Protein AF-K3WX92-F1 (afdb_monomer)

Nearest PDB structures (foldseek):
  5cgd-assembly1_A  TM=1.342E-01  e=6.936E+00  Homo sapiens
  6ffh-assembly1_A  TM=1.281E-01  e=7.650E+00  Homo sapiens

Organism: Globisporangium ultimum (strain ATCC 200006 / CBS 805.95 / DAOM BR144) (NCBI:txid431595)

Structure (mmCIF, N/CA/C/O backbone):
data_AF-K3WX92-F1
#
_entry.id   AF-K3WX92-F1
#
loop_
_atom_site.group_PDB
_atom_site.id
_atom_site.type_symbol
_atom_site.label_atom_id
_atom_site.label_alt_id
_atom_site.label_comp_id
_atom_site.label_asym_id
_atom_site.label_entity_id
_atom_site.label_seq_id
_atom_site.pdbx_PDB_ins_code
_atom_site.Cartn_x
_atom_site.Cartn_y
_atom_site.Cartn_z
_atom_site.occupancy
_atom_site.B_iso_or_equiv
_atom_site.auth_seq_id
_atom_site.auth_comp_id
_atom_site.auth_asym_id
_atom_site.auth_atom_id
_atom_site.pdbx_PDB_model_num
ATOM 1 N N . MET A 1 1 ? 6.485 1.763 -1.584 1.00 28.70 1 MET A N 1
ATOM 2 C CA . MET A 1 1 ? 7.648 2.475 -1.039 1.00 28.70 1 MET A CA 1
ATOM 3 C C . MET A 1 1 ? 8.957 1.811 -1.425 1.00 28.70 1 MET A C 1
ATOM 5 O O . MET A 1 1 ? 9.702 2.510 -2.066 1.00 28.70 1 MET A O 1
ATOM 9 N N . GLY A 1 2 ? 9.204 0.505 -1.250 1.00 28.53 2 GLY A N 1
ATOM 10 C CA . GLY A 1 2 ? 10.467 -0.158 -1.657 1.00 28.53 2 GLY A CA 1
ATOM 11 C C . GLY A 1 2 ? 11.063 0.299 -3.001 1.00 28.53 2 GLY A C 1
ATOM 12 O O . GLY A 1 2 ? 12.050 1.003 -2.992 1.00 28.53 2 GLY A O 1
ATOM 13 N N . VAL A 1 3 ? 10.440 0.016 -4.150 1.00 31.33 3 VAL A N 1
ATOM 14 C CA . VAL A 1 3 ? 10.992 0.385 -5.480 1.00 31.33 3 VAL A CA 1
ATOM 15 C C . VAL A 1 3 ? 10.982 1.898 -5.760 1.00 31.33 3 VAL A C 1
ATOM 17 O O . VAL A 1 3 ? 11.841 2.395 -6.474 1.00 31.33 3 VAL A O 1
ATOM 20 N N . PHE A 1 4 ? 10.026 2.649 -5.208 1.00 35.84 4 PHE A N 1
ATOM 21 C CA . PHE A 1 4 ? 9.878 4.087 -5.478 1.00 35.84 4 PHE A CA 1
ATOM 22 C C . PHE A 1 4 ? 10.800 4.938 -4.598 1.00 35.84 4 PHE A C 1
ATOM 24 O O . PHE A 1 4 ? 11.477 5.818 -5.108 1.00 35.84 4 PHE A O 1
ATOM 31 N N . THR A 1 5 ? 10.890 4.614 -3.306 1.00 39.69 5 THR A N 1
ATOM 32 C CA . THR A 1 5 ? 11.953 5.055 -2.400 1.00 39.69 5 THR A CA 1
ATOM 33 C C . THR A 1 5 ? 13.295 4.653 -2.986 1.00 39.69 5 THR A C 1
ATOM 35 O O . THR A 1 5 ? 14.133 5.511 -3.140 1.00 39.69 5 THR A O 1
ATOM 38 N N . LEU A 1 6 ? 13.480 3.424 -3.466 1.00 38.88 6 LEU A N 1
ATOM 39 C CA . LEU A 1 6 ? 14.731 2.983 -4.091 1.00 38.88 6 LEU A CA 1
ATOM 40 C C . LEU A 1 6 ? 15.067 3.747 -5.386 1.00 38.88 6 LEU A C 1
ATOM 42 O O . LEU A 1 6 ? 16.223 4.092 -5.583 1.00 38.88 6 LEU A O 1
ATOM 46 N N . LEU A 1 7 ? 14.085 4.102 -6.226 1.00 36.69 7 LEU A N 1
ATOM 47 C CA . LEU A 1 7 ? 14.265 5.006 -7.376 1.00 36.69 7 LEU A CA 1
ATOM 48 C C . LEU A 1 7 ? 14.611 6.442 -6.942 1.00 36.69 7 LEU A C 1
ATOM 50 O O . LEU A 1 7 ? 15.428 7.098 -7.582 1.00 36.69 7 LEU A O 1
ATOM 54 N N . VAL A 1 8 ? 14.014 6.920 -5.849 1.00 37.53 8 VAL A N 1
ATOM 55 C CA . VAL A 1 8 ? 14.250 8.243 -5.253 1.00 37.53 8 VAL A CA 1
ATOM 56 C C . VAL A 1 8 ? 15.625 8.315 -4.576 1.00 37.53 8 VAL A C 1
ATOM 58 O O . VAL A 1 8 ? 16.389 9.230 -4.856 1.00 37.53 8 VAL A O 1
ATOM 61 N N . THR A 1 9 ? 16.004 7.326 -3.771 1.00 37.28 9 THR A N 1
ATOM 62 C CA . THR A 1 9 ? 17.317 7.169 -3.135 1.00 37.28 9 THR A CA 1
ATOM 63 C C . THR A 1 9 ? 18.408 6.964 -4.189 1.00 37.28 9 THR A C 1
ATOM 65 O O . THR A 1 9 ? 19.467 7.587 -4.098 1.00 37.28 9 THR A O 1
ATOM 68 N N . ALA A 1 10 ? 18.129 6.183 -5.242 1.00 34.22 10 ALA A N 1
ATOM 69 C CA . ALA A 1 10 ? 19.001 6.048 -6.408 1.00 34.22 10 ALA A CA 1
ATOM 70 C C . ALA A 1 10 ? 19.128 7.337 -7.218 1.00 34.22 10 ALA A C 1
ATOM 72 O O . ALA A 1 10 ? 20.160 7.547 -7.832 1.00 34.22 10 ALA A O 1
ATOM 73 N N . ALA A 1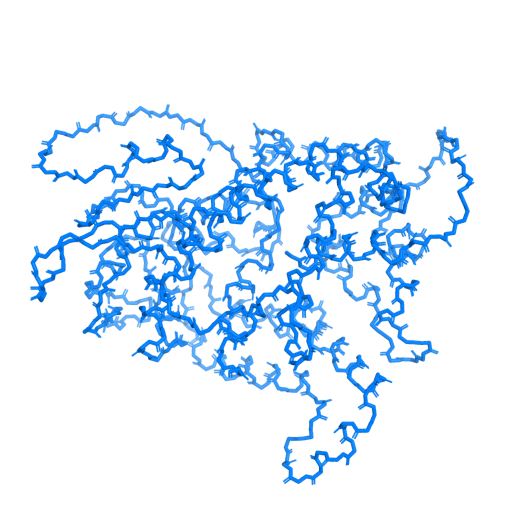 11 ? 18.131 8.219 -7.232 1.00 32.66 11 ALA A N 1
ATOM 74 C CA . ALA A 1 11 ? 18.288 9.543 -7.825 1.00 32.66 11 ALA A CA 1
ATOM 75 C C . ALA A 1 11 ? 19.118 10.464 -6.912 1.00 32.66 11 ALA A C 1
ATOM 77 O O . ALA A 1 11 ? 20.012 11.153 -7.394 1.00 32.66 11 ALA A O 1
ATOM 78 N N . CYS A 1 12 ? 18.873 10.440 -5.597 1.00 32.84 12 CYS A N 1
ATOM 79 C CA . CYS A 1 12 ? 19.492 11.333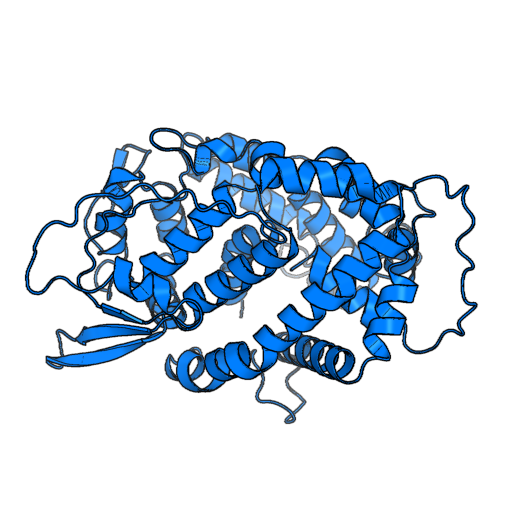 -4.612 1.00 32.84 12 CYS A CA 1
ATOM 80 C C . CYS A 1 12 ? 20.993 11.095 -4.377 1.00 32.84 12 CYS A C 1
ATOM 82 O O . CYS A 1 12 ? 21.717 12.054 -4.117 1.00 32.84 12 CYS A O 1
ATOM 84 N N . ALA A 1 13 ? 21.495 9.860 -4.478 1.00 32.25 13 ALA A N 1
ATOM 85 C CA . ALA A 1 13 ? 22.914 9.582 -4.222 1.00 32.25 13 ALA A CA 1
ATOM 86 C C . ALA A 1 13 ? 23.861 10.001 -5.363 1.00 32.25 13 ALA A C 1
ATOM 88 O O . ALA A 1 13 ? 25.072 10.073 -5.162 1.00 32.25 13 ALA A O 1
ATOM 89 N N . PHE A 1 14 ? 23.340 10.305 -6.556 1.00 36.50 14 PHE A N 1
ATOM 90 C CA . PHE A 1 14 ? 24.143 10.663 -7.734 1.00 36.50 14 PHE A CA 1
ATOM 91 C C . PHE A 1 14 ? 24.320 12.179 -7.879 1.00 36.50 14 PHE A C 1
ATOM 93 O O . PHE A 1 14 ? 24.328 12.739 -8.978 1.00 36.50 14 PHE A O 1
ATOM 100 N N . GLY A 1 15 ? 24.516 12.856 -6.747 1.00 30.61 15 GLY A N 1
ATOM 101 C CA . GLY A 1 15 ? 25.070 14.200 -6.721 1.00 30.61 15 GLY A CA 1
ATOM 102 C C . GLY A 1 15 ? 26.527 14.174 -7.188 1.00 30.61 15 GLY A C 1
ATOM 103 O O . GLY A 1 15 ? 27.413 13.804 -6.427 1.00 30.61 15 GLY A O 1
ATOM 104 N N . ALA A 1 16 ? 26.752 14.621 -8.427 1.00 31.33 16 ALA A N 1
ATOM 105 C CA . ALA A 1 16 ? 28.047 14.881 -9.068 1.00 31.33 16 ALA A CA 1
ATOM 106 C C . ALA A 1 16 ? 28.788 13.681 -9.694 1.00 31.33 16 ALA A C 1
ATOM 108 O O . ALA A 1 16 ? 29.888 13.321 -9.285 1.00 31.33 16 ALA A O 1
ATOM 109 N N . THR A 1 17 ? 28.280 13.176 -10.823 1.00 30.88 17 THR A N 1
ATOM 110 C CA . THR A 1 17 ? 29.167 12.720 -11.911 1.00 30.88 17 THR A CA 1
ATOM 111 C C . THR A 1 17 ? 28.727 13.342 -13.238 1.00 30.88 17 THR A C 1
ATOM 113 O O . THR A 1 17 ? 27.547 13.568 -13.486 1.00 30.88 17 THR A O 1
ATOM 116 N N . THR A 1 18 ? 29.703 13.757 -14.044 1.00 31.72 18 THR A N 1
ATOM 117 C CA . THR A 1 18 ? 29.531 14.598 -15.237 1.00 31.72 18 THR A CA 1
ATOM 118 C C . THR A 1 18 ? 28.737 13.903 -16.343 1.00 31.72 18 THR A C 1
ATOM 120 O O . THR A 1 18 ? 29.052 12.779 -16.726 1.00 31.72 18 THR A O 1
ATOM 123 N N . SER A 1 19 ? 27.757 14.615 -16.896 1.00 33.91 19 SER A N 1
ATOM 124 C CA . SER A 1 19 ? 26.844 14.169 -17.945 1.00 33.91 19 SER A CA 1
ATOM 125 C C . SER A 1 19 ? 27.483 14.153 -19.340 1.00 33.91 19 SER A C 1
ATOM 127 O O . SER A 1 19 ? 28.082 15.129 -19.790 1.00 33.91 19 SER A O 1
ATOM 129 N N . ALA A 1 20 ? 27.268 13.058 -20.070 1.00 33.31 20 ALA A N 1
ATOM 130 C CA . ALA A 1 20 ? 27.262 13.052 -21.528 1.00 33.31 20 ALA A CA 1
ATOM 131 C C . ALA A 1 20 ? 25.812 12.833 -21.976 1.00 33.31 20 ALA A C 1
ATOM 133 O O . ALA A 1 20 ? 25.192 11.836 -21.616 1.00 33.31 20 ALA A O 1
ATOM 134 N N . ALA A 1 21 ? 25.254 13.788 -22.721 1.00 34.16 21 ALA A N 1
ATOM 135 C CA . ALA A 1 21 ? 23.903 13.694 -23.260 1.00 34.16 21 ALA A CA 1
ATOM 136 C C . ALA A 1 21 ? 23.817 12.527 -24.259 1.00 34.16 21 ALA A C 1
ATOM 138 O O . ALA A 1 21 ? 24.434 12.568 -25.326 1.00 34.16 21 ALA A O 1
ATOM 139 N N . ALA A 1 22 ? 23.064 11.482 -23.913 1.00 39.75 22 ALA A N 1
ATOM 140 C CA . ALA A 1 22 ? 22.845 10.342 -24.790 1.00 39.75 22 ALA A CA 1
ATOM 141 C C . ALA A 1 22 ? 21.908 10.737 -25.941 1.00 39.75 22 ALA A C 1
ATOM 143 O O . ALA A 1 22 ? 20.743 11.079 -25.749 1.00 39.75 22 ALA A O 1
ATOM 144 N N . THR A 1 23 ? 22.434 10.700 -27.162 1.00 37.84 23 THR A N 1
ATOM 145 C CA . THR A 1 23 ? 21.652 10.825 -28.394 1.00 37.84 23 THR A CA 1
ATOM 146 C C . THR A 1 23 ? 20.852 9.533 -28.581 1.00 37.84 23 THR A C 1
ATOM 148 O O . THR A 1 23 ? 21.432 8.447 -28.582 1.00 37.84 23 THR A O 1
ATOM 151 N N . VAL A 1 24 ? 19.526 9.633 -28.709 1.00 42.28 24 VAL A N 1
ATOM 152 C CA . VAL A 1 24 ? 18.622 8.481 -28.870 1.00 42.28 24 VAL A CA 1
ATOM 153 C C . VAL A 1 24 ? 18.921 7.792 -30.204 1.00 42.28 24 VAL A C 1
ATOM 155 O O . VAL A 1 24 ? 18.532 8.273 -31.265 1.00 42.28 24 VAL A O 1
ATOM 158 N N . ASN A 1 25 ? 19.659 6.683 -30.155 1.00 42.22 25 ASN A N 1
ATOM 159 C CA . ASN A 1 25 ? 19.985 5.874 -31.324 1.00 42.22 25 ASN A CA 1
ATOM 160 C C . ASN A 1 25 ? 18.904 4.790 -31.494 1.00 42.22 25 ASN A C 1
ATOM 162 O O . ASN A 1 25 ? 18.634 4.029 -30.566 1.00 42.22 25 ASN A O 1
ATOM 166 N N . SER A 1 26 ? 18.277 4.716 -32.668 1.00 45.19 26 SER A N 1
ATOM 167 C CA . SER A 1 26 ? 17.069 3.927 -32.981 1.00 45.19 26 SER A CA 1
ATOM 168 C C . SER A 1 26 ? 17.281 2.404 -33.111 1.00 45.19 26 SER A C 1
ATOM 170 O O . SER A 1 26 ? 16.540 1.722 -33.812 1.00 45.19 26 SER A O 1
ATOM 172 N N . THR A 1 27 ? 18.285 1.859 -32.425 1.00 53.19 27 THR A N 1
ATOM 173 C CA . THR A 1 27 ? 18.562 0.415 -32.287 1.00 53.19 27 THR A CA 1
ATOM 174 C C . THR A 1 27 ? 18.949 0.111 -30.839 1.00 53.19 27 THR A C 1
ATOM 176 O O . THR A 1 27 ? 19.962 -0.526 -30.561 1.00 53.19 27 THR A O 1
ATOM 179 N N . LYS A 1 28 ? 18.177 0.641 -29.885 1.00 67.44 28 LYS A N 1
ATOM 180 C CA . LYS A 1 28 ? 18.333 0.300 -28.470 1.00 67.44 28 LYS A CA 1
ATOM 181 C C . LYS A 1 28 ? 17.734 -1.093 -28.271 1.00 67.44 28 LYS A C 1
ATOM 183 O O . LYS A 1 28 ? 16.526 -1.271 -28.393 1.00 67.44 28 LYS A O 1
ATOM 188 N N . THR A 1 29 ? 18.578 -2.093 -28.037 1.00 87.06 29 THR A N 1
ATOM 189 C CA . THR A 1 29 ? 18.112 -3.405 -27.576 1.00 87.06 29 THR A CA 1
ATOM 190 C C . THR A 1 29 ? 17.450 -3.205 -26.219 1.00 87.06 29 THR A C 1
ATOM 192 O O . THR A 1 29 ? 18.073 -2.629 -25.328 1.00 87.06 29 THR A O 1
ATOM 195 N N . CYS A 1 30 ? 16.196 -3.632 -26.073 1.00 93.31 30 CYS A N 1
ATOM 196 C CA . CYS A 1 30 ? 15.499 -3.520 -24.799 1.00 93.31 30 CYS A CA 1
ATOM 197 C C . CYS A 1 30 ? 16.173 -4.404 -23.753 1.00 93.31 30 CYS A C 1
ATOM 199 O O . CYS A 1 30 ? 16.384 -5.591 -23.999 1.00 93.31 30 CYS A O 1
ATOM 201 N N . THR A 1 31 ? 16.474 -3.815 -22.605 1.00 94.75 31 THR A N 1
ATOM 202 C CA . THR A 1 31 ? 16.951 -4.495 -21.405 1.00 94.75 31 THR A CA 1
ATOM 203 C C . THR A 1 31 ? 15.814 -4.621 -20.402 1.00 94.75 31 THR A C 1
ATOM 205 O O . THR A 1 31 ? 14.897 -3.802 -20.350 1.00 94.75 31 THR A O 1
ATOM 208 N N . THR A 1 32 ? 15.876 -5.669 -19.605 1.00 94.00 32 THR A N 1
ATOM 209 C CA . THR A 1 32 ? 14.988 -5.978 -18.490 1.00 94.00 32 THR A CA 1
ATOM 210 C C . THR A 1 32 ? 15.665 -5.620 -17.171 1.00 94.00 32 THR A C 1
ATOM 212 O O . THR A 1 32 ? 16.851 -5.302 -17.132 1.00 94.00 32 THR A O 1
ATOM 215 N N . LEU A 1 33 ? 14.927 -5.657 -16.067 1.00 86.44 33 LEU A N 1
ATOM 216 C CA . LEU A 1 33 ? 15.486 -5.464 -14.730 1.00 86.44 33 LEU A CA 1
ATOM 217 C C . LEU A 1 33 ? 16.475 -6.568 -14.328 1.00 86.44 33 LEU A C 1
ATOM 219 O O . LEU A 1 33 ? 17.346 -6.316 -13.501 1.00 86.44 33 LEU A O 1
ATOM 223 N N . ALA A 1 34 ? 16.361 -7.760 -14.917 1.00 87.38 34 ALA A N 1
ATOM 224 C CA . ALA A 1 34 ? 17.295 -8.862 -14.699 1.00 87.38 34 ALA A CA 1
ATOM 225 C C . ALA A 1 34 ? 18.634 -8.674 -15.441 1.00 87.38 34 ALA A C 1
ATOM 227 O O . ALA A 1 34 ? 19.617 -9.356 -15.143 1.00 87.38 34 ALA A O 1
ATOM 228 N N . ASP A 1 35 ? 18.702 -7.754 -16.408 1.00 91.69 35 ASP A N 1
ATOM 229 C CA . ASP A 1 35 ? 19.923 -7.506 -17.163 1.00 91.69 35 ASP A CA 1
ATOM 230 C C . ASP A 1 35 ? 20.907 -6.648 -16.354 1.00 91.69 35 ASP A C 1
ATOM 232 O O . ASP A 1 35 ? 20.638 -5.497 -16.011 1.00 91.69 35 ASP A O 1
ATOM 236 N N . LYS A 1 36 ? 22.113 -7.171 -16.102 1.00 89.31 36 LYS A N 1
ATOM 237 C CA . LYS A 1 36 ? 23.148 -6.489 -15.293 1.00 89.31 36 LYS A CA 1
ATOM 238 C C . LYS A 1 36 ? 23.637 -5.165 -15.879 1.00 89.31 36 LYS A C 1
ATOM 240 O O . LYS A 1 36 ? 24.213 -4.344 -15.172 1.00 89.31 36 LYS A O 1
ATOM 245 N N . ASN A 1 37 ? 23.450 -4.971 -17.181 1.00 88.44 37 ASN A N 1
ATOM 246 C CA . ASN A 1 37 ? 23.764 -3.731 -17.884 1.00 88.44 37 ASN A CA 1
ATOM 247 C C . ASN A 1 37 ? 22.570 -2.763 -17.960 1.00 88.44 37 ASN A C 1
ATOM 249 O O . ASN A 1 37 ? 22.708 -1.700 -18.566 1.00 88.44 37 ASN A O 1
ATOM 253 N N . ALA A 1 38 ? 21.418 -3.093 -17.365 1.00 88.75 38 ALA A N 1
ATOM 254 C CA . ALA A 1 38 ? 20.311 -2.156 -17.242 1.00 88.75 38 ALA A CA 1
ATOM 255 C C . ALA A 1 38 ? 20.748 -0.929 -16.413 1.00 88.75 38 ALA A C 1
ATOM 257 O O . ALA A 1 38 ? 21.441 -1.085 -15.396 1.00 88.75 38 ALA A O 1
ATOM 258 N N . PRO A 1 39 ? 20.340 0.300 -16.785 1.00 86.00 39 PRO A N 1
ATOM 259 C CA . PRO A 1 39 ? 20.715 1.501 -16.042 1.00 86.00 39 PRO A CA 1
ATOM 260 C C . PRO A 1 39 ? 20.269 1.464 -14.579 1.00 86.00 39 PRO A C 1
ATOM 262 O O . PRO A 1 39 ? 21.032 1.876 -13.709 1.00 86.00 39 PRO A O 1
ATOM 265 N N . LEU A 1 40 ? 19.079 0.917 -14.286 1.00 82.19 40 LEU A N 1
ATOM 266 C CA . LEU A 1 40 ? 18.624 0.756 -12.902 1.00 82.19 40 LEU A CA 1
ATOM 267 C C . LEU A 1 40 ? 19.499 -0.239 -12.135 1.00 82.19 40 LEU A C 1
ATOM 269 O O . LEU A 1 40 ? 19.928 0.073 -11.030 1.00 82.19 40 LEU A O 1
ATOM 273 N N . TYR A 1 41 ? 19.815 -1.396 -12.725 1.00 84.25 41 TYR A N 1
ATOM 274 C CA . TYR A 1 41 ? 20.708 -2.372 -12.098 1.00 84.25 41 TYR A CA 1
ATOM 275 C C . TYR A 1 41 ? 22.054 -1.727 -11.743 1.00 84.25 41 TYR A C 1
ATOM 277 O O . TYR A 1 41 ? 22.538 -1.851 -10.617 1.00 84.25 41 TYR A O 1
ATOM 285 N N . THR A 1 42 ? 22.624 -0.974 -12.689 1.00 81.88 42 THR A N 1
ATOM 286 C CA . THR A 1 42 ? 23.890 -0.246 -12.517 1.00 81.88 42 THR A CA 1
ATOM 287 C C . THR A 1 42 ? 23.786 0.802 -11.409 1.00 81.88 42 THR A C 1
ATOM 289 O O . THR A 1 42 ? 24.665 0.886 -10.556 1.00 81.88 42 THR A O 1
ATOM 292 N N . ALA A 1 43 ? 22.698 1.577 -11.375 1.00 76.94 43 ALA A N 1
ATOM 293 C CA . ALA A 1 43 ? 22.476 2.572 -10.333 1.00 76.94 43 ALA A CA 1
ATOM 294 C C . ALA A 1 43 ? 22.416 1.919 -8.943 1.00 76.94 43 ALA A C 1
ATOM 296 O O . ALA A 1 43 ? 23.110 2.354 -8.031 1.00 76.94 43 ALA A O 1
ATOM 297 N N . LEU A 1 44 ? 21.657 0.831 -8.796 1.00 73.75 44 LEU A N 1
ATOM 298 C CA . LEU A 1 44 ? 21.503 0.117 -7.525 1.00 73.75 44 LEU A CA 1
ATOM 299 C C . LEU A 1 44 ? 22.790 -0.551 -7.049 1.00 73.75 44 LEU A C 1
ATOM 301 O O . LEU A 1 44 ? 23.096 -0.530 -5.859 1.00 73.75 44 LEU A O 1
ATOM 305 N N . SER A 1 45 ? 23.568 -1.109 -7.973 1.00 75.00 45 SER A N 1
ATOM 306 C CA . SER A 1 45 ? 24.865 -1.696 -7.636 1.00 75.00 45 SER A CA 1
ATOM 307 C C . SER A 1 45 ? 25.898 -0.629 -7.248 1.00 75.00 45 SER A C 1
ATOM 309 O O . SER A 1 45 ? 26.695 -0.860 -6.341 1.00 75.00 45 SER A O 1
ATOM 311 N N . LEU A 1 46 ? 25.844 0.571 -7.841 1.00 70.25 46 LEU A N 1
ATOM 312 C CA . LEU A 1 46 ? 26.692 1.713 -7.467 1.00 70.25 46 LEU A CA 1
ATOM 313 C C . LEU A 1 46 ? 26.335 2.342 -6.115 1.00 70.25 46 LEU A C 1
ATOM 315 O O . LEU A 1 46 ? 27.227 2.849 -5.438 1.00 70.25 46 LEU A O 1
ATOM 319 N N . LEU A 1 47 ? 25.070 2.274 -5.687 1.00 65.69 47 LEU A N 1
ATOM 320 C CA . LEU A 1 47 ? 24.652 2.702 -4.342 1.00 65.69 47 LEU A CA 1
ATOM 321 C C . LEU A 1 47 ? 25.275 1.864 -3.220 1.00 65.69 47 LEU A C 1
ATOM 323 O O . LEU A 1 47 ? 25.033 2.147 -2.050 1.00 65.69 47 LEU A O 1
ATOM 327 N N . ASN A 1 48 ? 26.066 0.838 -3.559 1.00 56.62 48 ASN A N 1
ATOM 328 C CA . ASN A 1 48 ? 26.743 -0.036 -2.610 1.00 56.62 48 ASN A CA 1
ATOM 329 C C . ASN A 1 48 ? 25.765 -0.638 -1.585 1.00 56.62 48 ASN A C 1
ATOM 331 O O . ASN A 1 48 ? 26.143 -0.945 -0.456 1.00 56.62 48 ASN A O 1
ATOM 335 N N . MET A 1 49 ? 24.503 -0.845 -1.993 1.00 50.28 49 MET A N 1
ATOM 336 C CA . MET A 1 49 ? 23.564 -1.697 -1.256 1.00 50.28 49 MET A CA 1
ATOM 337 C C . MET A 1 49 ? 24.077 -3.143 -1.202 1.00 50.28 49 MET A C 1
ATOM 339 O O . MET A 1 49 ? 23.718 -3.907 -0.310 1.00 50.28 49 MET A O 1
ATOM 343 N N . GLY A 1 50 ? 24.973 -3.505 -2.122 1.00 45.34 50 GLY A N 1
ATOM 344 C CA . GLY A 1 50 ? 25.869 -4.631 -1.966 1.00 45.34 50 GLY A CA 1
ATOM 345 C C . GLY A 1 50 ? 27.291 -4.149 -1.732 1.00 45.34 50 GLY A C 1
ATOM 346 O O . GLY A 1 50 ? 27.947 -3.733 -2.679 1.00 45.34 50 GLY A O 1
ATOM 347 N N . GLY A 1 51 ? 27.769 -4.215 -0.486 1.00 46.88 51 GLY A N 1
ATOM 348 C CA . GLY A 1 51 ? 29.193 -4.064 -0.195 1.00 46.88 51 GLY A CA 1
ATOM 349 C C . GLY A 1 51 ? 30.030 -4.945 -1.126 1.00 46.88 51 GLY A C 1
ATOM 350 O O . GLY A 1 51 ? 29.586 -6.013 -1.537 1.00 46.88 51 GLY A O 1
ATOM 351 N N . SER A 1 52 ? 31.242 -4.508 -1.457 1.00 46.34 52 SER A N 1
ATOM 352 C CA . SER A 1 52 ? 32.169 -5.130 -2.415 1.00 46.34 52 SER A CA 1
ATOM 353 C C . SER A 1 52 ? 32.729 -6.519 -2.016 1.00 46.34 52 SER A C 1
ATOM 355 O O . SER A 1 52 ? 33.870 -6.837 -2.343 1.00 46.34 52 SER A O 1
ATOM 357 N N . GLY A 1 53 ? 31.956 -7.345 -1.306 1.00 52.00 53 GLY A N 1
ATOM 358 C CA . GLY A 1 53 ? 32.230 -8.754 -1.008 1.00 52.00 53 GLY A CA 1
ATOM 359 C C . GLY A 1 53 ? 31.039 -9.655 -1.366 1.00 52.00 53 GLY A C 1
ATOM 360 O O . GLY A 1 53 ? 29.958 -9.155 -1.670 1.00 52.00 53 GLY A O 1
ATOM 361 N N . ASP A 1 54 ? 31.221 -10.978 -1.279 1.00 50.91 54 ASP A N 1
ATOM 362 C CA . ASP A 1 54 ? 30.231 -12.034 -1.606 1.00 50.91 54 ASP A CA 1
ATOM 363 C C . ASP A 1 54 ? 28.890 -11.958 -0.831 1.00 50.91 54 ASP A C 1
ATOM 365 O O . ASP A 1 54 ? 28.010 -12.791 -1.021 1.00 50.91 54 ASP A O 1
ATOM 369 N N . ASN A 1 55 ? 28.713 -10.951 0.027 1.00 47.28 55 ASN A N 1
ATOM 370 C CA . ASN A 1 55 ? 27.563 -10.754 0.907 1.00 47.28 55 ASN A CA 1
ATOM 371 C C . ASN A 1 55 ? 26.747 -9.491 0.566 1.00 47.28 55 ASN A C 1
ATOM 373 O O . ASN A 1 55 ? 25.912 -9.068 1.368 1.00 47.28 55 ASN A O 1
ATOM 377 N N . GLY A 1 56 ? 27.035 -8.812 -0.547 1.00 50.00 56 GLY A N 1
ATOM 378 C CA . GLY A 1 56 ? 26.231 -7.677 -0.988 1.00 50.00 56 GLY A CA 1
ATOM 379 C C . GLY A 1 56 ? 24.821 -8.105 -1.413 1.00 50.00 56 GLY A C 1
ATOM 380 O O . GLY A 1 56 ? 24.662 -9.193 -1.962 1.00 50.00 56 GLY A O 1
ATOM 381 N N . MET A 1 57 ? 23.801 -7.264 -1.187 1.00 54.25 57 MET A N 1
ATOM 382 C CA . MET A 1 57 ? 22.447 -7.497 -1.704 1.00 54.25 57 MET A CA 1
ATOM 383 C C . MET A 1 57 ? 22.532 -7.796 -3.204 1.00 54.25 57 MET A C 1
ATOM 385 O O . MET A 1 57 ? 22.918 -6.929 -3.995 1.00 54.25 57 MET A O 1
ATOM 389 N N . ALA A 1 58 ? 22.210 -9.028 -3.602 1.00 66.56 58 ALA A N 1
ATOM 390 C CA . ALA A 1 58 ? 22.188 -9.390 -5.006 1.00 66.56 58 ALA A CA 1
ATOM 391 C C . ALA A 1 58 ? 21.024 -8.628 -5.643 1.00 66.56 58 ALA A C 1
ATOM 393 O O . ALA A 1 58 ? 19.867 -9.008 -5.488 1.00 66.56 58 ALA A O 1
ATOM 394 N N . VAL A 1 59 ? 21.327 -7.531 -6.340 1.00 72.19 59 VAL A N 1
ATOM 395 C CA . VAL A 1 59 ? 20.344 -6.748 -7.110 1.00 72.19 59 VAL A CA 1
ATOM 396 C C . VAL A 1 59 ? 19.528 -7.676 -8.024 1.00 72.19 59 VAL A C 1
ATOM 398 O O . VAL A 1 59 ? 18.322 -7.490 -8.164 1.00 72.19 59 VAL A O 1
ATOM 401 N N . ASP A 1 60 ? 20.171 -8.735 -8.535 1.00 75.38 60 ASP A N 1
ATOM 402 C CA . ASP A 1 60 ? 19.553 -9.863 -9.244 1.00 75.38 60 ASP A CA 1
ATOM 403 C C . ASP A 1 60 ? 18.350 -10.452 -8.476 1.00 75.38 60 ASP A C 1
ATOM 405 O O . ASP A 1 60 ? 17.265 -10.603 -9.030 1.00 75.38 60 ASP A O 1
ATOM 409 N N . SER A 1 61 ? 18.526 -10.739 -7.184 1.00 67.88 61 SER A N 1
ATOM 410 C CA . SER A 1 61 ? 17.499 -11.297 -6.303 1.00 67.88 61 SER A CA 1
ATOM 411 C C . SER A 1 61 ? 16.326 -10.328 -6.156 1.00 67.88 61 SER A C 1
ATOM 413 O O . SER A 1 61 ? 15.192 -10.679 -6.444 1.00 67.88 61 SER A O 1
ATOM 415 N N . MET A 1 62 ? 16.589 -9.066 -5.812 1.00 68.00 62 MET A N 1
ATOM 416 C CA . MET A 1 62 ? 15.525 -8.082 -5.578 1.00 68.00 62 MET A CA 1
ATOM 417 C C . MET A 1 62 ? 14.658 -7.821 -6.822 1.00 68.00 62 MET A C 1
ATOM 419 O O . MET A 1 62 ? 13.461 -7.551 -6.707 1.00 68.00 62 MET A O 1
ATOM 423 N N . LEU A 1 63 ? 15.259 -7.873 -8.012 1.00 79.56 63 LEU A N 1
ATOM 424 C CA . LEU A 1 63 ? 14.583 -7.548 -9.265 1.00 79.56 63 LEU A CA 1
ATOM 425 C C . LEU A 1 63 ? 13.929 -8.761 -9.941 1.00 79.56 63 LEU A C 1
ATOM 427 O O . LEU A 1 63 ? 12.944 -8.578 -10.659 1.00 79.56 63 LEU A O 1
ATOM 431 N N . ALA A 1 64 ? 14.409 -9.983 -9.690 1.00 77.81 64 ALA A N 1
ATOM 432 C CA . ALA A 1 64 ? 13.902 -11.196 -10.335 1.00 77.81 64 ALA A CA 1
ATOM 433 C C . ALA A 1 64 ? 12.390 -11.441 -10.135 1.00 77.81 64 ALA A C 1
ATOM 435 O O . ALA A 1 64 ? 11.717 -11.741 -11.123 1.00 77.81 64 ALA A O 1
ATOM 436 N N . PRO A 1 65 ? 11.793 -11.259 -8.937 1.00 68.25 65 PRO A N 1
ATOM 437 C CA . PRO A 1 65 ? 10.349 -11.420 -8.766 1.00 68.25 65 PRO A CA 1
ATOM 438 C C . PRO A 1 65 ? 9.535 -10.422 -9.597 1.00 68.25 65 PRO A C 1
ATOM 440 O O . PRO A 1 65 ? 8.485 -10.770 -10.136 1.00 68.25 65 PRO A O 1
ATOM 443 N N . VAL A 1 66 ? 10.020 -9.183 -9.729 1.00 72.75 66 VAL A N 1
ATOM 444 C CA . VAL A 1 66 ? 9.357 -8.144 -10.532 1.00 72.75 66 VAL A CA 1
ATOM 445 C C . VAL A 1 66 ? 9.482 -8.459 -12.019 1.00 72.75 66 VAL A C 1
ATOM 447 O O . VAL A 1 66 ? 8.506 -8.315 -12.753 1.00 72.75 66 VAL A O 1
ATOM 450 N N . ASP A 1 67 ? 10.655 -8.924 -12.449 1.00 83.69 67 ASP A N 1
ATOM 451 C CA . ASP A 1 67 ? 10.903 -9.366 -13.819 1.00 83.69 67 ASP A CA 1
ATOM 452 C C . ASP A 1 67 ? 9.981 -10.517 -14.231 1.00 83.69 67 ASP A C 1
ATOM 454 O O . ASP A 1 67 ? 9.309 -10.439 -15.260 1.00 83.69 67 ASP A O 1
ATOM 458 N N . ALA A 1 68 ? 9.863 -11.531 -13.374 1.00 81.50 68 ALA A N 1
ATOM 459 C CA . ALA A 1 68 ? 9.013 -12.687 -13.619 1.00 81.50 68 ALA A CA 1
ATOM 460 C C . ALA A 1 68 ? 7.515 -12.338 -13.594 1.00 81.50 68 ALA A C 1
ATOM 462 O O . ALA A 1 68 ? 6.763 -12.775 -14.466 1.00 81.50 68 ALA A O 1
ATOM 463 N N . ALA A 1 69 ? 7.066 -11.554 -12.608 1.00 71.94 69 ALA A N 1
ATOM 464 C CA . ALA A 1 69 ? 5.648 -11.237 -12.443 1.00 71.94 69 ALA A CA 1
ATOM 465 C C . ALA A 1 69 ? 5.146 -10.207 -13.467 1.00 71.94 69 ALA A C 1
ATOM 467 O O . ALA A 1 69 ? 3.988 -10.257 -13.886 1.00 71.94 69 ALA A O 1
ATOM 468 N N . LEU A 1 70 ? 5.996 -9.253 -13.857 1.00 80.94 70 LEU A N 1
ATOM 469 C CA . LEU A 1 70 ? 5.637 -8.115 -14.704 1.00 80.94 70 LEU A CA 1
ATOM 470 C C . LEU A 1 70 ? 6.710 -7.889 -15.788 1.00 80.94 70 LEU A C 1
ATOM 472 O O . LEU A 1 70 ? 7.337 -6.826 -15.824 1.00 80.94 70 LEU A O 1
ATOM 476 N N . PRO A 1 71 ? 6.901 -8.838 -16.725 1.00 89.00 71 PRO A N 1
ATOM 477 C CA . PRO A 1 71 ? 7.974 -8.764 -17.723 1.00 89.00 71 PRO A CA 1
ATOM 478 C C . PRO A 1 71 ? 7.871 -7.520 -18.618 1.00 89.00 71 PRO A C 1
ATOM 480 O O . PRO A 1 71 ? 8.879 -6.946 -19.028 1.00 89.00 71 PRO A O 1
ATOM 483 N N . TRP A 1 72 ? 6.650 -7.043 -18.876 1.00 89.00 72 TRP A N 1
ATOM 484 C CA . TRP A 1 72 ? 6.393 -5.803 -19.614 1.00 89.00 72 TRP A CA 1
ATOM 485 C C . TRP A 1 72 ? 6.877 -4.552 -18.862 1.00 89.00 72 TRP A C 1
ATOM 487 O O . TRP A 1 72 ? 7.432 -3.641 -19.477 1.00 89.00 72 TRP A O 1
ATOM 497 N N . LEU A 1 73 ? 6.711 -4.510 -17.535 1.00 87.00 73 LEU A N 1
ATOM 498 C CA . LEU A 1 73 ? 7.184 -3.410 -16.691 1.00 87.00 73 LEU A CA 1
ATOM 499 C C . LEU A 1 73 ? 8.702 -3.462 -16.595 1.00 87.00 73 LEU A C 1
ATOM 501 O O . LEU A 1 73 ? 9.376 -2.450 -16.776 1.00 87.00 73 LEU A O 1
ATOM 505 N N . SER A 1 74 ? 9.226 -4.660 -16.349 1.00 89.44 74 SER A N 1
ATOM 506 C CA . SER A 1 74 ? 10.653 -4.905 -16.229 1.00 89.44 74 SER A CA 1
ATOM 507 C C . SER A 1 74 ? 11.419 -4.462 -17.472 1.00 89.44 74 SER A C 1
ATOM 509 O O . SER A 1 74 ? 12.406 -3.738 -17.367 1.00 89.44 74 SER A O 1
ATOM 511 N N . LYS A 1 75 ? 10.916 -4.800 -18.662 1.00 93.88 75 LYS A N 1
ATOM 512 C CA . LYS A 1 75 ? 11.477 -4.353 -19.941 1.00 93.88 75 LYS A CA 1
ATOM 513 C C . LYS A 1 75 ? 11.476 -2.829 -20.092 1.00 93.88 75 LYS A C 1
ATOM 515 O O . LYS A 1 75 ? 12.457 -2.260 -20.564 1.00 93.88 75 LYS A O 1
ATOM 520 N N . CYS A 1 76 ? 10.407 -2.145 -19.684 1.00 91.25 76 CYS A N 1
ATOM 521 C CA . CYS A 1 76 ? 10.364 -0.686 -19.762 1.00 91.25 76 CYS A CA 1
ATOM 522 C C . CYS A 1 76 ? 11.355 -0.034 -18.789 1.00 91.25 76 CYS A C 1
ATOM 524 O O . CYS A 1 76 ? 12.198 0.763 -19.201 1.00 91.25 76 CYS A O 1
ATOM 526 N N . VAL A 1 77 ? 11.291 -0.401 -17.504 1.00 89.44 77 VAL A N 1
ATOM 527 C CA . VAL A 1 77 ? 12.139 0.185 -16.455 1.00 89.44 77 VAL A CA 1
ATOM 528 C C . VAL A 1 77 ? 13.609 -0.160 -16.690 1.00 89.44 77 VAL A C 1
ATOM 530 O O . VAL A 1 77 ? 14.466 0.715 -16.594 1.00 89.44 77 VAL A O 1
ATOM 533 N N . GLY A 1 78 ? 13.900 -1.408 -17.059 1.00 89.88 78 GLY A N 1
ATOM 534 C CA . GLY A 1 78 ? 15.243 -1.879 -17.383 1.00 89.88 78 GLY A CA 1
ATOM 535 C C . GLY A 1 78 ? 15.849 -1.183 -18.599 1.00 89.88 78 GLY A C 1
ATOM 536 O O . GLY A 1 78 ? 17.067 -1.044 -18.664 1.00 89.88 78 GLY A O 1
ATOM 537 N N . SER A 1 79 ? 15.028 -0.699 -19.536 1.00 93.44 79 SER A N 1
ATOM 538 C CA . SER A 1 79 ? 15.472 0.063 -20.715 1.00 93.44 79 SER A CA 1
ATOM 539 C C . SER A 1 79 ? 15.517 1.578 -20.488 1.00 93.44 79 SER A C 1
ATOM 541 O O . SER A 1 79 ? 16.093 2.306 -21.306 1.00 93.44 79 SER A O 1
ATOM 543 N N . GLY A 1 80 ? 14.906 2.067 -19.410 1.00 89.19 80 GLY A N 1
ATOM 544 C CA . GLY A 1 80 ? 14.849 3.478 -19.054 1.00 89.19 80 GLY A CA 1
ATOM 545 C C . GLY A 1 80 ? 16.163 4.001 -18.476 1.00 89.19 80 GLY A C 1
ATOM 546 O O . GLY A 1 80 ? 16.820 3.342 -17.674 1.00 89.19 80 GLY A O 1
ATOM 547 N N . ASP A 1 81 ? 16.544 5.221 -18.852 1.00 87.31 81 ASP A N 1
ATOM 548 C CA . ASP A 1 81 ? 17.699 5.918 -18.273 1.00 87.31 81 ASP A CA 1
ATOM 549 C C . ASP A 1 81 ? 17.326 6.581 -16.937 1.00 87.31 81 ASP A C 1
ATOM 551 O O . ASP A 1 81 ? 17.110 7.792 -16.847 1.00 87.31 81 ASP A O 1
ATOM 555 N N . ILE A 1 82 ? 17.210 5.759 -15.891 1.00 80.31 82 ILE A N 1
ATOM 556 C CA . ILE A 1 82 ? 16.865 6.208 -14.533 1.00 80.31 82 ILE A CA 1
ATOM 557 C C . ILE A 1 82 ? 17.860 7.245 -14.003 1.00 80.31 82 ILE A C 1
ATOM 559 O O . ILE A 1 82 ? 17.456 8.164 -13.294 1.00 80.31 82 ILE A O 1
ATOM 563 N N . LEU A 1 83 ? 19.139 7.149 -14.376 1.00 77.88 83 LEU A N 1
ATOM 564 C CA . LEU A 1 83 ? 20.161 8.104 -13.952 1.00 77.88 83 LEU A CA 1
ATOM 565 C C . LEU A 1 83 ? 19.929 9.481 -14.576 1.00 77.88 83 LEU A C 1
ATOM 567 O O . LEU A 1 83 ? 19.937 10.482 -13.862 1.00 77.88 83 LEU A O 1
ATOM 571 N N . ALA A 1 84 ? 19.673 9.556 -15.885 1.00 79.81 84 ALA A N 1
ATOM 572 C CA . ALA A 1 84 ? 19.349 10.821 -16.544 1.00 79.81 84 ALA A CA 1
ATOM 573 C C . ALA A 1 84 ? 18.053 11.435 -16.003 1.00 79.81 84 ALA A C 1
ATOM 575 O O . ALA A 1 84 ? 17.975 12.651 -15.807 1.00 79.81 84 ALA A O 1
ATOM 576 N N . ILE A 1 85 ? 17.052 10.601 -15.718 1.00 80.94 85 ILE A N 1
ATOM 577 C CA . ILE A 1 85 ? 15.794 11.039 -15.111 1.00 80.94 85 ILE A CA 1
ATOM 578 C C . ILE A 1 85 ? 16.049 11.581 -13.702 1.00 80.94 85 ILE A C 1
ATOM 580 O O . ILE A 1 85 ? 15.601 12.682 -13.395 1.00 80.94 85 ILE A O 1
ATOM 584 N N . GLY A 1 86 ? 16.827 10.872 -12.881 1.00 71.88 86 GLY A N 1
ATOM 585 C CA . GLY A 1 86 ? 17.221 11.304 -11.541 1.00 71.88 86 GLY A CA 1
ATOM 586 C C . GLY A 1 86 ? 18.012 12.613 -11.548 1.00 71.88 86 GLY A C 1
ATOM 587 O O . GLY A 1 86 ? 17.708 13.524 -10.785 1.00 71.88 86 GLY A O 1
ATOM 588 N N . MET A 1 87 ? 18.964 12.774 -12.469 1.00 74.62 87 MET A N 1
ATOM 589 C CA . MET A 1 87 ? 19.716 14.025 -12.633 1.00 74.62 87 MET A CA 1
ATOM 590 C C . MET A 1 87 ? 18.826 15.188 -13.081 1.00 74.62 87 MET A C 1
ATOM 592 O O . MET A 1 87 ? 18.955 16.305 -12.574 1.00 74.62 87 MET A O 1
ATOM 596 N N . THR A 1 88 ? 17.902 14.934 -14.010 1.00 75.12 88 THR A N 1
ATOM 597 C CA . THR A 1 88 ? 16.912 15.931 -14.445 1.00 75.12 88 THR A CA 1
ATOM 598 C C . THR A 1 88 ? 16.003 16.312 -13.282 1.00 75.12 88 THR A C 1
ATOM 600 O O . THR A 1 88 ? 15.712 17.489 -13.082 1.00 75.12 88 THR A O 1
ATOM 603 N N . ALA A 1 89 ? 15.624 15.330 -12.465 1.00 72.69 89 ALA A N 1
ATOM 604 C CA . ALA A 1 89 ? 14.809 15.533 -11.287 1.00 72.69 89 ALA A CA 1
ATOM 605 C C . ALA A 1 89 ? 15.516 16.367 -10.214 1.00 72.69 89 ALA A C 1
ATOM 607 O O . ALA A 1 89 ? 14.943 17.321 -9.700 1.00 72.69 89 ALA A O 1
ATOM 608 N N . LEU A 1 90 ? 16.783 16.081 -9.924 1.00 73.38 90 LEU A N 1
ATOM 609 C CA . LEU A 1 90 ? 17.585 16.879 -8.996 1.00 73.38 90 LEU A CA 1
ATOM 610 C C . LEU A 1 90 ? 17.853 18.301 -9.503 1.00 73.38 90 LEU A C 1
ATOM 612 O O . LEU A 1 90 ? 18.036 19.215 -8.701 1.00 73.38 90 LEU A O 1
ATOM 616 N N . SER A 1 91 ? 17.875 18.493 -10.822 1.00 78.19 91 SER A N 1
ATOM 617 C CA . SER A 1 91 ? 18.065 19.808 -11.441 1.00 78.19 91 SER A CA 1
ATOM 618 C C . SER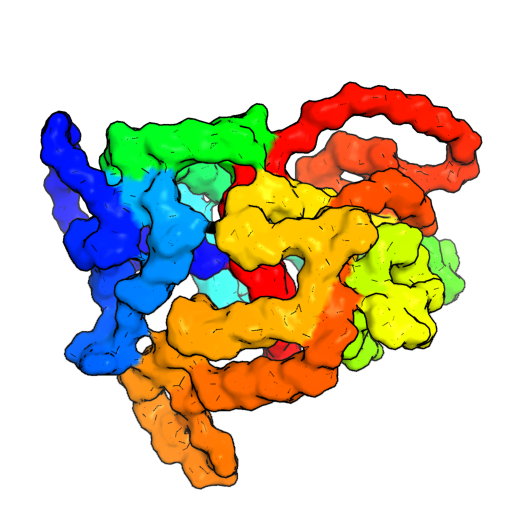 A 1 91 ? 16.785 20.650 -11.455 1.00 78.19 91 SER A C 1
ATOM 620 O O . SER A 1 91 ? 16.859 21.869 -11.610 1.00 78.19 91 SER A O 1
ATOM 622 N N . ASP A 1 92 ? 15.611 20.033 -11.289 1.00 79.94 92 ASP A N 1
ATOM 623 C CA . ASP A 1 92 ? 14.339 20.736 -11.156 1.00 79.94 92 ASP A CA 1
ATOM 624 C C . ASP A 1 92 ? 14.171 21.237 -9.708 1.00 79.94 92 ASP A C 1
ATOM 626 O O . ASP A 1 92 ? 14.104 20.425 -8.783 1.00 79.94 92 ASP A O 1
ATOM 630 N N . PRO A 1 93 ? 14.060 22.557 -9.463 1.00 81.00 93 PRO A N 1
ATOM 631 C CA . PRO A 1 93 ? 13.981 23.092 -8.102 1.00 81.00 93 PRO A CA 1
ATOM 632 C C . PRO A 1 93 ? 12.794 22.562 -7.287 1.00 81.00 93 PRO A C 1
ATOM 634 O O . PRO A 1 93 ? 12.890 22.440 -6.066 1.00 81.00 93 PRO A O 1
ATOM 637 N N . SER A 1 94 ? 11.674 22.247 -7.946 1.00 76.19 94 SER A N 1
ATOM 638 C CA . SER A 1 94 ? 10.473 21.732 -7.276 1.00 76.19 94 SER A CA 1
ATOM 639 C C . SER A 1 94 ? 10.683 20.285 -6.850 1.00 76.19 94 SER A C 1
ATOM 641 O O . SER A 1 94 ? 10.332 19.905 -5.733 1.00 76.19 94 SER A O 1
ATOM 643 N N . LEU A 1 95 ? 11.304 19.494 -7.724 1.00 73.38 95 LEU A N 1
ATOM 644 C CA . LEU A 1 95 ? 11.544 18.078 -7.494 1.00 73.38 95 LEU A CA 1
ATOM 645 C C . LEU A 1 95 ? 12.726 17.849 -6.542 1.00 73.38 95 LEU A C 1
ATOM 647 O O . LEU A 1 95 ? 12.612 17.052 -5.624 1.00 73.38 95 LEU A O 1
ATOM 651 N N . SER A 1 96 ? 13.792 18.644 -6.635 1.00 75.69 96 SER A N 1
ATOM 652 C CA . SER A 1 96 ? 14.872 18.692 -5.640 1.00 75.69 96 SER A CA 1
ATOM 653 C C . SER A 1 96 ? 14.351 19.014 -4.235 1.00 75.69 96 SER A C 1
ATOM 655 O O . SER A 1 96 ? 14.654 18.309 -3.273 1.00 75.69 96 SER A O 1
ATOM 657 N N . LYS A 1 97 ? 13.495 20.039 -4.099 1.00 76.38 97 LYS A N 1
ATOM 658 C CA . LYS A 1 97 ? 12.869 20.385 -2.812 1.00 76.38 97 LYS A CA 1
ATOM 659 C C . LYS A 1 97 ? 12.006 19.240 -2.270 1.00 76.38 97 LYS A C 1
ATOM 661 O O . LYS A 1 97 ? 12.032 18.965 -1.075 1.00 76.38 97 LYS A O 1
ATOM 666 N N . CYS A 1 98 ? 11.263 18.584 -3.154 1.00 73.19 98 CYS A N 1
ATOM 667 C CA . CYS A 1 98 ? 10.449 17.409 -2.860 1.00 73.19 98 CYS A CA 1
ATOM 668 C C . CYS A 1 98 ? 11.300 16.219 -2.373 1.00 73.19 98 CYS A C 1
ATOM 670 O O . CYS A 1 98 ? 11.026 15.666 -1.312 1.00 73.19 98 CYS A O 1
ATOM 672 N N . LEU A 1 99 ? 12.383 15.885 -3.074 1.00 70.00 99 LEU A N 1
ATOM 673 C CA . LEU A 1 99 ? 13.299 14.800 -2.708 1.00 70.00 99 LEU A CA 1
ATOM 674 C C . LEU A 1 99 ? 13.999 15.063 -1.365 1.00 70.00 99 LEU A C 1
ATOM 676 O O . LEU A 1 99 ? 14.061 14.177 -0.515 1.00 70.00 99 LEU A O 1
ATOM 680 N N . ASN A 1 100 ? 14.448 16.299 -1.128 1.00 70.56 100 ASN A N 1
ATOM 681 C CA . ASN A 1 100 ? 15.051 16.697 0.147 1.00 70.56 100 ASN A CA 1
ATOM 682 C C . ASN A 1 100 ? 14.066 16.585 1.318 1.00 70.56 100 ASN A C 1
ATOM 684 O O . ASN A 1 100 ? 14.463 16.210 2.421 1.00 70.56 100 ASN A O 1
ATOM 688 N N . LEU A 1 101 ? 12.782 16.881 1.093 1.00 68.44 101 LEU A N 1
ATOM 689 C CA . LEU A 1 101 ? 11.745 16.696 2.107 1.00 68.44 101 LEU A CA 1
ATOM 690 C C . LEU A 1 101 ? 11.566 15.218 2.460 1.00 68.44 101 LEU A C 1
ATOM 692 O O . LEU A 1 101 ? 11.537 14.883 3.640 1.00 68.44 101 LEU A O 1
ATOM 696 N N . VAL A 1 102 ? 11.450 14.348 1.452 1.00 66.44 102 VAL A N 1
ATOM 697 C CA . VAL A 1 102 ? 11.313 12.897 1.659 1.00 66.44 102 VAL A CA 1
ATOM 698 C C . VAL A 1 102 ? 12.515 12.360 2.435 1.00 66.44 102 VAL A C 1
ATOM 700 O O . VAL A 1 102 ? 12.336 11.692 3.447 1.00 66.44 102 VAL A O 1
ATOM 703 N N . SER A 1 103 ? 13.729 12.750 2.041 1.00 65.56 103 SER A N 1
ATOM 704 C CA . SER A 1 103 ? 14.954 12.371 2.753 1.00 65.56 103 SER A CA 1
ATOM 705 C C . SER A 1 103 ? 14.980 12.890 4.197 1.00 65.56 103 SER A C 1
ATOM 707 O O . SER A 1 103 ? 15.374 12.166 5.110 1.00 65.56 103 SER A O 1
ATOM 709 N N . SER A 1 104 ? 14.496 14.114 4.437 1.00 65.19 104 SER A N 1
ATOM 710 C CA . SER A 1 104 ? 14.401 14.674 5.792 1.00 65.19 104 SER A CA 1
ATOM 711 C C . SER A 1 104 ? 13.426 13.879 6.665 1.00 65.19 104 SER A C 1
ATOM 713 O O . SER A 1 104 ? 13.727 13.606 7.827 1.00 65.19 104 SER A O 1
ATOM 715 N N . LEU A 1 105 ? 12.289 13.454 6.104 1.00 62.41 105 LEU A N 1
ATOM 716 C CA . LEU A 1 105 ? 11.310 12.614 6.798 1.00 62.41 105 LEU A CA 1
ATOM 717 C C . LEU A 1 105 ? 11.878 11.239 7.160 1.00 62.41 105 LEU A C 1
ATOM 719 O O . LEU A 1 105 ? 11.674 10.785 8.282 1.00 62.41 105 LEU A O 1
ATOM 723 N N . GLU A 1 106 ? 12.627 10.613 6.252 1.00 60.22 106 GLU A N 1
ATOM 724 C CA . GLU A 1 106 ? 13.291 9.327 6.502 1.00 60.22 106 GLU A CA 1
ATOM 725 C C . GLU A 1 106 ? 14.359 9.444 7.596 1.00 60.22 106 GLU A C 1
ATOM 727 O O . GLU A 1 106 ? 14.344 8.677 8.557 1.00 60.22 106 GLU A O 1
ATOM 732 N N . SER A 1 107 ? 15.232 10.454 7.511 1.00 56.69 107 SER A N 1
ATOM 733 C CA . SER A 1 107 ? 16.289 10.683 8.511 1.00 56.69 107 SER A CA 1
ATOM 734 C C . SER A 1 107 ? 15.741 10.955 9.917 1.00 56.69 107 SER A C 1
ATOM 736 O O . SER A 1 107 ? 16.357 10.606 10.922 1.00 56.69 107 SER A O 1
ATOM 738 N N . SER A 1 108 ? 14.545 11.539 9.994 1.00 52.41 108 SER A N 1
ATOM 739 C CA . SER A 1 108 ? 13.865 11.825 11.255 1.00 52.41 108 SER A CA 1
ATOM 740 C C . SER A 1 108 ? 13.173 10.586 11.851 1.00 52.41 108 SER A C 1
ATOM 742 O O . SER A 1 108 ? 12.808 10.610 13.028 1.00 52.41 108 SER A O 1
ATOM 744 N N . ALA A 1 109 ? 12.972 9.522 11.064 1.00 48.16 109 ALA A N 1
ATOM 745 C CA . ALA A 1 109 ? 12.397 8.248 11.506 1.00 48.16 109 ALA A CA 1
ATOM 746 C C . ALA A 1 109 ? 13.462 7.283 12.047 1.00 48.16 109 ALA A C 1
ATOM 748 O O . ALA A 1 109 ? 13.157 6.452 12.894 1.00 48.16 109 ALA A O 1
ATOM 749 N N . SER A 1 110 ? 14.720 7.424 11.620 1.00 46.75 110 SER A N 1
ATOM 750 C CA . SER A 1 110 ? 15.824 6.538 12.017 1.00 46.75 110 SER A CA 1
ATOM 751 C C . SER A 1 110 ? 16.434 6.819 13.400 1.00 46.75 110 SER A C 1
ATOM 753 O O . SER A 1 110 ? 17.417 6.185 13.760 1.00 46.75 110 SER A O 1
ATOM 755 N N . GLY A 1 111 ? 15.870 7.732 14.200 1.00 46.03 111 GLY A N 1
ATOM 756 C CA . GLY A 1 111 ? 16.109 7.768 15.652 1.00 46.03 111 GLY A CA 1
ATOM 757 C C . GLY A 1 111 ? 17.530 8.097 16.138 1.00 46.03 111 GLY A C 1
ATOM 758 O O . GLY A 1 111 ? 17.792 7.950 17.332 1.00 46.03 111 GLY A O 1
ATOM 759 N N . ASP A 1 112 ? 18.438 8.589 15.291 1.00 46.38 112 ASP A N 1
ATOM 760 C CA . ASP A 1 112 ? 19.733 9.111 15.746 1.00 46.38 112 ASP A CA 1
ATOM 761 C C . ASP A 1 112 ? 19.502 10.456 16.459 1.00 46.38 112 ASP A C 1
ATOM 763 O O . ASP A 1 112 ? 19.518 11.531 15.863 1.00 46.38 112 ASP A O 1
ATOM 767 N N . GLY A 1 113 ? 19.184 10.384 17.755 1.00 48.22 113 GLY A N 1
ATOM 768 C CA . GLY A 1 113 ? 18.659 11.471 18.588 1.00 48.22 113 GLY A CA 1
ATOM 769 C C . GLY A 1 113 ? 19.612 12.636 18.870 1.00 48.22 113 GLY A C 1
ATOM 770 O O . GLY A 1 113 ? 19.861 12.945 20.036 1.00 48.22 113 GLY A O 1
ATOM 771 N N . LYS A 1 114 ? 20.163 13.289 17.840 1.00 47.88 114 LYS A N 1
ATOM 772 C CA . LYS A 1 114 ? 21.100 14.413 18.005 1.00 47.88 114 LYS A CA 1
ATOM 773 C C . LYS A 1 114 ? 20.839 15.666 17.170 1.00 47.88 114 LYS A C 1
ATOM 775 O O . LYS A 1 114 ? 21.518 16.651 17.441 1.00 47.88 114 LYS A O 1
ATOM 780 N N . ASP A 1 115 ? 19.861 15.695 16.265 1.00 44.75 115 ASP A N 1
ATOM 781 C CA . ASP A 1 115 ? 19.587 16.903 15.470 1.00 44.75 115 ASP A CA 1
ATOM 782 C C . ASP A 1 115 ? 18.236 17.563 15.799 1.00 44.75 115 ASP A C 1
ATOM 784 O O . ASP A 1 115 ? 17.167 16.975 15.662 1.00 44.75 115 ASP A O 1
ATOM 788 N N . GLU A 1 116 ? 18.293 18.838 16.204 1.00 45.62 116 GLU A N 1
ATOM 789 C CA . GLU A 1 116 ? 17.146 19.685 16.585 1.00 45.62 116 GLU A CA 1
ATOM 790 C C . GLU A 1 116 ? 16.466 20.395 15.386 1.00 45.62 116 GLU A C 1
ATOM 792 O O . GLU A 1 116 ? 15.761 21.390 15.553 1.00 45.62 116 GLU A O 1
ATOM 797 N N . GLY A 1 117 ? 16.689 19.930 14.151 1.00 40.16 117 GLY A N 1
ATOM 798 C CA . GLY A 1 117 ? 16.344 20.683 12.930 1.00 40.16 117 GLY A CA 1
ATOM 799 C C . GLY A 1 117 ? 14.912 20.525 12.400 1.00 40.16 117 GLY A C 1
ATOM 800 O O . GLY A 1 117 ? 14.379 21.434 11.768 1.00 40.16 117 GLY A O 1
ATOM 801 N N . LEU A 1 118 ? 14.259 19.402 12.669 1.00 39.44 118 LEU A N 1
ATOM 802 C CA . LEU A 1 118 ? 12.839 19.158 12.418 1.00 39.44 118 LEU A CA 1
ATOM 803 C C . LEU A 1 118 ? 12.428 18.130 13.464 1.00 39.44 118 LEU A C 1
ATOM 805 O O . LEU A 1 118 ? 13.059 17.082 13.544 1.00 39.44 118 LEU A O 1
ATOM 809 N N . GLY A 1 119 ? 11.443 18.457 14.307 1.00 42.06 119 GLY A N 1
ATOM 810 C CA . GLY A 1 119 ? 11.023 17.603 15.421 1.00 42.06 119 GLY A CA 1
ATOM 811 C C . GLY A 1 119 ? 10.919 16.142 14.987 1.00 42.06 119 GLY A C 1
ATOM 812 O O . GLY A 1 119 ? 10.125 15.818 14.107 1.00 42.06 119 GLY A O 1
ATOM 813 N N . SER A 1 120 ? 11.788 15.309 15.565 1.00 40.03 120 SER A N 1
ATOM 814 C CA . SER A 1 120 ? 12.001 13.910 15.202 1.00 40.03 120 SER A CA 1
ATOM 815 C C . SER A 1 120 ? 10.665 13.184 15.049 1.00 40.03 120 SER A C 1
ATOM 817 O O . SER A 1 120 ? 9.886 13.123 16.006 1.00 40.03 120 SER A O 1
ATOM 819 N N . VAL A 1 121 ? 10.396 12.639 13.852 1.00 41.09 121 VAL A N 1
ATOM 820 C CA . VAL A 1 121 ? 9.189 11.836 13.624 1.00 41.09 121 VAL A CA 1
ATOM 821 C C . VAL A 1 121 ? 9.208 10.550 14.472 1.00 41.09 121 VAL A C 1
ATOM 823 O O . VAL A 1 121 ? 8.154 10.048 14.846 1.00 41.09 121 VAL A O 1
ATOM 826 N N . ALA A 1 122 ? 10.399 10.084 14.870 1.00 38.09 122 ALA A N 1
ATOM 827 C CA . ALA A 1 122 ? 10.593 8.996 15.832 1.00 38.09 122 ALA A CA 1
ATOM 828 C C . ALA A 1 122 ? 10.274 9.394 17.291 1.00 38.09 122 ALA A C 1
ATOM 830 O O . ALA A 1 122 ? 9.997 8.538 18.122 1.00 38.09 122 ALA A O 1
ATOM 831 N N . SER A 1 123 ? 10.274 10.693 17.614 1.00 38.84 123 SER A N 1
ATOM 832 C CA . SER A 1 123 ? 9.858 11.236 18.920 1.00 38.84 123 SER A CA 1
ATOM 833 C C . SER A 1 123 ? 8.429 11.779 18.930 1.00 38.84 123 SER A C 1
ATOM 835 O O . SER A 1 123 ? 8.018 12.409 19.911 1.00 38.84 123 SER A O 1
ATOM 837 N N . LEU A 1 124 ? 7.659 11.554 17.856 1.00 45.50 124 LEU A N 1
ATOM 838 C CA . LEU A 1 124 ? 6.224 11.813 17.866 1.00 45.50 124 LEU A CA 1
ATOM 839 C C . LEU A 1 124 ? 5.625 10.817 18.847 1.00 45.50 124 LEU A C 1
ATOM 841 O O . LEU A 1 124 ? 5.195 9.729 18.484 1.00 45.50 124 LEU A O 1
ATOM 845 N N . SER A 1 125 ? 5.590 11.212 20.117 1.00 45.00 125 SER A N 1
ATOM 846 C CA . SER A 1 125 ? 4.613 10.696 21.053 1.00 45.00 125 SER A CA 1
ATOM 847 C C . SER A 1 125 ? 3.298 10.691 20.282 1.00 45.00 125 SER A C 1
ATOM 849 O O . SER A 1 125 ? 2.873 11.759 19.826 1.00 45.00 125 SER A O 1
ATOM 851 N N . LEU A 1 126 ? 2.751 9.493 20.043 1.00 54.44 126 LEU A N 1
ATOM 852 C CA . LEU A 1 126 ? 1.557 9.193 19.241 1.00 54.44 126 LEU A CA 1
ATOM 853 C C . LEU A 1 126 ? 0.289 9.782 19.893 1.00 54.44 126 LEU A C 1
ATOM 855 O O . LEU A 1 126 ? -0.744 9.140 20.034 1.00 54.44 126 LEU A O 1
ATOM 859 N N . ASN A 1 127 ? 0.376 11.024 20.353 1.00 54.38 127 ASN A N 1
ATOM 860 C CA . ASN A 1 127 ? -0.711 11.812 20.869 1.00 54.38 127 ASN A CA 1
ATOM 861 C C . ASN A 1 127 ? -1.484 12.329 19.657 1.00 54.38 127 ASN A C 1
ATOM 863 O O . ASN A 1 127 ? -0.952 13.096 18.851 1.00 54.38 127 ASN A O 1
ATOM 867 N N . GLY A 1 128 ? -2.751 11.926 19.557 1.00 56.44 128 GLY A N 1
ATOM 868 C CA . GLY A 1 128 ? -3.618 12.087 18.383 1.00 56.44 128 GLY A CA 1
ATOM 869 C C . GLY A 1 128 ? -3.722 13.475 17.744 1.00 56.44 128 GLY A C 1
ATOM 870 O O . GLY A 1 128 ? -4.105 13.598 16.583 1.00 56.44 128 GLY A O 1
ATOM 871 N N . ASN A 1 129 ? -3.299 14.537 18.435 1.00 66.44 129 ASN A N 1
ATOM 872 C CA . ASN A 1 129 ? -3.211 15.871 17.842 1.00 66.44 129 ASN A CA 1
ATOM 873 C C . ASN A 1 129 ? -2.131 15.995 16.762 1.00 66.44 129 ASN A C 1
ATOM 875 O O . ASN A 1 129 ? -2.243 16.879 15.914 1.00 66.44 129 ASN A O 1
ATOM 879 N N . ILE A 1 130 ? -1.091 15.158 16.759 1.00 73.44 130 ILE A N 1
ATOM 880 C CA . ILE A 1 130 ? 0.044 15.337 15.846 1.00 73.44 130 ILE A CA 1
ATOM 881 C C . ILE A 1 130 ? -0.299 14.990 14.398 1.00 73.44 130 ILE A C 1
ATOM 883 O O . ILE A 1 130 ? 0.150 15.661 13.466 1.00 73.44 130 ILE A O 1
ATOM 887 N N . PHE A 1 131 ? -1.166 13.995 14.213 1.00 75.88 131 PHE A N 1
ATOM 888 C CA . PHE A 1 131 ? -1.637 13.588 12.899 1.00 75.88 131 PHE A CA 1
ATOM 889 C C . PHE A 1 131 ? -2.447 14.707 12.248 1.00 75.88 131 PHE A C 1
ATOM 891 O O . PHE A 1 131 ? -2.114 15.155 11.153 1.00 75.88 131 PHE A O 1
ATOM 898 N N . GLY A 1 132 ? -3.438 15.240 12.965 1.00 77.62 132 GLY A N 1
ATOM 899 C CA . GLY A 1 132 ? -4.271 16.333 12.467 1.00 77.62 132 GLY A CA 1
ATOM 900 C C . GLY A 1 132 ? -3.535 17.666 12.309 1.00 77.62 132 GLY A C 1
ATOM 901 O O . GLY A 1 132 ? -3.778 18.374 11.336 1.00 77.62 132 GLY A O 1
ATOM 902 N N . SER A 1 133 ? -2.644 18.027 13.240 1.00 78.50 133 SER A N 1
ATOM 903 C CA . SER A 1 133 ? -2.020 19.363 13.263 1.00 78.50 133 SER A CA 1
ATOM 904 C C . SER A 1 133 ? -0.703 19.477 12.493 1.00 78.50 133 SER A C 1
ATOM 906 O O . SER A 1 133 ? -0.385 20.569 12.026 1.00 78.50 133 SER A O 1
ATOM 908 N N . SER A 1 134 ? 0.033 18.375 12.318 1.00 76.56 134 SER A N 1
ATOM 909 C CA . SER A 1 134 ? 1.358 18.387 11.686 1.00 76.56 134 SER A CA 1
ATOM 910 C C . SER A 1 134 ? 1.416 17.482 10.461 1.00 76.56 134 SER A C 1
ATOM 912 O O . SER A 1 134 ? 1.708 17.960 9.364 1.00 76.56 134 SER A O 1
ATOM 914 N N . LEU A 1 135 ? 1.102 16.188 10.615 1.00 78.62 135 LEU A N 1
ATOM 915 C CA . LEU A 1 135 ? 1.288 15.219 9.531 1.00 78.62 135 LEU A CA 1
ATOM 916 C C . LEU A 1 135 ? 0.348 15.486 8.355 1.00 78.62 135 LEU A C 1
ATOM 918 O O . LEU A 1 135 ? 0.792 15.523 7.215 1.00 78.62 135 LEU A O 1
ATOM 922 N N . CYS A 1 136 ? -0.940 15.693 8.609 1.00 84.81 136 CYS A N 1
ATOM 923 C CA . CYS A 1 136 ? -1.928 15.864 7.549 1.00 84.81 136 CYS A CA 1
ATOM 924 C C . CYS A 1 136 ? -1.780 17.174 6.767 1.00 84.81 136 CYS A C 1
ATOM 926 O O . CYS A 1 136 ? -1.860 17.144 5.532 1.00 84.81 136 CYS A O 1
ATOM 928 N N . PRO A 1 137 ? -1.475 18.315 7.409 1.00 86.19 137 PRO A N 1
ATOM 929 C CA . PRO A 1 137 ? -1.058 19.514 6.697 1.00 86.19 137 PRO A CA 1
ATOM 930 C C . PRO A 1 137 ? 0.213 19.292 5.879 1.00 86.19 137 PRO A C 1
ATOM 932 O O . PRO A 1 137 ? 0.255 19.702 4.723 1.00 86.19 137 PRO A O 1
ATOM 935 N N . LEU A 1 138 ? 1.226 18.606 6.415 1.00 78.75 138 LEU A N 1
ATOM 936 C CA . LEU A 1 138 ? 2.452 18.306 5.670 1.00 78.75 138 LEU A CA 1
ATOM 937 C C . LEU A 1 138 ? 2.176 17.419 4.448 1.00 78.75 138 LEU A C 1
ATOM 939 O O . LEU A 1 138 ? 2.631 17.718 3.341 1.00 78.75 138 LEU A O 1
ATOM 943 N N . LEU A 1 139 ? 1.390 16.358 4.643 1.00 78.94 139 LEU A N 1
ATOM 944 C CA . LEU A 1 139 ? 0.987 15.431 3.597 1.00 78.94 139 LEU A CA 1
ATOM 945 C C . LEU A 1 139 ? 0.256 16.180 2.485 1.00 78.94 139 LEU A C 1
ATOM 947 O O . LEU A 1 139 ? 0.622 16.065 1.321 1.00 78.94 139 LEU A O 1
ATOM 951 N N . SER A 1 140 ? -0.734 16.995 2.846 1.00 85.69 140 SER A N 1
ATOM 952 C CA . SER A 1 140 ? -1.576 17.689 1.874 1.00 85.69 140 SER A CA 1
ATOM 953 C C . SER A 1 140 ? -0.902 18.853 1.164 1.00 85.69 140 SER A C 1
ATOM 955 O O . SER A 1 140 ? -1.026 18.983 -0.050 1.00 85.69 140 SER A O 1
ATOM 957 N N . SER A 1 141 ? -0.180 19.691 1.901 1.00 83.00 141 SER A N 1
ATOM 958 C CA . SER A 1 141 ? 0.421 20.910 1.355 1.00 83.00 141 SER A CA 1
ATOM 959 C C . SER A 1 141 ? 1.763 20.674 0.680 1.00 83.00 141 SER A C 1
ATOM 961 O O . SER A 1 141 ? 2.165 21.471 -0.166 1.00 83.00 141 SER A O 1
ATOM 963 N N . THR A 1 142 ? 2.476 19.614 1.070 1.00 80.44 142 THR A N 1
ATOM 964 C CA . THR A 1 142 ? 3.873 19.439 0.676 1.00 80.44 142 THR A CA 1
ATOM 965 C C . THR A 1 142 ? 4.104 18.108 -0.023 1.00 80.44 142 THR A C 1
ATOM 967 O O . THR A 1 142 ? 4.548 18.110 -1.170 1.00 80.44 142 THR A O 1
ATOM 970 N N . LEU A 1 143 ? 3.775 16.980 0.613 1.00 77.69 143 LEU A N 1
ATOM 971 C CA . LEU A 1 143 ? 4.093 15.665 0.048 1.00 77.69 143 LEU A CA 1
ATOM 972 C C . LEU A 1 143 ? 3.218 15.317 -1.166 1.00 77.69 143 LEU A C 1
ATOM 974 O O . LEU A 1 143 ? 3.733 14.818 -2.158 1.00 77.69 143 LEU A O 1
ATOM 978 N N . MET A 1 144 ? 1.924 15.631 -1.144 1.00 81.75 144 MET A N 1
ATOM 979 C CA . MET A 1 144 ? 1.022 15.366 -2.271 1.00 81.75 144 MET A CA 1
ATOM 980 C C . MET A 1 144 ? 1.407 16.139 -3.542 1.00 81.75 144 MET A C 1
ATOM 982 O O . MET A 1 144 ? 1.557 15.496 -4.579 1.00 81.75 144 MET A O 1
ATOM 986 N N . PRO A 1 145 ? 1.648 17.468 -3.507 1.00 84.25 145 PRO A N 1
ATOM 987 C CA . PRO A 1 145 ? 2.166 18.191 -4.674 1.00 84.25 145 PRO A CA 1
ATOM 988 C C . PRO A 1 145 ? 3.541 17.695 -5.141 1.00 84.25 145 PRO A C 1
ATOM 990 O O . PRO A 1 145 ? 3.842 17.699 -6.335 1.00 84.25 145 PRO A O 1
ATOM 993 N N . CYS A 1 146 ? 4.382 17.263 -4.200 1.00 80.12 146 CYS A N 1
ATOM 994 C CA . CYS A 1 146 ? 5.675 16.643 -4.478 1.00 80.12 146 CYS A CA 1
ATOM 995 C C . CYS A 1 146 ? 5.504 15.336 -5.272 1.00 80.12 146 CYS A C 1
ATOM 997 O O . CYS A 1 146 ? 6.092 15.193 -6.342 1.00 80.12 146 CYS A O 1
ATOM 999 N N . LEU A 1 147 ? 4.626 14.436 -4.823 1.00 78.38 147 LEU A N 1
ATOM 1000 C CA . LEU A 1 147 ? 4.303 13.190 -5.523 1.00 78.38 147 LEU A CA 1
ATOM 1001 C C . LEU A 1 147 ? 3.650 13.448 -6.884 1.00 78.38 147 LEU A C 1
ATOM 1003 O O . LEU A 1 147 ? 4.038 12.822 -7.863 1.00 78.38 147 LEU A O 1
ATOM 1007 N N . ASP A 1 148 ? 2.743 14.420 -6.978 1.00 83.06 148 ASP A N 1
ATOM 1008 C CA . ASP A 1 148 ? 2.139 14.845 -8.246 1.00 83.06 148 ASP A CA 1
ATOM 1009 C C . ASP A 1 148 ? 3.200 15.320 -9.251 1.00 83.06 148 ASP A C 1
ATOM 1011 O O . ASP A 1 148 ? 3.200 14.916 -10.414 1.00 83.06 148 ASP A O 1
ATOM 1015 N N . THR A 1 149 ? 4.186 16.093 -8.784 1.00 81.50 149 THR A N 1
ATOM 1016 C CA . THR A 1 149 ? 5.339 16.510 -9.598 1.00 81.50 149 THR A CA 1
ATOM 1017 C C . THR A 1 149 ? 6.184 15.311 -10.029 1.00 81.50 149 THR A C 1
ATOM 1019 O O . THR A 1 149 ? 6.625 15.253 -11.178 1.00 81.50 149 THR A O 1
ATOM 1022 N N . ILE A 1 150 ? 6.411 14.339 -9.137 1.00 77.25 150 ILE A N 1
ATOM 1023 C CA . ILE A 1 150 ? 7.141 13.116 -9.488 1.00 77.25 150 ILE A CA 1
ATOM 1024 C C . ILE A 1 150 ? 6.380 12.355 -10.579 1.00 77.25 150 ILE A C 1
ATOM 1026 O O . ILE A 1 150 ? 6.987 12.008 -11.591 1.00 77.25 150 ILE A O 1
ATOM 1030 N N . TYR A 1 151 ? 5.075 12.131 -10.418 1.00 79.88 151 TYR A N 1
ATOM 1031 C CA . TYR A 1 151 ? 4.268 11.371 -11.374 1.00 79.88 151 TYR A CA 1
ATOM 1032 C C . TYR A 1 151 ? 4.168 12.066 -12.733 1.00 79.88 151 TYR A C 1
ATOM 1034 O O . TYR A 1 151 ? 4.419 11.434 -13.750 1.00 79.88 151 TYR A O 1
ATOM 1042 N N . THR A 1 152 ? 3.906 13.370 -12.759 1.00 83.25 152 THR A N 1
ATOM 1043 C CA . THR A 1 152 ? 3.742 14.143 -14.005 1.00 83.25 152 THR A CA 1
ATOM 1044 C C . THR A 1 152 ? 5.045 14.330 -14.789 1.00 83.25 152 THR A C 1
ATOM 1046 O O . THR A 1 152 ? 5.011 14.566 -15.995 1.00 83.25 152 THR A O 1
ATOM 1049 N N . LYS A 1 153 ? 6.217 14.251 -14.138 1.00 82.19 153 LYS A N 1
ATOM 1050 C CA . LYS A 1 153 ? 7.516 14.505 -14.795 1.00 82.19 153 LYS A CA 1
ATOM 1051 C C . LYS A 1 153 ? 8.368 13.258 -14.984 1.00 82.19 153 LYS A C 1
ATOM 1053 O O . LYS A 1 153 ? 8.919 13.041 -16.059 1.00 82.19 153 LYS A O 1
ATOM 1058 N N . THR A 1 154 ? 8.495 12.445 -13.943 1.00 80.94 154 THR A N 1
ATOM 1059 C CA . THR A 1 154 ? 9.460 11.333 -13.889 1.00 80.94 154 THR A CA 1
ATOM 1060 C C . THR A 1 154 ? 8.980 10.155 -14.717 1.00 80.94 154 THR A C 1
ATOM 1062 O O . THR A 1 154 ? 9.752 9.544 -15.450 1.00 80.94 154 THR A O 1
ATOM 1065 N N . LEU A 1 155 ? 7.689 9.847 -14.628 1.00 81.31 155 LEU A N 1
ATOM 1066 C CA . LEU A 1 155 ? 7.101 8.709 -15.314 1.00 81.31 155 LEU A CA 1
ATOM 1067 C C . LEU A 1 155 ? 7.026 8.924 -16.838 1.00 81.31 155 LEU A C 1
ATOM 1069 O O . LEU A 1 155 ? 7.480 8.037 -17.562 1.00 81.31 155 LEU A O 1
ATOM 1073 N N . PRO A 1 156 ? 6.563 10.075 -17.365 1.00 85.38 156 PRO A N 1
ATOM 1074 C CA . PRO A 1 156 ? 6.685 10.350 -18.794 1.00 85.38 156 PRO A CA 1
ATOM 1075 C C . PRO A 1 156 ? 8.139 10.346 -19.265 1.00 85.38 156 PRO A C 1
ATOM 1077 O O . PRO A 1 156 ? 8.433 9.782 -20.315 1.00 85.38 156 PRO A O 1
ATOM 1080 N N . ALA A 1 157 ? 9.072 10.898 -18.479 1.00 86.19 157 ALA A N 1
ATOM 1081 C CA . ALA A 1 157 ? 10.495 10.856 -18.816 1.00 86.19 157 ALA A CA 1
ATOM 1082 C C . ALA A 1 157 ? 11.037 9.417 -18.881 1.00 86.19 157 ALA A C 1
ATOM 1084 O O . ALA A 1 157 ? 11.831 9.107 -19.769 1.00 86.19 157 ALA A O 1
ATOM 1085 N N . LEU A 1 158 ? 10.569 8.527 -18.000 1.00 85.44 158 LEU A N 1
ATOM 1086 C CA . LEU A 1 158 ? 10.869 7.096 -18.044 1.00 85.44 158 LEU A CA 1
ATOM 1087 C C . LEU A 1 158 ? 10.367 6.450 -19.330 1.00 85.44 158 LEU A C 1
ATOM 1089 O O . LEU A 1 158 ? 11.145 5.806 -20.031 1.00 85.44 158 LEU A O 1
ATOM 1093 N N . ILE A 1 159 ? 9.096 6.670 -19.659 1.00 87.38 159 ILE A N 1
ATOM 1094 C CA . ILE A 1 159 ? 8.474 6.130 -20.869 1.00 87.38 159 ILE A CA 1
ATOM 1095 C C . ILE A 1 159 ? 9.217 6.621 -22.120 1.00 87.38 159 ILE A C 1
ATOM 1097 O O . ILE A 1 159 ? 9.598 5.821 -22.972 1.00 87.38 159 ILE A O 1
ATOM 1101 N N . ILE A 1 160 ? 9.498 7.924 -22.200 1.00 89.56 160 ILE A N 1
ATOM 1102 C CA . ILE A 1 160 ? 10.220 8.540 -23.321 1.00 89.56 160 ILE A CA 1
ATOM 1103 C C . ILE A 1 160 ? 11.644 7.979 -23.434 1.00 89.56 160 ILE A C 1
ATOM 1105 O O . ILE A 1 160 ? 12.109 7.687 -24.534 1.00 89.56 160 ILE A O 1
ATOM 1109 N N . SER A 1 161 ? 12.336 7.805 -22.307 1.00 89.31 161 SER A N 1
ATOM 1110 C CA . SER A 1 161 ? 13.713 7.298 -22.266 1.00 89.31 161 SER A CA 1
ATOM 1111 C C . SER A 1 161 ? 13.824 5.807 -22.616 1.00 89.31 161 SER A C 1
ATOM 1113 O O . SER A 1 161 ? 14.801 5.375 -23.245 1.00 89.31 161 SER A O 1
ATOM 1115 N N . GLY A 1 162 ? 12.816 5.017 -22.236 1.00 89.50 162 GLY A N 1
ATOM 1116 C CA . GLY A 1 162 ? 12.690 3.616 -22.631 1.00 89.50 162 GLY A CA 1
ATOM 1117 C C . GLY A 1 162 ? 12.258 3.438 -24.092 1.00 89.50 162 GLY A C 1
ATOM 1118 O O . GLY A 1 162 ? 12.582 2.420 -24.704 1.00 89.50 162 GLY A O 1
ATOM 1119 N N . GLY A 1 163 ? 11.589 4.434 -24.682 1.00 91.44 163 GLY A N 1
ATOM 1120 C CA . GLY A 1 163 ? 11.140 4.406 -26.074 1.00 91.44 163 GLY A CA 1
ATOM 1121 C C . GLY A 1 163 ? 10.197 3.231 -26.344 1.00 91.44 163 GLY A C 1
ATOM 1122 O O . GLY A 1 163 ? 9.358 2.896 -25.510 1.00 91.44 163 GLY A O 1
ATOM 1123 N N . SER A 1 164 ? 10.381 2.545 -27.477 1.00 92.88 164 SER A N 1
ATOM 1124 C CA . SER A 1 164 ? 9.541 1.399 -27.869 1.00 92.88 164 SER A CA 1
ATOM 1125 C C . SER A 1 164 ? 9.622 0.200 -26.913 1.00 92.88 164 SER A C 1
ATOM 1127 O O . SER A 1 164 ? 8.802 -0.712 -26.969 1.00 92.88 164 SER A O 1
ATOM 1129 N N . CYS A 1 165 ? 10.602 0.166 -26.003 1.00 94.31 165 CYS A N 1
ATOM 1130 C CA . CYS A 1 165 ? 10.671 -0.861 -24.961 1.00 94.31 165 CYS A CA 1
ATOM 1131 C C . CYS A 1 165 ? 9.554 -0.720 -23.915 1.00 94.31 165 CYS A C 1
ATOM 1133 O O . CYS A 1 165 ? 9.286 -1.673 -23.185 1.00 94.31 165 CYS A O 1
ATOM 1135 N N . CYS A 1 166 ? 8.894 0.440 -23.867 1.00 92.81 166 CYS A N 1
ATOM 1136 C CA . CYS A 1 166 ? 7.779 0.739 -22.976 1.00 92.81 166 CYS A CA 1
ATOM 1137 C C . CYS A 1 166 ? 6.401 0.604 -23.640 1.00 92.81 166 CYS A C 1
ATOM 1139 O O . CYS A 1 166 ? 5.399 0.874 -22.978 1.00 92.81 166 CYS A O 1
ATOM 1141 N N . ASP A 1 167 ? 6.322 0.187 -24.906 1.00 92.94 167 ASP A N 1
ATOM 1142 C CA . ASP A 1 167 ? 5.044 0.057 -25.623 1.00 92.94 167 ASP A CA 1
ATOM 1143 C C . ASP A 1 167 ? 4.169 -1.036 -24.994 1.00 92.94 167 ASP A C 1
ATOM 1145 O O . ASP A 1 167 ? 2.998 -0.801 -24.702 1.00 92.94 167 ASP A O 1
ATOM 1149 N N . ASP A 1 168 ? 4.759 -2.197 -24.683 1.00 90.12 168 ASP A N 1
ATOM 1150 C CA . ASP A 1 168 ? 4.061 -3.304 -24.010 1.00 90.12 168 ASP A CA 1
ATOM 1151 C C . ASP A 1 168 ? 3.544 -2.879 -22.627 1.00 90.12 168 ASP A C 1
ATOM 1153 O O . ASP A 1 168 ? 2.441 -3.253 -22.228 1.00 90.12 168 ASP A O 1
ATOM 1157 N N . MET A 1 169 ? 4.331 -2.073 -21.901 1.00 88.62 169 MET A N 1
ATOM 1158 C CA . MET A 1 169 ? 3.938 -1.52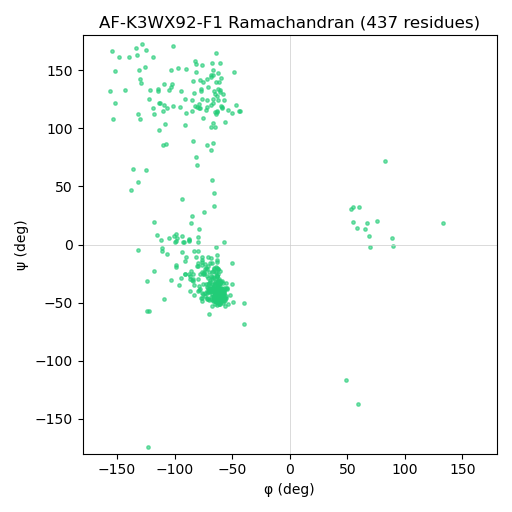4 -20.603 1.00 88.62 169 MET A CA 1
ATOM 1159 C C . MET A 1 169 ? 2.742 -0.588 -20.750 1.00 88.62 169 MET A C 1
ATOM 1161 O O . MET A 1 169 ? 1.762 -0.746 -20.031 1.00 88.62 169 MET A O 1
ATOM 1165 N N . GLN A 1 170 ? 2.800 0.361 -21.685 1.00 86.88 170 GLN A N 1
ATOM 1166 C CA . GLN A 1 170 ? 1.703 1.296 -21.938 1.00 86.88 170 GLN A CA 1
ATOM 1167 C C . GLN A 1 170 ? 0.426 0.565 -22.353 1.00 86.88 170 GLN A C 1
ATOM 1169 O O . GLN A 1 170 ? -0.619 0.810 -21.759 1.00 86.88 170 GLN A O 1
ATOM 1174 N N . ALA A 1 171 ? 0.521 -0.387 -23.287 1.00 87.25 171 ALA A N 1
ATOM 1175 C CA . ALA A 1 171 ? -0.622 -1.166 -23.752 1.00 87.25 171 ALA A CA 1
ATOM 1176 C C . ALA A 1 171 ? -1.244 -2.007 -22.628 1.00 87.25 171 ALA A C 1
ATOM 1178 O O . ALA A 1 171 ? -2.462 -2.013 -22.462 1.00 87.25 171 ALA A O 1
ATOM 1179 N N . LYS A 1 172 ? -0.419 -2.689 -21.818 1.00 83.75 172 LYS A N 1
ATOM 1180 C CA . LYS A 1 172 ? -0.916 -3.470 -20.676 1.00 83.75 172 LYS A CA 1
ATOM 1181 C C . LYS A 1 172 ? -1.530 -2.578 -19.609 1.00 83.75 172 LYS A C 1
ATOM 1183 O O . LYS A 1 172 ? -2.573 -2.927 -19.069 1.00 83.75 172 LYS A O 1
ATOM 1188 N N . MET A 1 173 ? -0.930 -1.428 -19.317 1.00 77.75 173 MET A N 1
ATOM 1189 C CA . MET A 1 173 ? -1.535 -0.463 -18.403 1.00 77.75 173 MET A CA 1
ATOM 1190 C C . MET A 1 173 ? -2.883 0.021 -18.950 1.00 77.75 173 MET A C 1
ATOM 1192 O O . MET A 1 173 ? -3.880 -0.085 -18.255 1.00 77.75 173 MET A O 1
ATOM 1196 N N . GLU A 1 174 ? -2.995 0.441 -20.203 1.00 82.19 174 GLU A N 1
ATOM 1197 C CA . GLU A 1 174 ? -4.297 0.849 -20.748 1.00 82.19 174 GLU A CA 1
ATOM 1198 C C . GLU A 1 174 ? -5.346 -0.281 -20.672 1.00 82.19 174 GLU A C 1
ATOM 1200 O O . GLU A 1 174 ? -6.469 -0.050 -20.220 1.00 82.19 174 GLU A O 1
ATOM 1205 N N . GLU A 1 175 ? -4.956 -1.519 -21.002 1.00 82.75 175 GLU A N 1
ATOM 1206 C CA . GLU A 1 175 ? -5.805 -2.718 -20.915 1.00 82.75 175 GLU A CA 1
ATOM 1207 C C . GLU A 1 175 ? -6.307 -2.993 -19.487 1.00 82.75 175 GLU A C 1
ATOM 1209 O O . GLU A 1 175 ? -7.493 -3.260 -19.290 1.00 82.75 175 GLU A O 1
ATOM 1214 N N . PHE A 1 176 ? -5.427 -2.931 -18.483 1.00 70.69 176 PHE A N 1
ATOM 1215 C CA . PHE A 1 176 ? -5.783 -3.243 -17.094 1.00 70.69 176 PHE A CA 1
ATOM 1216 C C . PHE A 1 176 ? -6.523 -2.104 -16.392 1.00 70.69 176 PHE A C 1
ATOM 1218 O O . PHE A 1 176 ? -7.376 -2.344 -15.538 1.00 70.69 176 PHE A O 1
ATOM 1225 N N . LEU A 1 177 ? -6.162 -0.863 -16.705 1.00 70.06 177 LEU A N 1
ATOM 1226 C CA . LEU A 1 177 ? -6.594 0.313 -15.956 1.00 70.06 177 LEU A CA 1
ATOM 1227 C C . LEU A 1 177 ? -7.832 0.965 -16.560 1.00 70.06 177 LEU A C 1
ATOM 1229 O O . LEU A 1 177 ? -8.577 1.635 -15.844 1.00 70.06 177 LEU A O 1
ATOM 1233 N N . GLY A 1 178 ? -8.014 0.844 -17.878 1.00 76.94 178 GLY A N 1
ATOM 1234 C CA . GLY A 1 178 ? -8.978 1.643 -18.634 1.00 76.94 178 GLY A CA 1
ATOM 1235 C C . GLY A 1 178 ? -8.748 3.158 -18.518 1.00 76.94 178 GLY A C 1
ATOM 1236 O O . GLY A 1 178 ? -9.653 3.931 -18.814 1.00 76.94 178 GLY A O 1
ATOM 1237 N N . THR A 1 179 ? -7.583 3.584 -18.021 1.00 78.62 179 THR A N 1
ATOM 1238 C CA . THR A 1 179 ? -7.189 4.981 -17.805 1.00 78.62 179 THR A CA 1
ATOM 1239 C C . THR A 1 179 ? -5.666 5.104 -17.842 1.00 78.62 179 THR A C 1
ATOM 1241 O O . THR A 1 179 ? -4.944 4.110 -17.743 1.00 78.62 179 THR A O 1
ATOM 1244 N N . GLU A 1 180 ? -5.170 6.334 -17.943 1.00 79.00 180 GLU A N 1
ATOM 1245 C CA . GLU A 1 180 ? -3.745 6.625 -17.855 1.00 79.00 180 GLU A CA 1
ATOM 1246 C C . GLU A 1 180 ? -3.185 6.286 -16.466 1.00 79.00 180 GLU A C 1
ATOM 1248 O O . GLU A 1 180 ? -3.801 6.540 -15.429 1.00 79.00 180 GLU A O 1
ATOM 1253 N N . TRP A 1 181 ? -1.978 5.725 -16.454 1.00 76.06 181 TRP A N 1
ATOM 1254 C CA . TRP A 1 181 ? -1.273 5.292 -15.248 1.00 76.06 181 TRP A CA 1
ATOM 1255 C C . TRP A 1 181 ? -1.069 6.404 -14.215 1.00 76.06 181 TRP A C 1
ATOM 1257 O O . TRP A 1 181 ? -1.227 6.187 -13.014 1.00 76.06 181 TRP A O 1
ATOM 1267 N N . GLU A 1 182 ? -0.748 7.606 -14.689 1.00 79.31 182 GLU A N 1
ATOM 1268 C CA . GLU A 1 182 ? -0.542 8.783 -13.851 1.00 79.31 182 GLU A CA 1
ATOM 1269 C C . GLU A 1 182 ? -1.776 9.093 -12.995 1.00 79.31 182 GLU A C 1
ATOM 1271 O O . GLU A 1 182 ? -1.661 9.291 -11.783 1.00 79.31 182 GLU A O 1
ATOM 1276 N N . GLU A 1 183 ? -2.961 9.073 -13.607 1.00 81.75 183 GLU A N 1
ATOM 1277 C CA . GLU A 1 183 ? -4.216 9.344 -12.906 1.00 81.75 183 GLU A CA 1
ATOM 1278 C C . GLU A 1 183 ? -4.484 8.326 -11.814 1.00 81.75 183 GLU A C 1
ATOM 1280 O O . GLU A 1 183 ? -5.022 8.654 -10.751 1.00 81.75 183 GLU A O 1
ATOM 1285 N N . VAL A 1 184 ? -4.023 7.098 -12.010 1.00 77.25 184 VAL A N 1
ATOM 1286 C CA . VAL A 1 184 ? -4.157 6.132 -10.948 1.00 77.25 184 VAL A CA 1
ATOM 1287 C C . VAL A 1 184 ? -3.145 6.345 -9.828 1.00 77.25 184 VAL A C 1
ATOM 1289 O O . VAL A 1 184 ? -3.540 6.327 -8.661 1.00 77.25 184 VAL A O 1
ATOM 1292 N N . LEU A 1 185 ? -1.866 6.572 -10.131 1.00 78.81 185 LEU A N 1
ATOM 1293 C CA . LEU A 1 185 ? -0.877 6.882 -9.091 1.00 78.81 185 LEU A CA 1
ATOM 1294 C C . LEU A 1 185 ? -1.360 8.039 -8.211 1.00 78.81 185 LEU A C 1
ATOM 1296 O O . LEU A 1 185 ? -1.316 7.949 -6.979 1.00 78.81 185 LEU A O 1
ATOM 1300 N N . LYS A 1 186 ? -1.922 9.080 -8.835 1.00 82.12 186 LYS A N 1
ATOM 1301 C CA . LYS A 1 186 ? -2.589 10.179 -8.133 1.00 82.12 186 LYS A CA 1
ATOM 1302 C C . LYS A 1 186 ? -3.765 9.687 -7.296 1.00 82.12 186 LYS A C 1
ATOM 1304 O O . LYS A 1 186 ? -3.829 10.034 -6.116 1.00 82.12 186 LYS A O 1
ATOM 1309 N N . SER A 1 187 ? -4.663 8.873 -7.861 1.00 82.94 187 SER A N 1
ATOM 1310 C CA . SER A 1 187 ? -5.814 8.319 -7.137 1.00 82.94 187 SER A CA 1
ATOM 1311 C C . SER A 1 187 ? -5.388 7.596 -5.861 1.00 82.94 187 SER A C 1
ATOM 1313 O O . SER A 1 187 ? -5.853 7.921 -4.774 1.00 82.94 187 SER A O 1
ATOM 1315 N N . LEU A 1 188 ? -4.434 6.676 -5.942 1.00 80.12 188 LEU A N 1
ATOM 1316 C CA . LEU A 1 188 ? -4.021 5.870 -4.788 1.00 80.12 188 LEU A CA 1
ATOM 1317 C C . LEU A 1 188 ? -3.270 6.657 -3.754 1.00 80.12 188 LEU A C 1
ATOM 1319 O O . LEU A 1 188 ? -3.432 6.407 -2.562 1.00 80.12 188 LEU A O 1
ATOM 1323 N N . THR A 1 189 ? -2.442 7.590 -4.213 1.00 81.25 189 THR A N 1
ATOM 1324 C CA . THR A 1 189 ? -1.726 8.470 -3.307 1.00 81.25 189 THR A CA 1
ATOM 1325 C C . THR A 1 189 ? -2.752 9.259 -2.512 1.00 81.25 189 THR A C 1
ATOM 1327 O O . THR A 1 189 ? -2.740 9.191 -1.288 1.00 81.25 189 THR A O 1
ATOM 1330 N N . ARG A 1 190 ? -3.720 9.890 -3.191 1.00 86.44 190 ARG A N 1
ATOM 1331 C CA . ARG A 1 190 ? -4.830 10.614 -2.559 1.00 86.44 190 ARG A CA 1
ATOM 1332 C C . ARG A 1 190 ? -5.653 9.726 -1.622 1.00 86.44 190 ARG A C 1
ATOM 1334 O O . ARG A 1 190 ? -5.900 10.140 -0.497 1.00 86.44 190 ARG A O 1
ATOM 1341 N N . ARG A 1 191 ? -5.997 8.493 -2.017 1.00 85.69 191 ARG A N 1
ATOM 1342 C CA . ARG A 1 191 ? -6.726 7.544 -1.154 1.00 85.69 191 ARG A CA 1
ATOM 1343 C C . ARG A 1 191 ? -5.928 7.124 0.070 1.00 85.69 191 ARG A C 1
ATOM 1345 O O . ARG A 1 191 ? -6.480 7.073 1.159 1.00 85.69 191 ARG A O 1
ATOM 1352 N N . THR A 1 192 ? -4.633 6.872 -0.085 1.00 84.31 192 THR A N 1
ATOM 1353 C CA . THR A 1 192 ? -3.724 6.624 1.044 1.00 84.31 192 THR A CA 1
ATOM 1354 C C . THR A 1 192 ? -3.715 7.827 1.977 1.00 84.31 192 THR A C 1
ATOM 1356 O O . THR A 1 192 ? -3.846 7.682 3.189 1.00 84.31 192 THR A O 1
ATOM 1359 N N . GLY A 1 193 ? -3.640 9.030 1.405 1.00 85.25 193 GLY A N 1
ATOM 1360 C CA . GLY A 1 193 ? -3.762 10.259 2.167 1.00 85.25 193 GLY A CA 1
ATOM 1361 C C . GLY A 1 193 ? -5.081 10.358 2.918 1.00 85.25 193 GLY A C 1
ATOM 1362 O O . GLY A 1 193 ? -5.075 10.779 4.066 1.00 85.25 193 GLY A O 1
ATOM 1363 N N . ASP A 1 194 ? -6.192 9.922 2.329 1.00 90.62 194 ASP A N 1
ATOM 1364 C CA . ASP A 1 194 ? -7.489 9.893 3.002 1.00 90.62 194 ASP A CA 1
ATOM 1365 C C . ASP A 1 194 ? -7.560 8.850 4.114 1.00 90.62 194 ASP A C 1
ATOM 1367 O O . ASP A 1 194 ? -8.121 9.132 5.165 1.00 90.62 194 ASP A O 1
ATOM 1371 N N . VAL A 1 195 ? -6.959 7.672 3.946 1.00 87.94 195 VAL A N 1
ATOM 1372 C CA . VAL A 1 195 ? -6.875 6.678 5.029 1.00 87.94 195 VAL A CA 1
ATOM 1373 C C . VAL A 1 195 ? -6.184 7.273 6.254 1.00 87.94 195 VAL A C 1
ATOM 1375 O O . VAL A 1 195 ? -6.629 7.062 7.382 1.00 87.94 195 VAL A O 1
ATOM 1378 N N . VAL A 1 196 ? -5.123 8.050 6.029 1.00 85.06 196 VAL A N 1
ATOM 1379 C CA . VAL A 1 196 ? -4.368 8.679 7.112 1.00 85.06 196 VAL A CA 1
ATOM 1380 C C . VAL A 1 196 ? -5.117 9.888 7.680 1.00 85.06 196 VAL A C 1
ATOM 1382 O O . VAL A 1 196 ? -5.280 10.017 8.894 1.00 85.06 196 VAL A O 1
ATOM 1385 N N . CYS A 1 197 ? -5.583 10.774 6.803 1.00 90.44 197 CYS A N 1
ATOM 1386 C CA . CYS A 1 197 ? -5.960 12.140 7.151 1.00 90.44 197 CYS A CA 1
ATOM 1387 C C . CYS A 1 197 ? -7.445 12.455 7.088 1.00 90.44 197 CYS A C 1
ATOM 1389 O O . CYS A 1 197 ? -7.820 13.575 7.442 1.00 90.44 197 CYS A O 1
ATOM 1391 N N . ALA A 1 198 ? -8.294 11.518 6.668 1.00 93.62 198 ALA A N 1
ATOM 1392 C CA . ALA A 1 198 ? -9.725 11.725 6.796 1.00 93.62 198 ALA A CA 1
ATOM 1393 C C . ALA A 1 198 ? -10.085 11.930 8.271 1.00 93.62 198 ALA A C 1
ATOM 1395 O O . ALA A 1 198 ? -9.493 11.329 9.169 1.00 93.62 198 ALA A O 1
ATOM 1396 N N . VAL A 1 199 ? -11.043 12.813 8.519 1.00 92.88 199 VAL A N 1
ATOM 1397 C CA . VAL A 1 199 ? -11.477 13.180 9.863 1.00 92.88 199 VAL A CA 1
ATOM 1398 C C . VAL A 1 199 ? -12.832 12.554 10.115 1.00 92.88 199 VAL A C 1
ATOM 1400 O O . VAL A 1 199 ? -13.817 12.865 9.445 1.00 92.88 199 VAL A O 1
ATOM 1403 N N . LYS A 1 200 ? -12.877 11.670 11.102 1.00 92.50 200 LYS A N 1
ATOM 1404 C CA . LYS A 1 200 ? -14.106 11.140 11.665 1.00 92.50 200 LYS A CA 1
ATOM 1405 C C . LYS A 1 200 ? -14.636 12.114 12.710 1.00 92.50 200 LYS A C 1
ATOM 1407 O O . LYS A 1 200 ? -13.916 12.508 13.627 1.00 92.50 200 LYS A O 1
ATOM 1412 N N . SER A 1 201 ? -15.916 12.445 12.603 1.00 92.31 201 SER A N 1
ATOM 1413 C CA . SER A 1 201 ? -16.642 13.231 13.598 1.00 92.31 201 SER A CA 1
ATOM 1414 C C . SER A 1 201 ? -17.709 12.363 14.251 1.00 92.31 201 SER A C 1
ATOM 1416 O O . SER A 1 201 ? -18.584 11.820 13.575 1.00 92.31 201 SER A O 1
ATOM 1418 N N . TYR A 1 202 ? -17.642 12.224 15.572 1.00 89.88 202 TYR A N 1
ATOM 1419 C CA . TYR A 1 202 ? -18.567 11.398 16.347 1.00 89.88 202 TYR A CA 1
ATOM 1420 C C . TYR A 1 202 ? -18.953 12.073 17.657 1.00 89.88 202 TYR A C 1
ATOM 1422 O O . TYR A 1 202 ? -18.272 12.975 18.144 1.00 89.88 202 TYR A O 1
ATOM 1430 N N . ARG A 1 203 ? -20.054 11.622 18.258 1.00 88.50 203 ARG A N 1
ATOM 1431 C CA . ARG A 1 203 ? -20.467 12.078 19.584 1.00 88.50 203 ARG A CA 1
ATOM 1432 C C . ARG A 1 203 ? -19.857 11.175 20.650 1.00 88.50 203 ARG A C 1
ATOM 1434 O O . ARG A 1 203 ? -20.203 10.001 20.737 1.00 88.50 203 ARG A O 1
ATOM 1441 N N . ASN A 1 204 ? -18.954 11.713 21.463 1.00 83.06 204 ASN A N 1
ATOM 1442 C CA . ASN A 1 204 ? -18.312 10.962 22.535 1.00 83.06 204 ASN A CA 1
ATOM 1443 C C . ASN A 1 204 ? -19.347 10.598 23.613 1.00 83.06 204 ASN A C 1
ATOM 1445 O O . ASN A 1 204 ? -20.027 11.476 24.145 1.00 83.06 204 ASN A O 1
ATOM 1449 N N . ALA A 1 205 ? -19.469 9.310 23.939 1.00 82.31 205 ALA A N 1
ATOM 1450 C CA . ALA A 1 205 ? -20.474 8.829 24.887 1.00 82.31 205 ALA A CA 1
ATOM 1451 C C . ALA A 1 205 ? -20.251 9.351 26.320 1.00 82.31 205 ALA A C 1
ATOM 1453 O O . ALA A 1 205 ? -21.217 9.599 27.038 1.00 82.31 205 ALA A O 1
ATOM 1454 N N . SER A 1 206 ? -18.993 9.558 26.719 1.00 82.44 206 SER A N 1
ATOM 1455 C CA . SER A 1 206 ? -18.617 9.983 28.071 1.00 82.44 206 SER A CA 1
ATOM 1456 C C . SER A 1 206 ? -18.793 11.485 28.289 1.00 82.44 206 SER A C 1
ATOM 1458 O O . SER A 1 206 ? -19.234 11.903 29.356 1.00 82.44 206 SER A O 1
ATOM 1460 N N . SER A 1 207 ? -18.447 12.313 27.297 1.00 86.88 207 SER A N 1
ATOM 1461 C CA . SER A 1 207 ? -18.540 13.779 27.408 1.00 86.88 207 SER A CA 1
ATOM 1462 C C . SER A 1 207 ? -19.799 14.370 26.768 1.00 86.88 207 SER A C 1
ATOM 1464 O O . SER A 1 207 ? -20.142 15.521 27.030 1.00 86.88 207 SER A O 1
ATOM 1466 N N . GLY A 1 208 ? -20.479 13.621 25.896 1.00 88.12 208 GLY A N 1
ATOM 1467 C CA . GLY A 1 208 ? -21.607 14.092 25.091 1.00 88.12 208 GLY A CA 1
ATOM 1468 C C . GLY A 1 208 ? -21.237 15.101 23.994 1.00 88.12 208 GLY A C 1
ATOM 1469 O O . GLY A 1 208 ? -22.129 15.519 23.246 1.00 88.12 208 GLY A O 1
ATOM 1470 N N . ALA A 1 209 ? -19.962 15.491 23.893 1.00 90.25 209 ALA A N 1
ATOM 1471 C CA . ALA A 1 209 ? -19.452 16.453 22.922 1.00 90.25 209 ALA A CA 1
ATOM 1472 C C . ALA A 1 209 ? -19.193 15.799 21.557 1.00 90.25 209 ALA A C 1
ATOM 1474 O O . ALA A 1 209 ? -18.962 14.594 21.462 1.00 90.25 209 ALA A O 1
ATOM 1475 N N . THR A 1 210 ? -19.216 16.609 20.496 1.00 91.50 210 THR A N 1
ATOM 1476 C CA . THR A 1 210 ? -18.712 16.175 19.186 1.00 91.50 210 THR A CA 1
ATOM 1477 C C . THR A 1 210 ? -17.190 16.201 19.219 1.00 91.50 210 THR A C 1
ATOM 1479 O O . THR A 1 210 ? -16.593 17.221 19.562 1.00 91.50 210 THR A O 1
ATOM 1482 N N . THR A 1 211 ? -16.574 15.077 18.887 1.00 91.00 211 THR A N 1
ATOM 1483 C CA . THR A 1 211 ? -15.128 14.895 18.822 1.00 91.00 211 THR A CA 1
ATOM 1484 C C . THR A 1 211 ? -14.738 14.629 17.378 1.00 91.00 211 THR A C 1
ATOM 1486 O O . THR A 1 211 ? -15.373 13.822 16.700 1.00 91.00 211 THR A O 1
ATOM 1489 N N . ASN A 1 212 ? -13.696 15.326 16.930 1.00 91.81 212 ASN A N 1
ATOM 1490 C CA . ASN A 1 212 ? -13.072 15.118 15.633 1.00 91.81 212 ASN A CA 1
ATOM 1491 C C . ASN A 1 212 ? -11.754 14.388 15.843 1.00 91.81 212 ASN A C 1
ATOM 1493 O O . ASN A 1 212 ? -10.957 14.779 16.695 1.00 91.81 212 ASN A O 1
ATOM 1497 N N . GLU A 1 213 ? -11.535 13.352 15.054 1.00 89.56 213 GLU A N 1
ATOM 1498 C CA . GLU A 1 213 ? -10.382 12.475 15.163 1.00 89.56 213 GLU A CA 1
ATOM 1499 C C . GLU A 1 213 ? -9.936 12.070 13.761 1.00 89.56 213 GLU A C 1
ATOM 1501 O O . GLU A 1 213 ? -10.763 11.715 12.921 1.00 89.56 213 GLU A O 1
ATOM 1506 N N . THR A 1 214 ? -8.637 12.156 13.476 1.00 90.25 214 THR A N 1
ATOM 1507 C CA . THR A 1 214 ? -8.097 11.649 12.207 1.00 90.25 214 THR A CA 1
ATOM 1508 C C . THR A 1 214 ? -8.177 10.133 12.175 1.00 90.25 214 THR A C 1
ATOM 1510 O O . THR A 1 214 ? -7.965 9.482 13.195 1.00 90.25 214 THR A O 1
ATOM 1513 N N . CYS A 1 215 ? -8.404 9.550 11.006 1.00 90.56 215 CYS A N 1
ATOM 1514 C CA . CYS A 1 215 ? -8.588 8.114 10.904 1.00 90.56 215 CYS A CA 1
ATOM 1515 C C . CYS A 1 215 ? -7.365 7.307 11.307 1.00 90.56 215 CYS A C 1
ATOM 1517 O O . CYS A 1 215 ? -7.534 6.297 11.979 1.00 90.56 215 CYS A O 1
ATOM 1519 N N . VAL A 1 216 ? -6.150 7.771 11.010 1.00 84.62 216 VAL A N 1
ATOM 1520 C CA . VAL A 1 216 ? -4.938 7.113 11.520 1.00 84.62 216 VAL A CA 1
ATOM 1521 C C . VAL A 1 216 ? -4.895 7.060 13.052 1.00 84.62 216 VAL A C 1
ATOM 1523 O O . VAL A 1 216 ? -4.522 6.037 13.609 1.00 84.62 216 VAL A O 1
ATOM 1526 N N . ASP A 1 217 ? -5.344 8.114 13.736 1.00 83.75 217 ASP A N 1
ATOM 1527 C CA . ASP A 1 217 ? -5.407 8.162 15.204 1.00 83.75 217 ASP A CA 1
ATOM 1528 C C . ASP A 1 217 ? -6.456 7.174 15.735 1.00 83.75 217 ASP A C 1
ATOM 1530 O O . ASP A 1 217 ? -6.172 6.402 16.651 1.00 83.75 217 ASP A O 1
ATOM 1534 N N . ALA A 1 218 ? -7.623 7.110 15.084 1.00 87.31 218 ALA A N 1
ATOM 1535 C CA . ALA A 1 218 ? -8.650 6.123 15.408 1.00 87.31 218 ALA A CA 1
ATOM 1536 C C . ALA A 1 218 ? -8.134 4.686 15.221 1.00 87.31 218 ALA A C 1
ATOM 1538 O O . ALA A 1 218 ? -8.325 3.857 16.104 1.00 87.31 218 ALA A O 1
ATOM 1539 N N . TRP A 1 219 ? -7.441 4.397 14.114 1.00 83.94 219 TRP A N 1
ATOM 1540 C CA . TRP A 1 219 ? -6.823 3.096 13.842 1.00 83.94 219 TRP A CA 1
ATOM 1541 C C . TRP A 1 219 ? -5.746 2.734 14.873 1.00 83.94 219 TRP A C 1
ATOM 1543 O O . TRP A 1 219 ? -5.747 1.619 15.387 1.00 83.94 219 TRP A O 1
ATOM 1553 N N . ILE A 1 220 ? -4.858 3.670 15.217 1.00 80.75 220 ILE A N 1
ATOM 1554 C CA . ILE A 1 220 ? -3.803 3.449 16.216 1.00 80.75 220 ILE A CA 1
ATOM 1555 C C . ILE A 1 220 ? -4.408 3.160 17.588 1.00 80.75 220 ILE A C 1
ATOM 1557 O O . ILE A 1 220 ? -3.982 2.217 18.246 1.00 80.75 220 ILE A O 1
ATOM 1561 N N . LYS A 1 221 ? -5.419 3.919 18.028 1.00 81.50 221 LYS A N 1
ATOM 1562 C CA . LYS A 1 221 ? -6.091 3.642 19.308 1.00 81.50 221 LYS A CA 1
ATOM 1563 C C . LYS A 1 221 ? -6.811 2.301 19.289 1.00 81.50 221 LYS A C 1
ATOM 1565 O O . LYS A 1 221 ? -6.713 1.557 20.264 1.00 81.50 221 LYS A O 1
ATOM 1570 N N . ALA A 1 222 ? -7.501 2.014 18.187 1.00 80.12 222 ALA A N 1
ATOM 1571 C CA . ALA A 1 222 ? -8.291 0.809 17.997 1.00 80.12 222 ALA A CA 1
ATOM 1572 C C . ALA A 1 222 ? -7.435 -0.470 18.005 1.00 80.12 222 ALA A C 1
ATOM 1574 O O . ALA A 1 222 ? -7.837 -1.497 18.539 1.00 80.12 222 ALA A O 1
ATOM 1575 N N . LEU A 1 223 ? -6.237 -0.413 17.423 1.00 73.88 223 LEU A N 1
ATOM 1576 C CA . LEU A 1 223 ? -5.362 -1.578 17.329 1.00 73.88 223 LEU A CA 1
ATOM 1577 C C . LEU A 1 223 ? -4.319 -1.626 18.460 1.00 73.88 223 LEU A C 1
ATOM 1579 O O . LEU A 1 223 ? -3.990 -2.696 18.961 1.00 73.88 223 LEU A O 1
ATOM 1583 N N . GLY A 1 224 ? -3.812 -0.476 18.906 1.00 69.25 224 GLY A N 1
ATOM 1584 C CA . GLY A 1 224 ? -2.749 -0.382 19.913 1.00 69.25 224 GLY A CA 1
ATOM 1585 C C . GLY A 1 224 ? -3.196 -0.645 21.354 1.00 69.25 224 GLY A C 1
ATOM 1586 O O . GLY A 1 224 ? -2.352 -0.769 22.237 1.00 69.25 224 GLY A O 1
ATOM 1587 N N . SER A 1 225 ? -4.504 -0.724 21.619 1.00 65.00 225 SER A N 1
ATOM 1588 C CA . SER A 1 225 ? -5.034 -1.026 22.958 1.00 65.00 225 SER A CA 1
ATOM 1589 C C . SER A 1 225 ? -5.583 -2.453 23.121 1.00 65.00 225 SER A C 1
ATOM 1591 O O . SER A 1 225 ? -6.110 -2.785 24.185 1.00 65.00 225 SER A O 1
ATOM 1593 N N . GLY A 1 226 ? -5.425 -3.307 22.101 1.00 62.53 226 GLY A N 1
ATOM 1594 C CA . GLY A 1 226 ? -5.777 -4.733 22.106 1.00 62.53 226 GLY A CA 1
ATOM 1595 C C . GLY A 1 226 ? -4.589 -5.651 21.764 1.00 62.53 226 GLY A C 1
ATOM 1596 O O . GLY A 1 226 ? -3.458 -5.173 21.640 1.00 62.53 226 GLY A O 1
ATOM 1597 N N . PRO A 1 227 ? -4.812 -6.974 21.622 1.00 68.56 227 PRO A N 1
ATOM 1598 C CA . PRO A 1 227 ? -3.849 -7.884 21.007 1.00 68.56 227 PRO A CA 1
ATOM 1599 C C . PRO A 1 227 ? -3.748 -7.555 19.511 1.00 68.56 227 PRO A C 1
ATOM 1601 O O . PRO A 1 227 ? -4.390 -8.176 18.672 1.00 68.56 227 PRO A O 1
ATOM 1604 N N . PHE A 1 228 ? -2.949 -6.532 19.208 1.00 69.56 228 PHE A N 1
ATOM 1605 C CA . PHE A 1 228 ? -2.806 -5.896 17.899 1.00 69.56 228 PHE A CA 1
ATOM 1606 C C . PHE A 1 228 ? -2.808 -6.881 16.715 1.00 69.56 228 PHE A C 1
ATOM 1608 O O . PHE A 1 228 ? -3.568 -6.716 15.760 1.00 69.56 228 PHE A O 1
ATOM 1615 N N . MET A 1 229 ? -1.976 -7.922 16.801 1.00 69.69 229 MET A N 1
ATOM 1616 C CA . MET A 1 229 ? -1.827 -8.919 15.739 1.00 69.69 229 MET A CA 1
ATOM 1617 C C . MET A 1 229 ? -3.068 -9.805 15.588 1.00 69.69 229 MET A C 1
ATOM 1619 O O . MET A 1 229 ? -3.501 -10.036 14.462 1.00 69.69 229 MET A O 1
ATOM 1623 N N . ASP A 1 230 ? -3.683 -10.236 16.694 1.00 80.81 230 ASP A N 1
ATOM 1624 C CA . ASP A 1 230 ? -4.906 -11.047 16.656 1.00 80.81 230 ASP A CA 1
ATOM 1625 C C . ASP A 1 230 ? -6.047 -10.255 16.005 1.00 80.81 230 ASP A C 1
ATOM 1627 O O . ASP A 1 230 ? -6.652 -10.725 15.046 1.00 80.81 230 ASP A O 1
ATOM 1631 N N . ASP A 1 231 ? -6.266 -8.997 16.406 1.00 82.50 231 ASP A N 1
ATOM 1632 C CA . ASP A 1 231 ? -7.294 -8.144 15.793 1.00 82.50 231 ASP A CA 1
ATOM 1633 C C . ASP A 1 231 ? -7.078 -7.961 14.280 1.00 82.50 231 ASP A C 1
ATOM 1635 O O . ASP A 1 231 ? -8.044 -8.000 13.515 1.00 82.50 231 ASP A O 1
ATOM 1639 N N . ILE A 1 232 ? -5.830 -7.827 13.817 1.00 81.00 232 ILE A N 1
ATOM 1640 C CA . ILE A 1 232 ? -5.517 -7.774 12.381 1.00 81.00 232 ILE A CA 1
ATOM 1641 C C . ILE A 1 232 ? -5.833 -9.094 11.684 1.00 81.00 232 ILE A C 1
ATOM 1643 O O . ILE A 1 232 ? -6.438 -9.082 10.608 1.00 81.00 232 ILE A O 1
ATOM 1647 N N . PHE A 1 233 ? -5.470 -10.234 12.271 1.00 83.50 233 PHE A N 1
ATOM 1648 C CA . PHE A 1 233 ? -5.782 -11.529 11.674 1.00 83.50 233 PHE A CA 1
ATOM 1649 C C . PHE A 1 233 ? -7.282 -11.794 11.639 1.00 83.50 233 PHE A C 1
ATOM 1651 O O . PHE A 1 233 ? -7.786 -12.306 10.640 1.00 83.50 233 PHE A O 1
ATOM 1658 N N . LYS A 1 234 ? -8.026 -11.413 12.680 1.00 89.12 234 LYS A N 1
ATOM 1659 C CA . LYS A 1 234 ? -9.492 -11.532 12.712 1.00 89.12 234 LYS A CA 1
ATOM 1660 C C . LYS A 1 234 ? -10.148 -10.569 11.728 1.00 89.12 234 LYS A C 1
ATOM 1662 O O . LYS A 1 234 ? -11.113 -10.935 11.057 1.00 89.12 234 LYS A O 1
ATOM 1667 N N . MET A 1 235 ? -9.584 -9.378 11.557 1.00 88.12 235 MET A N 1
ATOM 1668 C CA . MET A 1 235 ? -10.000 -8.428 10.530 1.00 88.12 235 MET A CA 1
ATOM 1669 C C . MET A 1 235 ? -9.796 -8.991 9.120 1.00 88.12 235 MET A C 1
ATOM 1671 O O . MET A 1 235 ? -10.715 -8.944 8.305 1.00 88.12 235 MET A O 1
ATOM 1675 N N . ALA A 1 236 ? -8.645 -9.610 8.851 1.00 88.31 236 ALA A N 1
ATOM 1676 C CA . ALA A 1 236 ? -8.390 -10.313 7.595 1.00 88.31 236 ALA A CA 1
ATOM 1677 C C . ALA A 1 236 ? -9.263 -11.571 7.430 1.00 88.31 236 ALA A C 1
ATOM 1679 O O . ALA A 1 236 ? -9.412 -12.088 6.333 1.00 88.31 236 ALA A O 1
ATOM 1680 N N . GLN A 1 237 ? -9.877 -12.075 8.497 1.00 89.94 237 GLN A N 1
ATOM 1681 C CA . GLN A 1 237 ? -10.856 -13.165 8.455 1.00 89.94 237 GLN A CA 1
ATOM 1682 C C . GLN A 1 237 ? -12.301 -12.677 8.372 1.00 89.94 237 GLN A C 1
ATOM 1684 O O . GLN A 1 237 ? -13.219 -13.484 8.514 1.00 89.94 237 GLN A O 1
ATOM 1689 N N . THR A 1 238 ? -12.529 -11.376 8.196 1.00 90.62 238 THR A N 1
ATOM 1690 C CA . THR A 1 238 ? -13.877 -10.815 8.154 1.00 90.62 238 THR A CA 1
ATOM 1691 C C . THR A 1 238 ? -14.477 -10.994 6.758 1.00 90.62 238 THR A C 1
ATOM 1693 O O . THR A 1 238 ? -13.942 -10.437 5.798 1.00 90.62 238 THR A O 1
ATOM 1696 N N . PRO A 1 239 ? -15.597 -11.724 6.606 1.00 88.19 239 PRO A N 1
ATOM 1697 C CA . PRO A 1 239 ? -16.285 -11.821 5.323 1.00 88.19 239 PRO A CA 1
ATOM 1698 C C . PRO A 1 239 ? -16.791 -10.453 4.838 1.00 88.19 239 PRO A C 1
ATOM 1700 O O . PRO A 1 239 ? -17.198 -9.611 5.643 1.00 88.19 239 PRO A O 1
ATOM 1703 N N . ASN A 1 240 ? -16.822 -10.234 3.519 1.00 85.88 240 ASN A N 1
ATOM 1704 C CA . ASN A 1 240 ? -17.214 -8.944 2.927 1.00 85.88 240 ASN A CA 1
ATOM 1705 C C . ASN A 1 240 ? -18.605 -8.463 3.380 1.00 85.88 240 ASN A C 1
ATOM 1707 O O . ASN A 1 240 ? -18.800 -7.274 3.619 1.00 85.88 240 ASN A O 1
ATOM 1711 N N . ASP A 1 241 ? -19.565 -9.374 3.550 1.00 87.62 241 ASP A N 1
ATOM 1712 C CA . ASP A 1 241 ? -20.934 -9.055 3.974 1.00 87.62 241 ASP A CA 1
ATOM 1713 C C . ASP A 1 241 ? -21.054 -8.673 5.461 1.00 87.62 241 ASP A C 1
ATOM 1715 O O . ASP A 1 241 ? -22.043 -8.058 5.859 1.00 87.62 241 ASP A O 1
ATOM 1719 N N . GLN A 1 242 ? -20.038 -8.982 6.270 1.00 91.12 242 GLN A N 1
ATOM 1720 C CA . GLN A 1 242 ? -19.968 -8.655 7.698 1.00 91.12 242 GLN A CA 1
ATOM 1721 C C . GLN A 1 242 ? -18.990 -7.516 8.007 1.00 91.12 242 GLN A C 1
ATOM 1723 O O . GLN A 1 242 ? -18.977 -7.008 9.128 1.00 91.12 242 GLN A O 1
ATOM 1728 N N . ALA A 1 243 ? -18.208 -7.065 7.023 1.00 90.12 243 ALA A N 1
ATOM 1729 C CA . ALA A 1 243 ? -17.158 -6.072 7.219 1.00 90.12 243 ALA A CA 1
ATOM 1730 C C . ALA A 1 243 ? -17.658 -4.756 7.820 1.00 90.12 243 ALA A C 1
ATOM 1732 O O . ALA A 1 243 ? -17.039 -4.238 8.740 1.00 90.12 243 ALA A O 1
ATOM 1733 N N . CYS A 1 244 ? -18.801 -4.232 7.368 1.00 90.12 244 CYS A N 1
ATOM 1734 C CA . CYS A 1 244 ? -19.348 -2.998 7.938 1.00 90.12 244 CYS A CA 1
ATOM 1735 C C . CYS A 1 244 ? -19.649 -3.154 9.437 1.00 90.12 244 CYS A C 1
ATOM 1737 O O . CYS A 1 244 ? -19.206 -2.341 10.243 1.00 90.12 244 CYS A O 1
ATOM 1739 N N . ALA A 1 245 ? -20.339 -4.236 9.807 1.00 90.50 245 ALA A N 1
ATOM 1740 C CA . ALA A 1 245 ? -20.700 -4.522 11.191 1.00 90.50 245 ALA A CA 1
ATOM 1741 C C . ALA A 1 245 ? -19.446 -4.724 12.061 1.00 90.50 245 ALA A C 1
ATOM 1743 O O . ALA A 1 245 ? -19.327 -4.126 13.129 1.00 90.50 245 ALA A O 1
ATOM 1744 N N . ALA A 1 246 ? -18.462 -5.481 11.566 1.00 92.31 246 ALA A N 1
ATOM 1745 C CA . ALA A 1 246 ? -17.196 -5.700 12.260 1.00 92.31 246 ALA A CA 1
ATOM 1746 C C . ALA A 1 246 ? -16.447 -4.380 12.529 1.00 92.31 246 ALA A C 1
ATOM 1748 O O . ALA A 1 246 ? -15.984 -4.143 13.645 1.00 92.31 246 ALA A O 1
ATOM 1749 N N . MET A 1 247 ? -16.379 -3.477 11.543 1.00 90.88 247 MET A N 1
ATOM 1750 C CA . MET A 1 247 ? -15.688 -2.184 11.684 1.00 90.88 247 MET A CA 1
ATOM 1751 C C . MET A 1 247 ? -16.432 -1.190 12.583 1.00 90.88 247 MET A C 1
ATOM 1753 O O . MET A 1 247 ? -15.825 -0.274 13.146 1.00 90.88 247 MET A O 1
ATOM 1757 N N . GLU A 1 248 ? -17.735 -1.394 12.766 1.00 89.62 248 GLU A N 1
ATOM 1758 C CA . GLU A 1 248 ? -18.563 -0.718 13.765 1.00 89.62 248 GLU A CA 1
ATOM 1759 C C . GLU A 1 248 ? -18.427 -1.318 15.176 1.00 89.62 248 GLU A C 1
ATOM 1761 O O . GLU A 1 248 ? -19.076 -0.842 16.111 1.00 89.62 248 GLU A O 1
ATOM 1766 N N . GLY A 1 249 ? -17.567 -2.328 15.349 1.00 89.38 249 GLY A N 1
ATOM 1767 C CA . GLY A 1 249 ? -17.342 -3.015 16.619 1.00 89.38 249 GLY A CA 1
ATOM 1768 C C . GLY A 1 249 ? -18.464 -3.986 16.985 1.00 89.38 249 GLY A C 1
ATOM 1769 O O . GLY A 1 249 ? -18.636 -4.311 18.161 1.00 89.38 249 GLY A O 1
ATOM 1770 N N . GLU A 1 250 ? -19.266 -4.429 16.016 1.00 92.38 250 GLU A N 1
ATOM 1771 C CA . GLU A 1 250 ? -20.258 -5.485 16.217 1.00 92.38 250 GLU A CA 1
ATOM 1772 C C . GLU A 1 250 ? -19.597 -6.868 16.126 1.00 92.38 250 GLU A C 1
ATOM 1774 O O . GLU A 1 250 ? -18.504 -7.037 15.582 1.00 92.38 250 GLU A O 1
ATOM 1779 N N . THR A 1 251 ? -20.245 -7.874 16.712 1.00 94.75 251 THR A N 1
ATOM 1780 C CA . THR A 1 251 ? -19.765 -9.256 16.625 1.00 94.75 251 THR A CA 1
ATOM 1781 C C . THR A 1 251 ? -19.973 -9.792 15.211 1.00 94.75 251 THR A C 1
ATOM 1783 O O . THR A 1 251 ? -21.050 -9.629 14.640 1.00 94.75 251 THR A O 1
ATOM 1786 N N . PHE A 1 252 ? -18.967 -10.471 14.673 1.00 93.88 252 PHE A N 1
ATOM 1787 C CA . PHE A 1 252 ? -19.010 -11.135 13.376 1.00 93.88 252 PHE A CA 1
ATOM 1788 C C . PHE A 1 252 ? -18.464 -12.559 13.489 1.00 93.88 252 PHE A C 1
ATOM 1790 O O . PHE A 1 252 ? -17.788 -12.919 14.453 1.00 93.88 252 PHE A O 1
ATOM 1797 N N . THR A 1 253 ? -18.769 -13.376 12.487 1.00 94.69 253 THR A N 1
ATOM 1798 C CA . THR A 1 253 ? -18.239 -14.732 12.359 1.00 94.69 253 THR A CA 1
ATOM 1799 C C . THR A 1 253 ? -17.020 -14.706 11.448 1.00 94.69 253 THR A C 1
ATOM 1801 O O . THR A 1 253 ? -17.138 -14.350 10.274 1.00 94.69 253 THR A O 1
ATOM 1804 N N . THR A 1 254 ? -15.858 -15.083 11.977 1.00 91.62 254 THR A N 1
ATOM 1805 C CA . THR A 1 254 ? -14.627 -15.238 11.195 1.00 91.62 254 THR A CA 1
ATOM 1806 C C . THR A 1 254 ? -14.784 -16.354 10.165 1.00 91.62 254 THR A C 1
ATOM 1808 O O . THR A 1 254 ? -15.652 -17.226 10.278 1.00 91.62 254 THR A O 1
ATOM 1811 N N . THR A 1 255 ? -13.892 -16.411 9.181 1.00 88.12 255 THR A N 1
ATOM 1812 C CA . THR A 1 255 ? -13.860 -17.540 8.240 1.00 88.12 255 THR A CA 1
ATOM 1813 C C . THR A 1 255 ? -13.522 -18.889 8.874 1.00 88.12 255 THR A C 1
ATOM 1815 O O . THR A 1 255 ? -13.853 -19.927 8.303 1.00 88.12 255 THR A O 1
ATOM 1818 N N . SER A 1 256 ? -12.917 -18.891 10.063 1.00 88.25 256 SER A N 1
ATOM 1819 C CA . SER A 1 256 ? -12.709 -20.086 10.890 1.00 88.25 256 SER A CA 1
ATOM 1820 C C . SER A 1 256 ? -13.962 -20.511 11.680 1.00 88.25 256 SER A C 1
ATOM 1822 O O . SER A 1 256 ? -13.970 -21.581 12.286 1.00 88.25 256 SER A O 1
ATOM 1824 N N . GLY A 1 257 ? -15.043 -19.721 11.644 1.00 90.38 257 GLY A N 1
ATOM 1825 C CA . GLY A 1 257 ? -16.313 -19.998 12.326 1.00 90.38 257 GLY A CA 1
ATOM 1826 C C . GLY A 1 257 ? -16.396 -19.470 13.762 1.00 90.38 257 GLY A C 1
ATOM 1827 O O . GLY A 1 257 ? -17.375 -19.740 14.460 1.00 90.38 257 GLY A O 1
ATOM 1828 N N . GLU A 1 258 ? -15.392 -18.722 14.214 1.00 93.31 258 GLU A N 1
ATOM 1829 C CA . GLU A 1 258 ? -15.355 -18.103 15.536 1.00 93.31 258 GLU A CA 1
ATOM 1830 C C . GLU A 1 258 ? -16.224 -16.839 15.573 1.00 93.31 258 GLU A C 1
ATOM 1832 O O . GLU A 1 258 ? -16.239 -16.061 14.623 1.00 93.31 258 GLU A O 1
ATOM 1837 N N . GLN A 1 259 ? -16.931 -16.608 16.681 1.00 95.94 259 GLN A N 1
ATOM 1838 C CA . GLN A 1 259 ? -17.591 -15.325 16.934 1.00 95.94 259 GLN A CA 1
ATOM 1839 C C . GLN A 1 259 ? -16.592 -14.356 17.562 1.00 95.94 259 GLN A C 1
ATOM 1841 O O . GLN A 1 259 ? -16.169 -14.567 18.699 1.00 95.94 259 GLN A O 1
ATOM 1846 N N . TYR A 1 260 ? -16.257 -13.286 16.849 1.00 93.38 260 TYR A N 1
ATOM 1847 C CA . TYR A 1 260 ? -15.262 -12.306 17.271 1.00 93.38 260 TYR A CA 1
ATOM 1848 C C . TYR A 1 260 ? -15.841 -10.888 17.261 1.00 93.38 260 TYR A C 1
ATOM 1850 O O . TYR A 1 260 ? -16.780 -10.589 16.527 1.00 93.38 260 TYR A O 1
ATOM 1858 N N . GLN A 1 261 ? -15.305 -10.003 18.099 1.00 92.94 261 GLN A N 1
ATOM 1859 C CA . GLN A 1 261 ? -15.698 -8.596 18.156 1.00 92.94 261 GLN A CA 1
ATOM 1860 C C . GLN A 1 261 ? -14.440 -7.729 18.146 1.00 92.94 261 GLN A C 1
ATOM 1862 O O . GLN A 1 261 ? -13.701 -7.719 19.131 1.00 92.94 261 GLN A O 1
ATOM 1867 N N . LEU A 1 262 ? -14.235 -6.977 17.062 1.00 88.50 262 LEU A N 1
ATOM 1868 C CA . LEU A 1 262 ? -13.156 -5.992 16.988 1.00 88.50 262 LEU A CA 1
ATOM 1869 C C . LEU A 1 262 ? -13.414 -4.843 17.973 1.00 88.50 262 LEU A C 1
ATOM 1871 O O . LEU A 1 262 ? -14.562 -4.480 18.243 1.00 88.50 262 LEU A O 1
ATOM 1875 N N . PHE A 1 263 ? -12.336 -4.233 18.471 1.00 84.25 263 PHE A N 1
ATOM 1876 C CA . PHE A 1 263 ? -12.380 -2.974 19.233 1.00 84.25 263 PHE A CA 1
ATOM 1877 C C . PHE A 1 263 ? -13.207 -3.053 20.525 1.00 84.25 263 PHE A C 1
ATOM 1879 O O . PHE A 1 263 ? -13.848 -2.085 20.950 1.00 84.25 263 PHE A O 1
ATOM 1886 N N . LYS A 1 264 ? -13.224 -4.220 21.174 1.00 82.81 264 LYS A N 1
ATOM 1887 C CA . LYS A 1 264 ? -13.979 -4.424 22.411 1.00 82.81 264 LYS A CA 1
ATOM 1888 C C . LYS A 1 264 ? -13.543 -3.420 23.487 1.00 82.81 264 LYS A C 1
ATOM 1890 O O . LYS A 1 264 ? -12.380 -3.371 23.872 1.00 82.81 264 LYS A O 1
ATOM 1895 N N . ASN A 1 265 ? -14.509 -2.669 24.025 1.00 81.12 265 ASN A N 1
ATOM 1896 C CA . ASN A 1 265 ? -14.314 -1.568 24.988 1.00 81.12 265 ASN A CA 1
ATOM 1897 C C . ASN A 1 265 ? -13.581 -0.333 24.438 1.00 81.12 265 ASN A C 1
ATOM 1899 O O . ASN A 1 265 ? -13.096 0.487 25.218 1.00 81.12 265 ASN A O 1
ATOM 1903 N N . GLN A 1 266 ? -13.515 -0.180 23.120 1.00 80.56 266 GLN A N 1
ATOM 1904 C CA . GLN A 1 266 ? -12.855 0.940 22.466 1.00 80.56 266 GLN A CA 1
ATOM 1905 C C . GLN A 1 266 ? -13.822 1.645 21.517 1.00 80.56 266 GLN A C 1
ATOM 1907 O O . GLN A 1 266 ? -14.907 1.146 21.216 1.00 80.56 266 GLN A O 1
ATOM 1912 N N . THR A 1 267 ? -13.441 2.836 21.057 1.00 81.75 267 THR A N 1
ATOM 1913 C CA . THR A 1 267 ? -14.179 3.512 19.989 1.00 81.75 267 THR A CA 1
ATOM 1914 C C . THR A 1 267 ? -13.912 2.756 18.684 1.00 81.75 267 THR A C 1
ATOM 1916 O O . THR A 1 267 ? -12.758 2.718 18.261 1.00 81.75 267 THR A O 1
ATOM 1919 N N . PRO A 1 268 ? -14.933 2.183 18.022 1.00 84.94 268 PRO A N 1
ATOM 1920 C CA . PRO A 1 268 ? -14.737 1.492 16.752 1.00 84.94 268 PRO A CA 1
ATOM 1921 C C . PRO A 1 268 ? -14.187 2.444 15.695 1.00 84.94 268 PRO A C 1
ATOM 1923 O O . PRO A 1 268 ? -14.432 3.653 15.762 1.00 84.94 268 PRO A O 1
ATOM 1926 N N . ILE A 1 269 ? -13.512 1.923 14.675 1.00 87.06 269 ILE A N 1
ATOM 19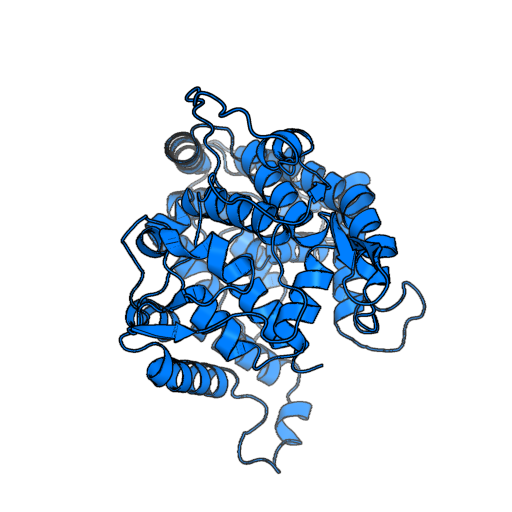27 C CA . ILE A 1 269 ? -13.037 2.764 13.571 1.00 87.06 269 ILE A CA 1
ATOM 1928 C C . ILE A 1 269 ? -14.213 3.324 12.747 1.00 87.06 269 ILE A C 1
ATOM 1930 O O . ILE A 1 269 ? -14.175 4.492 12.354 1.00 87.06 269 ILE A O 1
ATOM 1934 N N . ASP A 1 270 ? -15.312 2.567 12.605 1.00 89.56 270 ASP A N 1
ATOM 1935 C CA . ASP A 1 270 ? -16.576 2.980 11.974 1.00 89.56 270 ASP A CA 1
ATOM 1936 C C . ASP A 1 270 ? -16.343 3.655 10.605 1.00 89.56 270 ASP A C 1
ATOM 1938 O O . ASP A 1 270 ? -15.770 3.043 9.700 1.00 89.56 270 ASP A O 1
ATOM 1942 N N . SER A 1 271 ? -16.688 4.940 10.452 1.00 92.19 271 SER A N 1
ATOM 1943 C CA . SER A 1 271 ? -16.553 5.676 9.190 1.00 92.19 271 SER A CA 1
ATOM 1944 C C . SER A 1 271 ? -15.116 5.823 8.683 1.00 92.19 271 SER A C 1
ATOM 1946 O O . SER A 1 271 ? -14.915 6.139 7.512 1.00 92.19 271 SER A O 1
ATOM 1948 N N . CYS A 1 272 ? -14.106 5.565 9.520 1.00 92.25 272 CYS A N 1
ATOM 1949 C CA . CYS A 1 272 ? -12.707 5.504 9.089 1.00 92.25 272 CYS A CA 1
ATOM 1950 C C . CYS A 1 272 ? -12.367 4.276 8.248 1.00 92.25 272 CYS A C 1
ATOM 1952 O O . CYS A 1 272 ? -11.312 4.238 7.613 1.00 92.25 272 CYS A O 1
ATOM 1954 N N . PHE A 1 273 ? -13.271 3.301 8.180 1.00 92.00 273 PHE A N 1
ATOM 1955 C CA . PHE A 1 273 ? -13.159 2.216 7.224 1.00 92.00 273 PHE A CA 1
ATOM 1956 C C . PHE A 1 273 ? -13.509 2.650 5.791 1.00 92.00 273 PHE A C 1
ATOM 1958 O O . PHE A 1 273 ? -13.010 2.054 4.845 1.00 92.00 273 PHE A O 1
ATOM 1965 N N . ALA A 1 274 ? -14.291 3.718 5.592 1.00 91.56 274 ALA A N 1
ATOM 1966 C CA . ALA A 1 274 ? -14.670 4.194 4.258 1.00 91.56 274 ALA A CA 1
ATOM 1967 C C . ALA A 1 274 ? -13.465 4.514 3.341 1.00 91.56 274 ALA A C 1
ATOM 1969 O O . ALA A 1 274 ? -13.403 3.966 2.235 1.00 91.56 274 ALA A O 1
ATOM 1970 N N . PRO A 1 275 ? -12.476 5.339 3.754 1.00 90.88 275 PRO A N 1
ATOM 1971 C CA . PRO A 1 275 ? -11.290 5.577 2.931 1.00 90.88 275 PRO A CA 1
ATOM 1972 C C . PRO A 1 275 ? -10.455 4.313 2.708 1.00 90.88 275 PRO A C 1
ATOM 1974 O O . PRO A 1 275 ? -9.901 4.143 1.622 1.00 90.88 275 PRO A O 1
ATOM 1977 N N . MET A 1 276 ? -10.411 3.400 3.684 1.00 89.38 276 MET A N 1
ATOM 1978 C CA . MET A 1 276 ? -9.710 2.122 3.543 1.00 89.38 276 MET A CA 1
ATOM 1979 C C . MET A 1 276 ? -10.387 1.228 2.504 1.00 89.38 276 MET A C 1
ATOM 1981 O O . MET A 1 276 ? -9.734 0.746 1.588 1.00 89.38 276 MET A O 1
ATOM 1985 N N . ASN A 1 277 ? -11.706 1.069 2.586 1.00 89.19 277 ASN A N 1
ATOM 1986 C CA . ASN A 1 277 ? -12.507 0.317 1.628 1.00 89.19 277 ASN A CA 1
ATOM 1987 C C . ASN A 1 277 ? -12.297 0.833 0.196 1.00 89.19 277 ASN A C 1
ATOM 1989 O O . ASN A 1 277 ? -12.093 0.051 -0.731 1.00 89.19 277 ASN A O 1
ATOM 1993 N N . LEU A 1 278 ? -12.286 2.155 0.008 1.00 88.56 278 LEU A N 1
ATOM 1994 C CA . LEU A 1 278 ? -11.991 2.766 -1.287 1.00 88.56 278 LEU A CA 1
ATOM 1995 C C . LEU A 1 278 ? -10.565 2.466 -1.768 1.00 88.56 278 LEU A C 1
ATOM 1997 O O . LEU A 1 278 ? -10.372 2.156 -2.944 1.00 88.56 278 LEU A O 1
ATOM 2001 N N . LEU A 1 279 ? -9.573 2.551 -0.876 1.00 87.44 279 LEU A N 1
ATOM 2002 C CA . LEU A 1 279 ? -8.189 2.203 -1.190 1.00 87.44 279 LEU A CA 1
ATOM 2003 C C . LEU A 1 279 ? -8.078 0.729 -1.602 1.00 87.44 279 LEU A C 1
ATOM 2005 O O . LEU A 1 279 ? -7.567 0.446 -2.681 1.00 87.44 279 LEU A O 1
ATOM 2009 N N . LEU A 1 280 ? -8.623 -0.194 -0.807 1.00 87.69 280 LEU A N 1
ATOM 2010 C CA . LEU A 1 280 ? -8.637 -1.633 -1.088 1.00 87.69 280 LEU A CA 1
ATOM 2011 C C . LEU A 1 280 ? -9.387 -1.962 -2.385 1.00 87.69 280 LEU A C 1
ATOM 2013 O O . LEU A 1 280 ? -8.976 -2.839 -3.141 1.00 87.69 280 LEU A O 1
ATOM 2017 N N . THR A 1 281 ? -10.454 -1.225 -2.691 1.00 86.44 281 THR A N 1
ATOM 2018 C CA . THR A 1 281 ? -11.190 -1.362 -3.955 1.00 86.44 281 THR A CA 1
ATOM 2019 C C . THR A 1 281 ? -10.309 -1.010 -5.146 1.00 86.44 281 THR A C 1
ATOM 2021 O O . THR A 1 281 ? -10.252 -1.775 -6.108 1.00 86.44 281 THR A O 1
ATOM 2024 N N . ASP A 1 282 ? -9.576 0.100 -5.090 1.00 82.00 282 ASP A N 1
ATOM 2025 C CA . ASP A 1 282 ? -8.623 0.444 -6.145 1.00 82.00 282 ASP A CA 1
ATOM 2026 C C . ASP A 1 282 ? -7.462 -0.558 -6.196 1.00 82.00 282 ASP A C 1
ATOM 2028 O O . ASP A 1 282 ? -7.057 -0.973 -7.278 1.00 82.00 282 ASP A O 1
ATOM 2032 N N . MET A 1 283 ? -6.975 -1.021 -5.041 1.00 82.06 283 MET A N 1
ATOM 2033 C CA . MET A 1 283 ? -5.943 -2.056 -4.949 1.00 82.06 283 MET A CA 1
ATOM 2034 C C . MET A 1 283 ? -6.400 -3.426 -5.454 1.00 82.06 283 MET A C 1
ATOM 2036 O O . MET A 1 283 ? -5.561 -4.244 -5.790 1.00 82.06 283 MET A O 1
ATOM 2040 N N . SER A 1 284 ? -7.693 -3.720 -5.533 1.00 84.19 284 SER A N 1
ATOM 2041 C CA . SER A 1 284 ? -8.153 -4.995 -6.101 1.00 84.19 284 SER A CA 1
ATOM 2042 C C . SER A 1 284 ? -8.010 -5.054 -7.625 1.00 84.19 284 SER A C 1
ATOM 2044 O O . SER A 1 284 ? -7.941 -6.131 -8.211 1.00 84.19 284 SER A O 1
ATOM 2046 N N . LYS A 1 285 ? -7.933 -3.889 -8.278 1.00 81.94 285 LYS A N 1
ATOM 2047 C CA . LYS A 1 285 ? -7.947 -3.752 -9.739 1.00 81.94 285 LYS A CA 1
ATOM 2048 C C . LYS A 1 285 ? -6.556 -3.862 -10.367 1.00 81.94 285 LYS A C 1
ATOM 2050 O O . LYS A 1 285 ? -6.409 -3.641 -11.565 1.00 81.94 285 LYS A O 1
ATOM 2055 N N . LEU A 1 286 ? -5.518 -4.146 -9.576 1.00 76.75 286 LEU A N 1
ATOM 2056 C CA . LEU A 1 286 ? -4.140 -4.017 -10.055 1.00 76.75 286 LEU A CA 1
ATOM 2057 C C . LEU A 1 286 ? -3.701 -5.255 -10.795 1.00 76.75 286 LEU A C 1
ATOM 2059 O O . LEU A 1 286 ? -3.903 -6.360 -10.285 1.00 76.75 286 LEU A O 1
ATOM 2063 N N . PRO A 1 287 ? -2.941 -5.090 -11.887 1.00 70.12 287 PRO A N 1
ATOM 2064 C CA . PRO A 1 287 ? -2.362 -6.227 -12.577 1.00 70.12 287 PRO A CA 1
ATOM 2065 C C . PRO A 1 287 ? -1.441 -7.032 -11.666 1.00 70.12 287 PRO A C 1
ATOM 2067 O O . PRO A 1 287 ? -1.381 -8.246 -11.787 1.00 70.12 287 PRO A O 1
ATOM 2070 N N . MET A 1 288 ? -0.764 -6.383 -10.714 1.00 68.44 288 MET A N 1
ATOM 2071 C CA . MET A 1 288 ? 0.109 -7.074 -9.769 1.00 68.44 288 MET A CA 1
ATOM 2072 C C . MET A 1 288 ? -0.670 -7.998 -8.823 1.00 68.44 288 MET A C 1
ATOM 2074 O O . MET A 1 288 ? -0.196 -9.091 -8.539 1.00 68.44 288 MET A O 1
ATOM 2078 N N . ILE A 1 289 ? -1.869 -7.610 -8.367 1.00 78.38 289 ILE A N 1
ATOM 2079 C CA . ILE A 1 289 ? -2.699 -8.490 -7.527 1.00 78.38 289 ILE A CA 1
ATOM 2080 C C . ILE A 1 289 ? -3.097 -9.744 -8.307 1.00 78.38 289 ILE A C 1
ATOM 2082 O O . ILE A 1 289 ? -3.028 -10.847 -7.767 1.00 78.38 289 ILE A O 1
ATOM 2086 N N . ALA A 1 290 ? -3.442 -9.592 -9.588 1.00 80.06 290 ALA A N 1
ATOM 2087 C CA . ALA A 1 290 ? -3.693 -10.721 -10.479 1.00 80.06 290 ALA A CA 1
ATOM 2088 C C . ALA A 1 290 ? -2.432 -11.562 -10.729 1.00 80.06 290 ALA A C 1
ATOM 2090 O O . ALA A 1 290 ? -2.485 -12.781 -10.601 1.00 80.06 290 ALA A O 1
ATOM 2091 N N . ALA A 1 291 ? -1.291 -10.931 -11.012 1.00 71.06 291 ALA A N 1
ATOM 2092 C CA . ALA A 1 291 ? -0.023 -11.615 -11.269 1.00 71.06 291 ALA A CA 1
ATOM 2093 C C . ALA A 1 291 ? 0.475 -12.423 -10.058 1.00 71.06 291 ALA A C 1
ATOM 2095 O O . ALA A 1 291 ? 1.097 -13.466 -10.229 1.00 71.06 291 ALA A O 1
ATOM 2096 N N . MET A 1 292 ? 0.171 -11.968 -8.839 1.00 70.50 292 MET A N 1
ATOM 2097 C CA . MET A 1 292 ? 0.496 -12.665 -7.589 1.00 70.50 292 MET A CA 1
ATOM 2098 C C . MET A 1 292 ? -0.576 -13.683 -7.164 1.00 70.50 292 MET A C 1
ATOM 2100 O O . MET A 1 292 ? -0.471 -14.246 -6.080 1.00 70.50 292 MET A O 1
ATOM 2104 N N . ASN A 1 293 ? -1.617 -13.914 -7.975 1.00 80.94 293 ASN A N 1
ATOM 2105 C CA . ASN A 1 293 ? -2.765 -14.767 -7.637 1.00 80.94 293 ASN A CA 1
ATOM 2106 C C . ASN A 1 293 ? -3.471 -14.375 -6.320 1.00 80.94 293 ASN A C 1
ATOM 2108 O O . ASN A 1 293 ? -4.029 -15.219 -5.624 1.00 80.94 293 ASN A O 1
ATOM 2112 N N . MET A 1 294 ? -3.479 -13.083 -5.979 1.00 83.69 294 MET A N 1
ATOM 2113 C CA . MET A 1 294 ? -4.087 -12.553 -4.750 1.00 83.69 294 MET A CA 1
ATOM 2114 C C . MET A 1 294 ? -5.500 -11.991 -4.970 1.00 83.69 294 MET A C 1
ATOM 2116 O O . MET A 1 294 ? -6.093 -11.427 -4.054 1.00 83.69 294 MET A O 1
ATOM 2120 N N . THR A 1 295 ? -6.072 -12.131 -6.170 1.00 87.81 295 THR A N 1
ATOM 2121 C CA . THR A 1 295 ? -7.398 -11.576 -6.512 1.00 87.81 295 THR A CA 1
ATOM 2122 C C . THR A 1 295 ? -8.522 -12.129 -5.653 1.00 87.81 295 THR A C 1
ATOM 2124 O O . THR A 1 295 ? -9.465 -11.405 -5.351 1.00 87.81 295 THR A O 1
ATOM 2127 N N . ASP A 1 296 ? -8.423 -13.395 -5.241 1.00 90.25 296 ASP A N 1
ATOM 2128 C CA . ASP A 1 296 ? -9.458 -14.036 -4.429 1.00 90.25 296 ASP A CA 1
ATOM 2129 C C . ASP A 1 296 ? -9.573 -13.405 -3.031 1.00 90.25 296 ASP A C 1
ATOM 2131 O O . ASP A 1 296 ? -10.635 -13.487 -2.431 1.00 90.25 296 ASP A O 1
ATOM 2135 N N . MET A 1 297 ? -8.542 -12.697 -2.549 1.00 88.31 297 MET A N 1
ATOM 2136 C CA . MET A 1 297 ? -8.591 -11.926 -1.300 1.00 88.31 297 MET A CA 1
ATOM 2137 C C . MET A 1 297 ? -9.548 -10.722 -1.377 1.00 88.31 297 MET A C 1
ATOM 2139 O O . MET A 1 297 ? -10.021 -10.253 -0.349 1.00 88.31 297 MET A O 1
ATOM 2143 N N . PHE A 1 298 ? -9.838 -10.225 -2.582 1.00 88.81 298 PHE A N 1
ATOM 2144 C CA . PHE A 1 298 ? -10.658 -9.033 -2.834 1.00 88.81 298 PHE A CA 1
ATOM 2145 C C . PHE A 1 298 ? -12.005 -9.353 -3.500 1.00 88.81 298 PHE A C 1
ATOM 2147 O O . PHE A 1 298 ? -12.712 -8.446 -3.940 1.00 88.81 298 PHE A O 1
ATOM 2154 N N . ALA A 1 299 ? -12.321 -10.632 -3.695 1.00 87.94 299 ALA A N 1
ATOM 2155 C CA . ALA A 1 299 ? -13.500 -11.051 -4.436 1.00 87.94 299 ALA A CA 1
ATOM 2156 C C . ALA A 1 299 ? -14.606 -11.512 -3.483 1.00 87.94 299 ALA A C 1
ATOM 2158 O O . ALA A 1 299 ? -14.366 -12.287 -2.559 1.00 87.94 299 ALA A O 1
ATOM 2159 N N . ASP A 1 300 ? -15.838 -11.078 -3.748 1.00 83.69 300 ASP A N 1
ATOM 2160 C CA . ASP A 1 300 ? -16.996 -11.463 -2.943 1.00 83.69 300 ASP A CA 1
ATOM 2161 C C . ASP A 1 300 ? -17.175 -12.986 -2.899 1.00 83.69 300 ASP A C 1
ATOM 2163 O O . ASP A 1 300 ? -17.182 -13.669 -3.927 1.00 83.69 300 ASP A O 1
ATOM 2167 N N . GLY A 1 301 ? -17.326 -13.521 -1.685 1.00 83.12 301 GLY A N 1
ATOM 2168 C CA . GLY A 1 301 ? -17.513 -14.955 -1.447 1.00 83.12 301 GLY A CA 1
ATOM 2169 C C . GLY A 1 301 ? -16.287 -15.823 -1.754 1.00 83.12 301 GLY A C 1
ATOM 2170 O O . GLY A 1 301 ? -16.390 -17.049 -1.717 1.00 83.12 301 GLY A O 1
ATOM 2171 N N . LYS A 1 302 ? -15.137 -15.215 -2.051 1.00 89.31 302 LYS A N 1
ATOM 2172 C CA . LYS A 1 302 ? -13.853 -15.895 -2.218 1.00 89.31 302 LYS A CA 1
ATOM 2173 C C . LYS A 1 302 ? -12.851 -15.395 -1.193 1.00 89.31 302 LYS A C 1
ATOM 2175 O O . LYS A 1 302 ? -13.032 -14.325 -0.632 1.00 89.31 302 LYS A O 1
ATOM 2180 N N . CYS A 1 303 ? -11.796 -16.170 -0.981 1.00 88.44 303 CYS A N 1
ATOM 2181 C CA . CYS A 1 303 ? -10.685 -15.789 -0.126 1.00 88.44 303 CYS A CA 1
ATOM 2182 C C . CYS A 1 303 ? -9.379 -16.382 -0.612 1.00 88.44 303 CYS A C 1
ATOM 2184 O O . CYS A 1 303 ? -9.353 -17.399 -1.312 1.00 88.44 303 CYS A O 1
ATOM 2186 N N . LEU A 1 304 ? -8.291 -15.786 -0.144 1.00 91.19 304 LEU A N 1
ATOM 2187 C CA . LEU A 1 304 ? -6.974 -16.381 -0.236 1.00 91.19 304 LEU A CA 1
ATOM 2188 C C . LEU A 1 304 ? -6.781 -17.327 0.949 1.00 91.19 304 LEU A C 1
ATOM 2190 O O . LEU A 1 304 ? -6.933 -16.934 2.103 1.00 91.19 304 LEU A O 1
ATOM 2194 N N . LYS A 1 305 ? -6.453 -18.592 0.686 1.00 91.00 305 LYS A N 1
ATOM 2195 C CA . LYS A 1 305 ? -6.110 -19.520 1.769 1.00 91.00 305 LYS A CA 1
ATOM 2196 C C . LYS A 1 305 ? -4.860 -19.000 2.474 1.00 91.00 305 LYS A C 1
ATOM 2198 O O . LYS A 1 305 ? -3.891 -18.671 1.796 1.00 91.00 305 LYS A O 1
ATOM 2203 N N . GLY A 1 306 ? -4.856 -18.987 3.803 1.00 87.56 306 GLY A N 1
ATOM 2204 C CA . GLY A 1 306 ? -3.698 -18.569 4.592 1.00 87.56 306 GLY A CA 1
ATOM 2205 C C . GLY A 1 306 ? -2.439 -19.345 4.210 1.00 87.56 306 GLY A C 1
ATOM 2206 O O . GLY A 1 306 ? -1.392 -18.737 4.024 1.00 87.56 306 GLY A O 1
ATOM 2207 N N . GLN A 1 307 ? -2.572 -20.643 3.901 1.00 89.00 307 GLN A N 1
ATOM 2208 C CA . GLN A 1 307 ? -1.471 -21.450 3.361 1.00 89.00 307 GLN A CA 1
ATOM 2209 C C . GLN A 1 307 ? -0.842 -20.843 2.101 1.00 89.00 307 GLN A C 1
ATOM 2211 O O . GLN A 1 307 ? 0.365 -20.873 1.962 1.00 89.00 307 GLN A O 1
ATOM 2216 N N . SER A 1 308 ? -1.619 -20.244 1.196 1.00 87.38 308 SER A N 1
ATOM 2217 C CA . SER A 1 308 ? -1.059 -19.604 -0.001 1.00 87.38 308 SER A CA 1
ATOM 2218 C C . SER A 1 308 ? -0.232 -18.358 0.331 1.00 87.38 308 SER A C 1
ATOM 2220 O O . SER A 1 308 ? 0.714 -18.056 -0.389 1.00 87.38 308 SER A O 1
ATOM 2222 N N . VAL A 1 309 ? -0.560 -17.648 1.418 1.00 82.44 309 VAL A N 1
ATOM 2223 C CA . VAL A 1 309 ? 0.264 -16.542 1.935 1.00 82.44 309 VAL A CA 1
ATOM 2224 C C . VAL A 1 309 ? 1.536 -17.079 2.580 1.00 82.44 309 VAL A C 1
ATOM 2226 O O . VAL A 1 309 ? 2.605 -16.532 2.327 1.00 82.44 309 VAL A O 1
ATOM 2229 N N . ILE A 1 310 ? 1.435 -18.166 3.351 1.00 85.88 310 ILE A N 1
ATOM 2230 C CA . ILE A 1 310 ? 2.591 -18.850 3.942 1.00 85.88 310 ILE A CA 1
ATOM 2231 C C . ILE A 1 310 ? 3.524 -19.377 2.852 1.00 85.88 310 ILE A C 1
ATOM 2233 O O . ILE A 1 310 ? 4.707 -19.071 2.885 1.00 85.88 310 ILE A O 1
ATOM 2237 N N . ASP A 1 311 ? 3.007 -20.088 1.852 1.00 87.00 311 ASP A N 1
ATOM 2238 C CA . ASP A 1 311 ? 3.787 -20.630 0.737 1.00 87.00 311 ASP A CA 1
ATOM 2239 C C . ASP A 1 311 ? 4.493 -19.508 -0.038 1.00 87.00 311 ASP A C 1
ATOM 2241 O O . ASP A 1 311 ? 5.659 -19.640 -0.400 1.00 87.00 311 ASP A O 1
ATOM 2245 N N . TRP A 1 312 ? 3.809 -18.378 -0.257 1.00 82.19 312 TRP A N 1
ATOM 2246 C CA . TRP A 1 312 ? 4.405 -17.191 -0.874 1.00 82.19 312 TRP A CA 1
ATOM 2247 C C . TRP A 1 312 ? 5.500 -16.562 -0.000 1.00 82.19 312 TRP A C 1
ATOM 2249 O O . TRP A 1 312 ? 6.538 -16.151 -0.519 1.00 82.19 312 TRP A O 1
ATOM 2259 N N . ALA A 1 313 ? 5.287 -16.485 1.315 1.00 80.00 313 ALA A N 1
ATOM 2260 C CA . ALA A 1 313 ? 6.250 -15.916 2.252 1.00 80.00 313 ALA A CA 1
ATOM 2261 C C . ALA A 1 313 ? 7.475 -16.826 2.451 1.00 80.00 313 ALA A C 1
ATOM 2263 O O . ALA A 1 313 ? 8.585 -16.309 2.547 1.00 80.00 313 ALA A O 1
ATOM 2264 N N . LYS A 1 314 ? 7.280 -18.153 2.462 1.00 84.75 314 LYS A N 1
ATOM 2265 C CA . LYS A 1 314 ? 8.317 -19.189 2.606 1.00 84.75 314 LYS A CA 1
ATOM 2266 C C . LYS A 1 314 ? 9.020 -19.550 1.300 1.00 84.75 314 LYS A C 1
ATOM 2268 O O . LYS A 1 314 ? 9.958 -20.346 1.331 1.00 84.75 314 LYS A O 1
ATOM 2273 N N . ASP A 1 315 ? 8.593 -19.019 0.153 1.00 81.38 315 ASP A N 1
ATOM 2274 C CA . ASP A 1 315 ? 9.288 -19.274 -1.108 1.00 81.38 315 ASP A CA 1
ATOM 2275 C C . ASP A 1 315 ? 10.743 -18.780 -0.972 1.00 81.38 315 ASP A C 1
ATOM 2277 O O . ASP A 1 315 ? 10.965 -17.582 -0.770 1.00 81.38 315 ASP A O 1
ATOM 2281 N N . PRO A 1 316 ? 11.758 -19.660 -1.084 1.00 76.56 316 PRO A N 1
ATOM 2282 C CA . PRO A 1 316 ? 13.160 -19.255 -0.981 1.00 76.56 316 PRO A CA 1
ATOM 2283 C C . PRO A 1 316 ? 13.568 -18.287 -2.101 1.00 76.56 316 PRO A C 1
ATOM 2285 O O . PRO A 1 316 ? 14.551 -17.559 -1.967 1.00 76.56 316 PRO A O 1
ATOM 2288 N N . ASN A 1 317 ? 12.811 -18.257 -3.201 1.00 72.12 317 ASN A N 1
ATOM 2289 C CA . ASN A 1 317 ? 12.955 -17.281 -4.277 1.00 72.12 317 ASN A CA 1
ATOM 2290 C C . ASN A 1 317 ? 11.927 -16.138 -4.188 1.00 72.12 317 ASN A C 1
ATOM 2292 O O . ASN A 1 317 ? 11.885 -15.268 -5.060 1.00 72.12 317 ASN A O 1
ATOM 2296 N N . GLY A 1 318 ? 11.091 -16.140 -3.152 1.00 67.06 318 GLY A N 1
ATOM 2297 C CA . GLY A 1 318 ? 10.086 -15.128 -2.882 1.00 67.06 318 GLY A CA 1
ATOM 2298 C C . GLY A 1 318 ? 10.696 -13.847 -2.323 1.00 67.06 318 GLY A C 1
ATOM 2299 O O . GLY A 1 318 ? 11.752 -13.837 -1.690 1.00 67.06 318 GLY A O 1
ATOM 2300 N N . SER A 1 319 ? 10.000 -12.730 -2.524 1.00 63.88 319 SER A N 1
ATOM 2301 C CA . SER A 1 319 ? 10.488 -11.407 -2.122 1.00 63.88 319 SER A CA 1
ATOM 2302 C C . SER A 1 319 ? 10.686 -11.247 -0.610 1.00 63.88 319 SER A C 1
ATOM 2304 O O . SER A 1 319 ? 11.507 -10.432 -0.204 1.00 63.88 319 SER A O 1
ATOM 2306 N N . VAL A 1 320 ? 9.942 -11.990 0.222 1.00 67.75 320 VAL A N 1
ATOM 2307 C CA . VAL A 1 320 ? 9.994 -11.872 1.692 1.00 67.75 320 VAL A CA 1
ATOM 2308 C C . VAL A 1 320 ? 11.315 -12.413 2.235 1.00 67.75 320 VAL A C 1
ATOM 2310 O O . VAL A 1 320 ? 12.093 -11.652 2.809 1.00 67.75 320 VAL A O 1
ATOM 2313 N N . LEU A 1 321 ? 11.614 -13.693 1.992 1.00 72.81 321 LEU A N 1
ATOM 2314 C CA . LEU A 1 321 ? 12.876 -14.290 2.430 1.00 72.81 321 LEU A CA 1
ATOM 2315 C C . LEU A 1 321 ? 14.078 -13.678 1.716 1.00 72.81 321 LEU A C 1
ATOM 2317 O O . LEU A 1 321 ? 15.125 -13.509 2.334 1.00 72.81 321 LEU A O 1
ATOM 2321 N N . GLN A 1 322 ? 13.961 -13.286 0.445 1.00 67.25 322 GLN A N 1
ATOM 2322 C CA . GLN A 1 322 ? 15.059 -12.590 -0.228 1.00 67.25 322 GLN A CA 1
ATOM 2323 C C . GLN A 1 322 ? 15.358 -11.221 0.392 1.00 67.25 322 GLN A C 1
ATOM 2325 O O . GLN A 1 322 ? 16.528 -10.854 0.520 1.00 67.25 322 GLN A O 1
ATOM 2330 N N . LEU A 1 323 ? 14.332 -10.473 0.815 1.00 61.47 323 LEU A N 1
ATOM 2331 C CA . LEU A 1 323 ? 14.526 -9.221 1.543 1.00 61.47 323 LEU A CA 1
ATOM 2332 C C . LEU A 1 323 ? 15.187 -9.477 2.901 1.00 61.47 323 LEU A C 1
ATOM 2334 O O . LEU A 1 323 ? 16.177 -8.818 3.203 1.00 61.47 323 LEU A O 1
ATOM 2338 N N . ALA A 1 324 ? 14.700 -10.450 3.677 1.00 64.88 324 ALA A N 1
ATOM 2339 C CA . ALA A 1 324 ? 15.281 -10.810 4.973 1.00 64.88 324 ALA A CA 1
ATOM 2340 C C . ALA A 1 324 ? 16.769 -11.194 4.847 1.00 64.88 324 ALA A C 1
ATOM 2342 O O . ALA A 1 324 ? 17.622 -10.595 5.504 1.00 64.88 324 ALA A O 1
ATOM 2343 N N . ASN A 1 325 ? 17.091 -12.069 3.886 1.00 67.31 325 ASN A N 1
ATOM 2344 C CA . ASN A 1 325 ? 18.466 -12.450 3.541 1.00 67.31 325 ASN A CA 1
ATOM 2345 C C . ASN A 1 325 ? 19.328 -11.240 3.159 1.00 67.31 325 ASN A C 1
ATOM 2347 O O . ASN A 1 325 ? 20.512 -11.164 3.493 1.00 67.31 325 ASN A O 1
ATOM 2351 N N . SER A 1 326 ? 18.736 -10.272 2.460 1.00 58.03 326 SER A N 1
ATOM 2352 C CA . SER A 1 326 ? 19.441 -9.060 2.050 1.00 58.03 326 SER A CA 1
ATOM 2353 C C . SER A 1 326 ? 19.750 -8.139 3.231 1.00 58.03 326 SER A C 1
ATOM 2355 O O . SER A 1 326 ? 20.849 -7.584 3.297 1.00 58.03 326 SER A O 1
ATOM 2357 N N . VAL A 1 327 ? 18.817 -7.988 4.178 1.00 59.78 327 VAL A N 1
ATOM 2358 C CA . VAL A 1 327 ? 19.046 -7.208 5.405 1.00 59.78 327 VAL A CA 1
ATOM 2359 C C . VAL A 1 327 ? 20.113 -7.884 6.269 1.00 59.78 327 VAL A C 1
ATOM 2361 O O . VAL A 1 327 ? 21.014 -7.202 6.758 1.00 59.78 327 VAL A O 1
ATOM 2364 N N . ASP A 1 328 ? 20.099 -9.214 6.372 1.00 66.44 328 ASP A N 1
ATOM 2365 C CA . ASP A 1 328 ? 21.157 -9.963 7.059 1.00 66.44 328 ASP A CA 1
ATOM 2366 C C . ASP A 1 328 ? 22.538 -9.722 6.460 1.00 66.44 328 ASP A C 1
ATOM 2368 O O . ASP A 1 328 ? 23.501 -9.472 7.193 1.00 66.44 328 ASP A O 1
ATOM 2372 N N . GLY A 1 329 ? 22.645 -9.763 5.129 1.00 63.62 329 GLY A N 1
ATOM 2373 C CA . GLY A 1 329 ? 23.881 -9.431 4.425 1.00 63.62 329 GLY A CA 1
ATOM 2374 C C . GLY A 1 329 ? 24.354 -8.014 4.755 1.00 63.62 329 GLY A C 1
ATOM 2375 O O . GLY A 1 329 ? 25.523 -7.807 5.087 1.00 63.62 329 GLY A O 1
ATOM 2376 N N . MET A 1 330 ? 23.441 -7.039 4.744 1.00 53.88 330 MET A N 1
ATOM 2377 C CA . MET A 1 330 ? 23.751 -5.647 5.077 1.00 53.88 330 MET A CA 1
ATOM 2378 C C . MET A 1 330 ? 24.259 -5.494 6.517 1.00 53.88 330 MET A C 1
ATOM 2380 O O . MET A 1 330 ? 25.318 -4.901 6.721 1.00 53.88 330 MET A O 1
ATOM 2384 N N . ILE A 1 331 ? 23.568 -6.052 7.514 1.00 57.88 331 ILE A N 1
ATOM 2385 C CA . ILE A 1 331 ? 23.968 -5.935 8.927 1.00 57.88 331 ILE A CA 1
ATOM 2386 C C . ILE A 1 331 ? 25.332 -6.585 9.162 1.00 57.88 331 ILE A C 1
ATOM 2388 O O . ILE A 1 331 ? 26.211 -5.971 9.776 1.00 57.88 331 ILE A O 1
ATOM 2392 N N . LYS A 1 332 ? 25.546 -7.791 8.619 1.00 64.12 332 LYS A N 1
ATOM 2393 C CA . LYS A 1 332 ? 26.817 -8.521 8.744 1.00 64.12 332 LYS A CA 1
ATOM 2394 C C . LYS A 1 332 ? 27.991 -7.744 8.143 1.00 64.12 332 LYS A C 1
ATOM 2396 O O . LYS A 1 332 ? 29.081 -7.759 8.712 1.00 64.12 332 LYS A O 1
ATOM 2401 N N . ASN A 1 333 ? 27.775 -7.042 7.030 1.00 57.16 333 ASN A N 1
ATOM 2402 C CA . ASN A 1 333 ? 28.838 -6.321 6.324 1.00 57.16 333 ASN A CA 1
ATOM 2403 C C . ASN A 1 333 ? 29.084 -4.905 6.855 1.00 57.16 333 ASN A C 1
ATOM 2405 O O . ASN A 1 333 ? 30.230 -4.465 6.927 1.00 57.16 333 ASN A O 1
ATOM 2409 N N . THR A 1 334 ? 28.025 -4.173 7.196 1.00 51.66 334 THR A N 1
ATOM 2410 C CA . THR A 1 334 ? 28.111 -2.761 7.590 1.00 51.66 334 THR A CA 1
ATOM 2411 C C . THR A 1 334 ? 28.392 -2.609 9.081 1.00 51.66 334 THR A C 1
ATOM 2413 O O . THR A 1 334 ? 29.037 -1.645 9.492 1.00 51.66 334 THR A O 1
ATOM 2416 N N . MET A 1 335 ? 27.945 -3.562 9.905 1.00 57.31 335 MET A N 1
ATOM 2417 C CA . MET A 1 335 ? 27.996 -3.458 11.364 1.00 57.31 335 MET A CA 1
ATOM 2418 C C . MET A 1 335 ? 28.568 -4.718 12.045 1.00 57.31 335 MET A C 1
ATOM 2420 O O . MET A 1 335 ? 27.971 -5.239 12.990 1.00 57.31 335 MET A O 1
ATOM 2424 N N . PRO A 1 336 ? 29.773 -5.191 11.667 1.00 57.38 336 PRO A N 1
ATOM 2425 C CA . PRO A 1 336 ? 30.357 -6.412 12.239 1.00 57.38 336 PRO A CA 1
ATOM 2426 C C . PRO A 1 336 ? 30.586 -6.325 13.762 1.00 57.38 336 PRO A C 1
ATOM 2428 O O . PRO A 1 336 ? 30.626 -7.344 14.449 1.00 57.38 336 PRO A O 1
ATOM 2431 N N . ASN A 1 337 ? 30.696 -5.108 14.308 1.00 53.03 337 ASN A N 1
ATOM 2432 C CA . ASN A 1 337 ? 30.868 -4.855 15.743 1.00 53.03 337 ASN A CA 1
ATOM 2433 C C . ASN A 1 337 ? 29.560 -4.922 16.559 1.00 53.03 337 ASN A C 1
ATOM 2435 O O . ASN A 1 337 ? 29.620 -5.053 17.779 1.00 53.03 337 ASN A O 1
ATOM 2439 N N . LEU A 1 338 ? 28.390 -4.819 15.914 1.00 51.81 338 LEU A N 1
ATOM 2440 C CA . LEU A 1 338 ? 27.087 -5.039 16.560 1.00 51.81 338 LEU A CA 1
ATOM 2441 C C . LEU A 1 338 ? 26.800 -6.540 16.696 1.00 51.81 338 LEU A C 1
ATOM 2443 O O . LEU A 1 338 ? 26.354 -6.987 17.748 1.00 51.81 338 LEU A O 1
ATOM 2447 N N . VAL A 1 339 ? 27.166 -7.321 15.676 1.00 54.31 339 VAL A N 1
ATOM 2448 C CA . VAL A 1 339 ? 27.020 -8.786 15.656 1.00 54.31 339 VAL A CA 1
ATOM 2449 C C . VAL A 1 339 ? 27.931 -9.466 16.691 1.00 54.31 339 VAL A C 1
ATOM 2451 O O . VAL A 1 339 ? 27.532 -10.432 17.336 1.00 54.31 339 VAL A O 1
ATOM 2454 N N . SER A 1 340 ? 29.150 -8.960 16.910 1.00 54.09 340 SER A N 1
ATOM 2455 C CA . SER A 1 340 ? 30.114 -9.588 17.830 1.00 54.09 340 SER A CA 1
ATOM 2456 C C . SER A 1 340 ? 29.803 -9.390 19.323 1.00 54.09 340 SER A C 1
ATOM 2458 O O . SER A 1 340 ? 30.173 -10.240 20.137 1.00 54.09 340 SER A O 1
ATOM 2460 N N . ASN A 1 341 ? 29.082 -8.326 19.694 1.00 51.44 341 ASN A N 1
ATOM 2461 C CA . ASN A 1 341 ? 28.722 -8.027 21.088 1.00 51.44 341 ASN A CA 1
ATOM 2462 C C . ASN A 1 341 ? 27.390 -8.650 21.548 1.00 51.44 341 ASN A C 1
ATOM 2464 O O . ASN A 1 341 ? 27.115 -8.664 22.746 1.00 51.44 341 ASN A O 1
ATOM 2468 N N . ALA A 1 342 ? 26.581 -9.196 20.638 1.00 52.84 342 ALA A N 1
ATOM 2469 C CA . ALA A 1 342 ? 25.287 -9.812 20.949 1.00 52.84 342 ALA A CA 1
ATOM 2470 C C . ALA A 1 342 ? 25.381 -11.292 21.378 1.00 52.84 342 ALA A C 1
ATOM 2472 O O . ALA A 1 342 ? 24.436 -12.060 21.238 1.00 52.84 342 ALA A O 1
ATOM 2473 N N . THR A 1 343 ? 26.528 -11.725 21.903 1.00 46.94 343 THR A N 1
ATOM 2474 C CA . THR A 1 343 ? 26.829 -13.131 22.229 1.00 46.94 343 THR A CA 1
ATOM 2475 C C . THR A 1 343 ? 26.204 -13.640 23.541 1.00 46.94 343 THR A C 1
ATOM 2477 O O . THR A 1 343 ? 26.580 -14.708 24.021 1.00 46.94 343 THR A O 1
ATOM 2480 N N . SER A 1 344 ? 25.248 -12.919 24.137 1.00 49.03 344 SER A N 1
ATOM 2481 C CA . SER A 1 344 ? 24.594 -13.309 25.400 1.00 49.03 344 SER A CA 1
ATOM 2482 C C . SER A 1 344 ? 23.118 -13.720 25.282 1.00 49.03 344 SER A C 1
ATOM 2484 O O . SER A 1 344 ? 22.570 -14.221 26.265 1.00 49.03 344 SER A O 1
ATOM 2486 N N . SER A 1 345 ? 22.485 -13.593 24.111 1.00 48.31 345 SER A N 1
ATOM 2487 C CA . SER A 1 345 ? 21.176 -14.189 23.799 1.00 48.31 345 SER A CA 1
ATOM 2488 C C . SER A 1 345 ? 21.350 -15.334 22.798 1.00 48.31 345 SER A C 1
ATOM 2490 O O . SER A 1 345 ? 22.124 -15.223 21.854 1.00 48.31 345 SER A O 1
ATOM 2492 N N . ASN A 1 346 ? 20.641 -16.454 22.989 1.00 48.84 346 ASN A N 1
ATOM 2493 C CA . ASN A 1 346 ? 20.676 -17.602 22.062 1.00 48.84 346 ASN A CA 1
ATOM 2494 C C . ASN A 1 346 ? 20.145 -17.271 20.652 1.00 48.84 346 ASN A C 1
ATOM 2496 O O . ASN A 1 346 ? 20.299 -18.078 19.742 1.00 48.84 346 ASN A O 1
ATOM 2500 N N . THR A 1 347 ? 19.553 -16.094 20.466 1.00 47.81 347 THR A N 1
ATOM 2501 C CA . THR A 1 347 ? 19.355 -15.436 19.178 1.00 47.81 347 THR A CA 1
ATOM 2502 C C . THR A 1 347 ? 20.562 -14.542 18.917 1.00 47.81 347 THR A C 1
ATOM 2504 O O . THR A 1 347 ? 20.718 -13.477 19.519 1.00 47.81 347 THR A O 1
ATOM 2507 N N . SER A 1 348 ? 21.470 -15.001 18.056 1.00 49.59 348 SER A N 1
ATOM 2508 C CA . SER A 1 348 ? 22.550 -14.162 17.543 1.00 49.59 348 SER A CA 1
ATOM 2509 C C . SER A 1 348 ? 21.927 -12.967 16.828 1.00 49.59 348 SER A C 1
ATOM 2511 O O . SER A 1 348 ? 21.229 -13.165 15.835 1.00 49.59 348 SER A O 1
ATOM 2513 N N . ALA A 1 349 ? 22.168 -11.743 17.303 1.00 47.16 349 ALA A N 1
ATOM 2514 C CA . ALA A 1 349 ? 21.781 -10.547 16.560 1.00 47.16 349 ALA A CA 1
ATOM 2515 C C . ALA A 1 349 ? 22.437 -10.607 15.169 1.00 47.16 349 ALA A C 1
ATOM 2517 O O . ALA A 1 349 ? 23.654 -10.455 15.050 1.00 47.16 349 ALA A O 1
ATOM 2518 N N . GLY A 1 350 ? 21.648 -10.909 14.136 1.00 56.44 350 GLY A N 1
ATOM 2519 C CA . GLY A 1 350 ? 22.136 -11.059 12.764 1.00 56.44 350 GLY A CA 1
ATOM 2520 C C . GLY A 1 350 ? 21.652 -12.289 11.995 1.00 56.44 350 GLY A C 1
ATOM 2521 O O . GLY A 1 350 ? 22.305 -12.646 11.017 1.00 56.44 350 GLY A O 1
ATOM 2522 N N . ASP A 1 351 ? 20.574 -12.957 12.406 1.00 74.75 351 ASP A N 1
ATOM 2523 C CA . ASP A 1 351 ? 19.865 -13.889 11.516 1.00 74.75 351 ASP A CA 1
ATOM 2524 C C . ASP A 1 351 ? 18.382 -13.509 11.416 1.00 74.75 351 ASP A C 1
ATOM 2526 O O . ASP A 1 351 ? 17.490 -14.210 11.882 1.00 74.75 351 ASP A O 1
ATOM 2530 N N . ILE A 1 352 ? 18.134 -12.327 10.851 1.00 72.69 352 ILE A N 1
ATOM 2531 C CA . ILE A 1 352 ? 16.807 -11.809 10.501 1.00 72.69 352 ILE A CA 1
ATOM 2532 C C . ILE A 1 352 ? 16.085 -12.791 9.591 1.00 72.69 352 ILE A C 1
ATOM 2534 O O . ILE A 1 352 ? 14.872 -12.906 9.674 1.00 72.69 352 ILE A O 1
ATOM 2538 N N . THR A 1 353 ? 16.799 -13.515 8.734 1.00 78.44 353 THR A N 1
ATOM 2539 C CA . THR A 1 353 ? 16.204 -14.555 7.897 1.00 78.44 353 THR A CA 1
ATOM 2540 C C . THR A 1 353 ? 15.647 -15.678 8.753 1.00 78.44 353 THR A C 1
ATOM 2542 O O . THR A 1 353 ? 14.497 -16.051 8.547 1.00 78.44 353 THR A O 1
ATOM 2545 N N . ALA A 1 354 ? 16.411 -16.184 9.725 1.00 82.62 354 ALA A N 1
ATOM 2546 C CA . ALA A 1 354 ? 15.907 -17.181 10.665 1.00 82.62 354 ALA A CA 1
ATOM 2547 C C . ALA A 1 354 ? 14.752 -16.643 11.521 1.00 82.62 354 ALA A C 1
ATOM 2549 O O . ALA A 1 354 ? 13.793 -17.371 11.755 1.00 82.62 354 ALA A O 1
ATOM 2550 N N . GLU A 1 355 ? 14.801 -15.378 11.947 1.00 78.69 355 GLU A N 1
ATOM 2551 C CA . GLU A 1 355 ? 13.714 -14.754 12.713 1.00 78.69 355 GLU A CA 1
ATOM 2552 C C . GLU A 1 355 ? 12.440 -14.603 11.868 1.00 78.69 355 GLU A C 1
ATOM 2554 O O . GLU A 1 355 ? 11.349 -14.949 12.310 1.00 78.69 355 GLU A O 1
ATOM 2559 N N . VAL A 1 356 ? 12.573 -14.153 10.618 1.00 76.50 356 VAL A N 1
ATOM 2560 C CA . VAL A 1 356 ? 11.468 -14.048 9.658 1.00 76.50 356 VAL A CA 1
ATOM 2561 C C . VAL A 1 356 ? 10.907 -15.431 9.338 1.00 76.50 356 VAL A C 1
ATOM 2563 O O . VAL A 1 356 ? 9.694 -15.593 9.332 1.00 76.50 356 VAL A O 1
ATOM 2566 N N . ASP A 1 357 ? 11.750 -16.439 9.112 1.00 83.19 357 ASP A N 1
ATOM 2567 C CA . ASP A 1 357 ? 11.308 -17.816 8.860 1.00 83.19 357 ASP A CA 1
ATOM 2568 C C . ASP A 1 357 ? 10.610 -18.434 10.084 1.00 83.19 357 ASP A C 1
ATOM 2570 O O . ASP A 1 357 ? 9.571 -19.089 9.946 1.00 83.19 357 ASP A O 1
ATOM 2574 N N . SER A 1 358 ? 11.122 -18.164 11.290 1.00 83.75 358 SER A N 1
ATOM 2575 C CA . SER A 1 358 ? 10.480 -18.540 12.553 1.00 83.75 358 SER A CA 1
ATOM 2576 C C . SER A 1 358 ? 9.119 -17.866 12.685 1.00 83.75 358 SER A C 1
ATOM 2578 O O . SER A 1 358 ? 8.122 -18.554 12.881 1.00 83.75 358 SER A O 1
ATOM 2580 N N . GLY A 1 359 ? 9.043 -16.551 12.466 1.00 80.31 359 GLY A N 1
ATOM 2581 C CA . GLY A 1 359 ? 7.793 -15.798 12.493 1.00 80.31 359 GLY A CA 1
ATOM 2582 C C . GLY A 1 359 ? 6.786 -16.297 11.456 1.00 80.31 359 GLY A C 1
ATOM 2583 O O . GLY A 1 359 ? 5.619 -16.485 11.777 1.00 80.31 359 GLY A O 1
ATOM 2584 N N . ILE A 1 360 ? 7.211 -16.603 10.224 1.00 81.06 360 ILE A N 1
ATOM 2585 C CA . ILE A 1 360 ? 6.318 -17.200 9.216 1.00 81.06 360 ILE A CA 1
ATOM 2586 C C . ILE A 1 360 ? 5.860 -18.600 9.652 1.00 81.06 360 ILE A C 1
ATOM 2588 O O . ILE A 1 360 ? 4.734 -18.992 9.363 1.00 81.06 360 ILE A O 1
ATOM 2592 N N . THR A 1 361 ? 6.703 -19.366 10.344 1.00 86.38 361 THR A N 1
ATOM 2593 C CA . THR A 1 361 ? 6.333 -20.684 10.879 1.00 86.38 361 THR A CA 1
ATOM 2594 C C . THR A 1 361 ? 5.338 -20.579 12.033 1.00 86.38 361 THR A C 1
ATOM 2596 O O . THR A 1 361 ? 4.393 -21.358 12.075 1.00 86.38 361 THR A O 1
ATOM 2599 N N . GLU A 1 362 ? 5.475 -19.590 12.913 1.00 83.44 362 GLU A N 1
ATOM 2600 C CA . GLU A 1 362 ? 4.463 -19.282 13.931 1.00 83.44 362 GLU A CA 1
ATOM 2601 C C . GLU A 1 362 ? 3.138 -18.865 13.277 1.00 83.44 362 GLU A C 1
ATOM 2603 O O . GLU A 1 362 ? 2.075 -19.381 13.624 1.00 83.44 362 GLU A O 1
ATOM 2608 N N . LEU A 1 363 ? 3.200 -18.019 12.243 1.00 80.88 363 LEU A N 1
ATOM 2609 C CA . LEU A 1 363 ? 2.028 -17.638 11.454 1.00 80.88 363 LEU A CA 1
ATOM 2610 C C . LEU A 1 363 ? 1.396 -18.814 10.714 1.00 80.88 363 LEU A C 1
ATOM 2612 O O . LEU A 1 363 ? 0.202 -18.774 10.432 1.00 80.88 363 LEU A O 1
ATOM 2616 N N . GLU A 1 364 ? 2.157 -19.851 10.370 1.00 87.50 364 GLU A N 1
ATOM 2617 C CA . GLU A 1 364 ? 1.608 -21.039 9.724 1.00 87.50 364 GLU A CA 1
ATOM 2618 C C . GLU A 1 364 ? 0.601 -21.734 10.637 1.00 87.50 364 GLU A C 1
ATOM 2620 O O . GLU A 1 364 ? -0.455 -22.126 10.156 1.00 87.50 364 GLU A O 1
ATOM 2625 N N . GLU A 1 365 ? 0.844 -21.812 11.945 1.00 83.88 365 GLU A N 1
ATOM 2626 C CA . GLU A 1 365 ? -0.123 -22.406 12.877 1.00 83.88 365 GLU A CA 1
ATOM 2627 C C . GLU A 1 365 ? -1.430 -21.601 12.952 1.00 83.88 365 GLU A C 1
ATOM 2629 O O . GLU A 1 365 ? -2.512 -22.184 13.055 1.00 83.88 365 GLU A O 1
ATOM 2634 N N . GLU A 1 366 ? -1.345 -20.273 12.847 1.00 80.75 366 GLU A N 1
ATOM 2635 C CA . GLU A 1 366 ? -2.503 -19.377 12.927 1.00 80.75 366 GLU A CA 1
ATOM 2636 C C . GLU A 1 366 ? -3.245 -19.214 11.595 1.00 80.75 366 GLU A C 1
ATOM 2638 O O . GLU A 1 366 ? -4.459 -19.017 11.582 1.00 80.75 366 GLU A O 1
ATOM 2643 N N . LEU A 1 367 ? -2.535 -19.288 10.466 1.00 83.94 367 LEU A N 1
ATOM 2644 C CA . LEU A 1 367 ? -3.079 -19.064 9.125 1.00 83.94 367 LEU A CA 1
ATOM 2645 C C . LEU A 1 367 ? -3.402 -20.366 8.385 1.00 83.94 367 LEU A C 1
ATOM 2647 O O . LEU A 1 367 ? -4.196 -20.347 7.433 1.00 83.94 367 LEU A O 1
ATOM 2651 N N . ALA A 1 368 ? -2.832 -21.505 8.791 1.00 80.69 368 ALA A N 1
ATOM 2652 C CA . ALA A 1 368 ? -3.138 -22.794 8.184 1.00 80.69 368 ALA A CA 1
ATOM 2653 C C . ALA A 1 368 ? -4.615 -23.141 8.405 1.00 80.69 368 ALA A C 1
ATOM 2655 O O . ALA A 1 368 ? -5.096 -23.356 9.514 1.00 80.69 368 ALA A O 1
ATOM 2656 N N . GLY A 1 369 ? -5.364 -23.201 7.305 1.00 82.69 369 GLY A N 1
ATOM 2657 C CA . GLY A 1 369 ? -6.804 -23.475 7.327 1.00 82.69 369 GLY A CA 1
ATOM 2658 C C . GLY A 1 369 ? -7.685 -22.234 7.455 1.00 82.69 369 GLY A C 1
ATOM 2659 O O . GLY A 1 369 ? -8.907 -22.355 7.381 1.00 82.69 369 GLY A O 1
ATOM 2660 N N . VAL A 1 370 ? -7.088 -21.049 7.561 1.00 87.50 370 VAL A N 1
ATOM 2661 C CA . VAL A 1 370 ? -7.807 -19.781 7.581 1.00 87.50 370 VAL A CA 1
ATOM 2662 C C . VAL A 1 370 ? -7.974 -19.235 6.164 1.00 87.50 370 VAL A C 1
ATOM 2664 O O . VAL A 1 370 ? -7.200 -19.517 5.249 1.00 87.50 370 VAL A O 1
ATOM 2667 N N . CYS A 1 371 ? -9.043 -18.480 5.965 1.00 89.75 371 CYS A N 1
ATOM 2668 C CA . CYS A 1 371 ? -9.459 -17.925 4.689 1.00 89.75 371 CYS A CA 1
ATOM 2669 C C . CYS A 1 371 ? -9.416 -16.397 4.833 1.00 89.75 371 CYS A C 1
ATOM 2671 O O . CYS A 1 371 ? -10.131 -15.819 5.651 1.00 89.75 371 CYS A O 1
ATOM 2673 N N . LEU A 1 372 ? -8.476 -15.777 4.117 1.00 90.06 372 LEU A N 1
ATOM 2674 C CA . LEU A 1 372 ? -8.134 -14.364 4.216 1.00 90.06 372 LEU A CA 1
ATOM 2675 C C . LEU A 1 372 ? -8.888 -13.543 3.169 1.00 90.06 372 LEU A C 1
ATOM 2677 O O . LEU A 1 372 ? -8.895 -13.861 1.976 1.00 90.06 372 LEU A O 1
ATOM 2681 N N . HIS A 1 373 ? -9.471 -12.453 3.639 1.00 88.81 373 HIS A N 1
ATOM 2682 C CA . HIS A 1 373 ? -10.246 -11.471 2.911 1.00 88.81 373 HIS A CA 1
ATOM 2683 C C . HIS A 1 373 ? -9.719 -10.076 3.237 1.00 88.81 373 HIS A C 1
ATOM 2685 O O . HIS A 1 373 ? -9.379 -9.764 4.377 1.00 88.81 373 HIS A O 1
ATOM 2691 N N . LEU A 1 374 ? -9.708 -9.207 2.237 1.00 86.19 374 LEU A N 1
ATOM 2692 C CA . LEU A 1 374 ? -9.593 -7.771 2.424 1.00 86.19 374 LEU A CA 1
ATOM 2693 C C . LEU A 1 374 ? -10.911 -7.161 1.974 1.00 86.19 374 LEU A C 1
ATOM 2695 O O . LEU A 1 374 ? -11.104 -6.983 0.767 1.00 86.19 374 LEU A O 1
ATOM 2699 N N . PRO A 1 375 ? -11.817 -6.853 2.917 1.00 83.00 375 PRO A N 1
ATOM 2700 C CA . PRO A 1 375 ? -13.123 -6.356 2.553 1.00 83.00 375 PRO A CA 1
ATOM 2701 C C . PRO A 1 375 ? -13.004 -5.059 1.764 1.00 83.00 375 PRO A C 1
ATOM 2703 O O . PRO A 1 375 ? -12.470 -4.052 2.232 1.00 83.00 375 PRO A O 1
ATOM 2706 N N . ASN A 1 376 ? -13.500 -5.108 0.540 1.00 83.31 376 ASN A N 1
ATOM 2707 C CA . ASN A 1 376 ? -13.497 -4.023 -0.420 1.00 83.31 376 ASN A CA 1
ATOM 2708 C C . ASN A 1 376 ? -14.891 -3.916 -1.055 1.00 83.31 376 ASN A C 1
ATOM 2710 O O . ASN A 1 376 ? -15.747 -4.780 -0.888 1.00 83.31 376 ASN A O 1
ATOM 2714 N N . SER A 1 377 ? -15.133 -2.840 -1.800 1.00 77.94 377 SER A N 1
ATOM 2715 C CA . SER A 1 377 ? -16.393 -2.584 -2.505 1.00 77.94 377 SER A CA 1
ATOM 2716 C C . SER A 1 377 ? -17.660 -2.619 -1.635 1.00 77.94 377 SER A C 1
ATOM 2718 O O . SER A 1 377 ? -18.768 -2.688 -2.166 1.00 77.94 377 SER A O 1
ATOM 2720 N N . VAL A 1 378 ? -17.542 -2.479 -0.310 1.00 78.31 378 VAL A N 1
ATOM 2721 C CA . VAL A 1 378 ? -18.698 -2.431 0.601 1.00 78.31 378 VAL A CA 1
ATOM 2722 C C . VAL A 1 378 ? -19.327 -1.038 0.617 1.00 78.31 378 VAL A C 1
ATOM 2724 O O . VAL A 1 378 ? -19.266 -0.284 1.583 1.00 78.31 378 VAL A O 1
ATOM 2727 N N . ALA A 1 379 ? -19.932 -0.668 -0.510 1.00 67.31 379 ALA A N 1
ATOM 2728 C CA . ALA A 1 379 ? -20.595 0.622 -0.697 1.00 67.31 379 ALA A CA 1
ATOM 2729 C C . ALA A 1 379 ? -21.872 0.784 0.155 1.00 67.31 379 ALA A C 1
ATOM 2731 O O . ALA A 1 379 ? -22.417 1.880 0.246 1.00 67.31 379 ALA A O 1
ATOM 2732 N N . SER A 1 380 ? -22.367 -0.293 0.772 1.00 73.31 380 SER A N 1
ATOM 2733 C CA . SER A 1 380 ? -23.591 -0.304 1.579 1.00 73.31 380 SER A CA 1
ATOM 2734 C C . SER A 1 380 ? -23.372 -0.074 3.076 1.00 73.31 380 SER A C 1
ATOM 2736 O O . SER A 1 380 ? -24.350 -0.134 3.825 1.00 73.31 380 SER A O 1
ATOM 2738 N N . CYS A 1 381 ? -22.135 0.158 3.533 1.00 82.88 381 CYS A N 1
ATOM 2739 C CA . CYS A 1 381 ? -21.887 0.432 4.947 1.00 82.88 381 CYS A CA 1
ATOM 2740 C C . CYS A 1 381 ? -22.632 1.695 5.398 1.00 82.88 381 CYS A C 1
ATOM 2742 O O . CYS A 1 381 ? -22.581 2.735 4.740 1.00 82.88 381 CYS A O 1
ATOM 2744 N N . LYS A 1 382 ? -23.321 1.602 6.538 1.00 84.69 382 LYS A N 1
ATOM 2745 C CA . LYS A 1 382 ? -24.034 2.720 7.160 1.00 84.69 382 LYS A CA 1
ATOM 2746 C C . LYS A 1 382 ? -23.318 3.123 8.436 1.00 84.69 382 LYS A C 1
ATOM 2748 O O . LYS A 1 382 ? -23.686 2.689 9.516 1.00 84.69 382 LYS A O 1
ATOM 2753 N N . TYR A 1 383 ? -22.325 3.984 8.282 1.00 86.38 383 TYR A N 1
ATOM 2754 C CA . TYR A 1 383 ? -21.509 4.419 9.403 1.00 86.38 383 TYR A CA 1
ATOM 2755 C C . TYR A 1 383 ? -22.292 5.282 10.397 1.00 86.38 383 TYR A C 1
ATOM 2757 O O . TYR A 1 383 ? -23.144 6.085 10.004 1.00 86.38 383 TYR A O 1
ATOM 2765 N N . LYS A 1 384 ? -21.988 5.126 11.689 1.00 86.81 384 LYS A N 1
ATOM 2766 C CA . LYS A 1 384 ? -22.626 5.887 12.781 1.00 86.81 384 LYS A CA 1
ATOM 2767 C C . LYS A 1 384 ? -22.018 7.290 12.902 1.00 86.81 384 LYS A C 1
ATOM 2769 O O . LYS A 1 384 ? -22.700 8.234 13.303 1.00 86.81 384 LYS A O 1
ATOM 2774 N N . SER A 1 385 ? -20.745 7.442 12.548 1.00 88.75 385 SER A N 1
ATOM 2775 C CA . SER A 1 385 ? -20.033 8.716 12.469 1.00 88.75 385 SER A CA 1
ATOM 2776 C C . SER A 1 385 ? -19.992 9.288 11.054 1.00 88.75 385 SER A C 1
ATOM 2778 O O . SER A 1 385 ? -19.977 8.561 10.063 1.00 88.75 385 SER A O 1
ATOM 2780 N N . SER A 1 386 ? -19.915 10.616 10.948 1.00 91.31 386 SER A N 1
ATOM 2781 C CA . SER A 1 386 ? -19.629 11.265 9.668 1.00 91.31 386 SER A CA 1
ATOM 2782 C C . SER A 1 386 ? -18.129 11.251 9.381 1.00 91.31 386 SER A C 1
ATOM 2784 O O . SER A 1 386 ? -17.315 11.364 10.301 1.00 91.31 386 SER A O 1
ATOM 2786 N N . ILE A 1 387 ? -17.768 11.185 8.101 1.00 92.50 387 ILE A N 1
ATOM 2787 C CA . ILE A 1 387 ? -16.384 11.205 7.627 1.00 92.50 387 ILE A CA 1
ATOM 2788 C C . ILE A 1 387 ? -16.156 12.382 6.678 1.00 92.50 387 ILE A C 1
ATOM 2790 O O . ILE A 1 387 ? -16.933 12.612 5.752 1.00 92.50 387 ILE A O 1
ATOM 2794 N N . GLN A 1 388 ? -15.071 13.118 6.895 1.00 92.56 388 GLN A N 1
ATOM 2795 C CA . GLN A 1 388 ? -14.572 14.126 5.972 1.00 92.56 388 GLN A CA 1
ATOM 2796 C C . GLN A 1 388 ? -13.264 13.634 5.354 1.00 92.56 388 GLN A C 1
ATOM 2798 O O . GLN A 1 388 ? -12.260 13.496 6.047 1.00 92.56 388 GLN A O 1
ATOM 2803 N N . PHE A 1 389 ? -13.271 13.394 4.046 1.00 91.25 389 PHE A N 1
ATOM 2804 C CA . PHE A 1 389 ? -12.070 13.062 3.282 1.00 91.25 389 PHE A CA 1
ATOM 2805 C C . PHE A 1 389 ? -11.175 14.302 3.143 1.00 91.25 389 PHE A C 1
ATOM 2807 O O . PHE A 1 389 ? -11.669 15.421 2.983 1.00 91.25 389 PHE A O 1
ATOM 2814 N N . ALA A 1 390 ? -9.862 14.105 3.212 1.00 88.06 390 ALA A N 1
ATOM 2815 C CA . ALA A 1 390 ? -8.862 15.162 3.098 1.00 88.06 390 ALA A CA 1
ATOM 2816 C C . ALA A 1 390 ? -8.517 15.492 1.633 1.00 88.06 390 ALA A C 1
ATOM 2818 O O . ALA A 1 390 ? -8.184 16.634 1.323 1.00 88.06 390 ALA A O 1
ATOM 2819 N N . PHE A 1 391 ? -8.613 14.509 0.735 1.00 86.38 391 PHE A N 1
ATOM 2820 C CA . PHE A 1 391 ? -8.132 14.578 -0.645 1.00 86.38 391 PHE A CA 1
ATOM 2821 C C . PHE A 1 391 ? -9.210 14.281 -1.688 1.00 86.38 391 PHE A C 1
ATOM 2823 O O . PHE A 1 391 ? -9.167 14.865 -2.771 1.00 86.38 391 PHE A O 1
ATOM 2830 N N . PHE A 1 392 ? -10.191 13.430 -1.375 1.00 82.12 392 PHE A N 1
ATOM 2831 C CA . PHE A 1 392 ? -11.347 13.174 -2.238 1.00 82.12 392 PHE A CA 1
ATOM 2832 C C . PHE A 1 392 ? -12.631 13.798 -1.691 1.00 82.12 392 PHE A C 1
ATOM 2834 O O . PHE A 1 392 ? -13.443 13.146 -1.036 1.00 82.12 392 PHE A O 1
ATOM 2841 N N . THR A 1 393 ? -12.870 15.065 -2.024 1.00 71.06 393 THR A N 1
ATOM 2842 C CA . THR A 1 393 ? -14.085 15.771 -1.590 1.00 71.06 393 THR A CA 1
ATOM 2843 C C . THR A 1 393 ? -15.364 15.157 -2.156 1.00 71.06 393 THR A C 1
ATOM 2845 O O . THR A 1 393 ? -16.378 15.146 -1.467 1.00 71.06 393 THR A O 1
ATOM 2848 N N . ASP A 1 394 ? -15.325 14.572 -3.353 1.00 63.09 394 ASP A N 1
ATOM 2849 C CA . ASP A 1 394 ? -16.518 14.004 -4.002 1.00 63.09 394 ASP A CA 1
ATOM 2850 C C . ASP A 1 394 ? -16.946 12.668 -3.374 1.00 63.09 394 ASP A C 1
ATOM 2852 O O . ASP A 1 394 ? -18.129 12.327 -3.369 1.00 63.09 394 ASP A O 1
ATOM 2856 N N . ALA A 1 395 ? -16.008 11.941 -2.756 1.00 61.47 395 ALA A N 1
ATOM 2857 C CA . ALA A 1 395 ? -16.300 10.702 -2.035 1.00 61.47 395 ALA A CA 1
ATOM 2858 C C . ALA A 1 395 ? -17.143 10.953 -0.773 1.00 61.47 395 ALA A C 1
ATOM 2860 O O . ALA A 1 395 ? -17.944 10.107 -0.383 1.00 61.47 395 ALA A O 1
ATOM 2861 N N . SER A 1 396 ? -17.029 12.140 -0.166 1.00 58.91 396 SER A N 1
ATOM 2862 C CA . SER A 1 396 ? -17.774 12.491 1.051 1.00 58.91 396 SER A CA 1
ATOM 2863 C C . SER A 1 396 ? -19.297 12.491 0.856 1.00 58.91 396 SER A C 1
ATOM 2865 O O . SER A 1 396 ? -20.032 12.200 1.797 1.00 58.91 396 SER A O 1
ATOM 2867 N N . GLN A 1 397 ? -19.781 12.709 -0.373 1.00 55.50 397 GLN A N 1
ATOM 2868 C CA . GLN A 1 397 ? -21.213 12.645 -0.680 1.00 55.50 397 GLN A CA 1
ATOM 2869 C C . GLN A 1 397 ? -21.768 11.215 -0.673 1.00 55.50 397 GLN A C 1
ATOM 2871 O O . GLN A 1 397 ? -22.950 11.028 -0.396 1.00 55.50 397 GLN A O 1
ATOM 2876 N N . GLN A 1 398 ? -20.938 10.201 -0.945 1.00 58.81 398 GLN A N 1
ATOM 2877 C CA . GLN A 1 398 ? -21.371 8.798 -0.931 1.00 58.81 398 GLN A CA 1
ATOM 2878 C C . GLN A 1 398 ? -21.531 8.243 0.490 1.00 58.81 398 GLN A C 1
ATOM 2880 O O . GLN A 1 398 ? -22.296 7.304 0.689 1.00 58.81 398 GLN A O 1
ATOM 2885 N N . PHE A 1 399 ? -20.847 8.839 1.471 1.00 60.34 399 PHE A N 1
ATOM 2886 C CA . PHE A 1 399 ? -20.789 8.359 2.857 1.00 60.34 399 PHE A CA 1
ATOM 2887 C C . PHE A 1 399 ? -21.377 9.353 3.869 1.00 60.34 399 PHE A C 1
ATOM 2889 O O . PHE A 1 399 ? -21.070 9.284 5.060 1.00 60.34 399 PHE A O 1
ATOM 2896 N N . ALA A 1 400 ? -22.206 10.298 3.414 1.00 55.12 400 ALA A N 1
ATOM 2897 C CA . ALA A 1 400 ? -22.877 11.243 4.298 1.00 55.12 400 ALA A CA 1
ATOM 2898 C C . ALA A 1 400 ? -23.778 10.498 5.305 1.00 55.12 400 ALA A C 1
ATOM 2900 O O . ALA A 1 400 ? -24.556 9.618 4.929 1.00 55.12 400 ALA A O 1
ATOM 2901 N N . SER A 1 401 ? -23.656 10.851 6.589 1.00 50.72 401 SER A N 1
ATOM 2902 C CA . SER A 1 401 ? -24.392 10.200 7.678 1.00 50.72 401 SER A CA 1
ATOM 2903 C C . SER A 1 401 ? -25.903 10.402 7.509 1.00 50.72 401 SER A C 1
ATOM 2905 O O . SER A 1 401 ? -26.378 11.522 7.302 1.00 50.72 401 SER A O 1
ATOM 2907 N N . ASN A 1 402 ? -26.662 9.306 7.555 1.00 47.12 402 ASN A N 1
ATOM 2908 C CA . ASN A 1 402 ? -28.109 9.309 7.347 1.00 47.12 402 ASN A CA 1
ATOM 2909 C C . ASN A 1 402 ? -28.844 9.651 8.649 1.00 47.12 402 ASN A C 1
ATOM 2911 O O . ASN A 1 402 ? -29.271 8.746 9.362 1.00 47.12 402 ASN A O 1
ATOM 2915 N N . ASP A 1 403 ? -29.089 10.937 8.904 1.00 43.81 403 ASP A N 1
ATOM 2916 C CA . ASP A 1 403 ? -30.101 11.338 9.894 1.00 43.81 403 ASP A CA 1
ATOM 2917 C C . ASP A 1 403 ? -31.533 11.317 9.321 1.00 43.81 403 ASP A C 1
ATOM 2919 O O . ASP A 1 403 ? -32.490 11.384 10.083 1.00 43.81 403 ASP A O 1
ATOM 2923 N N . ASN A 1 404 ? -31.720 11.166 7.999 1.00 40.06 404 ASN A N 1
ATOM 2924 C CA . ASN A 1 404 ? -33.027 10.930 7.367 1.00 40.06 404 ASN A CA 1
ATOM 2925 C C . ASN A 1 404 ? -32.862 10.182 6.033 1.00 40.06 404 ASN A C 1
ATOM 2927 O O . ASN A 1 404 ? -32.396 10.748 5.048 1.00 40.06 404 ASN A O 1
ATOM 2931 N N . ALA A 1 405 ? -33.243 8.905 5.998 1.00 31.58 405 ALA A N 1
ATOM 2932 C CA . ALA A 1 405 ? -33.093 8.053 4.824 1.00 31.58 405 ALA A CA 1
ATOM 2933 C C . ALA A 1 405 ? -34.179 8.310 3.758 1.00 31.58 405 ALA A C 1
ATOM 2935 O O . ALA A 1 405 ? -35.344 7.979 3.969 1.00 31.58 405 ALA A O 1
ATOM 2936 N N . GLU A 1 406 ? -33.769 8.759 2.570 1.00 28.50 406 GLU A N 1
ATOM 2937 C CA . GLU A 1 406 ? -34.393 8.349 1.306 1.00 28.50 406 GLU A CA 1
ATOM 2938 C C . GLU A 1 406 ? -33.369 7.554 0.487 1.00 28.50 406 GLU A C 1
ATOM 2940 O O . GLU A 1 406 ? -32.203 7.922 0.363 1.00 28.50 406 GLU A O 1
ATOM 2945 N N . THR A 1 407 ? -33.801 6.405 -0.029 1.00 27.70 407 THR A N 1
ATOM 2946 C CA . THR A 1 407 ? -32.965 5.448 -0.759 1.00 27.70 407 THR A CA 1
ATOM 2947 C C . THR A 1 407 ? -32.526 6.026 -2.113 1.00 27.70 407 THR A C 1
ATOM 2949 O O . THR A 1 407 ? -33.394 6.285 -2.952 1.00 27.70 407 THR A O 1
ATOM 2952 N N . PRO A 1 408 ? -31.219 6.177 -2.406 1.00 30.50 408 PRO A N 1
ATOM 2953 C CA . PRO A 1 408 ? -30.787 6.588 -3.734 1.00 30.50 408 PRO A CA 1
ATOM 2954 C C . PRO A 1 408 ? -30.876 5.407 -4.709 1.00 30.50 408 PRO A C 1
ATOM 2956 O O . PRO A 1 408 ? -30.399 4.304 -4.435 1.00 30.50 408 PRO A O 1
ATOM 2959 N N . LYS A 1 409 ? -31.473 5.644 -5.882 1.00 24.52 409 LYS A N 1
ATOM 2960 C CA . LYS A 1 409 ? -31.420 4.729 -7.030 1.00 24.52 409 LYS A CA 1
ATOM 2961 C C . LYS A 1 409 ? -29.988 4.664 -7.562 1.00 24.52 409 LYS A C 1
ATOM 2963 O O . LYS A 1 409 ? -29.449 5.680 -7.998 1.00 24.52 409 LYS A O 1
ATOM 2968 N N . ALA A 1 410 ? -29.420 3.460 -7.581 1.00 25.25 410 ALA A N 1
ATOM 2969 C CA . ALA A 1 410 ? -28.142 3.168 -8.216 1.00 25.25 410 ALA A CA 1
ATOM 2970 C C . ALA A 1 410 ? -28.149 3.628 -9.685 1.00 25.25 410 ALA A C 1
ATOM 2972 O O . ALA A 1 410 ? -28.917 3.121 -10.503 1.00 25.25 410 ALA A O 1
ATOM 2973 N N . SER A 1 411 ? -27.290 4.593 -10.007 1.00 24.0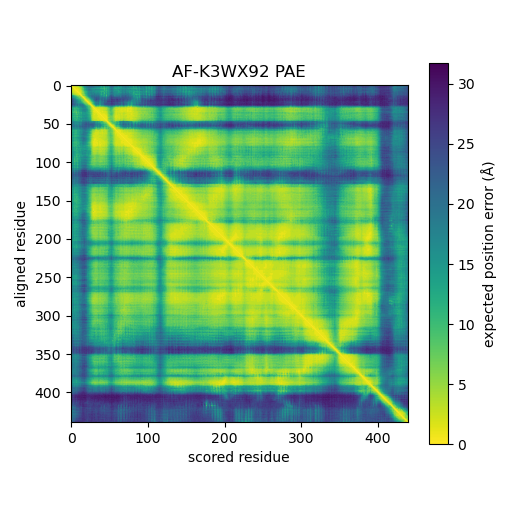3 411 SER A N 1
ATOM 2974 C CA . SER A 1 411 ? -26.876 4.872 -11.380 1.00 24.03 411 SER A CA 1
ATOM 2975 C C . SER A 1 411 ? -25.503 4.245 -11.560 1.00 24.03 411 SER A C 1
ATOM 2977 O O . SER A 1 411 ? -24.573 4.573 -10.828 1.00 24.03 411 SER A O 1
ATOM 2979 N N . ALA A 1 412 ? -25.398 3.300 -12.492 1.00 25.55 412 ALA A N 1
ATOM 2980 C CA . ALA A 1 412 ? -24.136 2.683 -12.857 1.00 25.55 412 ALA A CA 1
ATOM 2981 C C . ALA A 1 412 ? -23.208 3.751 -13.455 1.00 25.55 412 ALA A C 1
ATOM 2983 O O . ALA A 1 412 ? -23.492 4.288 -14.525 1.00 25.55 412 ALA A O 1
ATOM 2984 N N . SER A 1 413 ? -22.107 4.051 -12.771 1.00 23.30 413 SER A N 1
ATOM 2985 C CA . SER A 1 413 ? -20.950 4.703 -13.372 1.00 23.30 413 SER A CA 1
ATOM 2986 C C . SER A 1 413 ? -19.744 3.776 -13.244 1.00 23.30 413 SER A C 1
ATOM 2988 O O . SER A 1 413 ? -19.319 3.380 -12.161 1.00 23.30 413 SER A O 1
ATOM 2990 N N . THR A 1 414 ? -19.223 3.377 -14.396 1.00 25.44 414 THR A N 1
ATOM 2991 C CA . THR A 1 414 ? -17.923 2.733 -14.557 1.00 25.44 414 THR A CA 1
ATOM 2992 C C . THR A 1 414 ? -16.835 3.727 -14.166 1.00 25.44 414 THR A C 1
ATOM 2994 O O . THR A 1 414 ? -16.660 4.739 -14.840 1.00 25.44 414 THR A O 1
ATOM 2997 N N . ALA A 1 415 ? -16.112 3.437 -13.085 1.00 24.02 415 ALA A N 1
ATOM 2998 C CA . ALA A 1 415 ? -14.891 4.138 -12.704 1.00 24.02 415 ALA A CA 1
ATOM 2999 C C . ALA A 1 415 ? -13.791 3.103 -12.410 1.00 24.02 415 ALA A C 1
ATOM 3001 O O . ALA A 1 415 ? -13.833 2.335 -11.438 1.00 24.02 415 ALA A O 1
ATOM 3002 N N . SER A 1 416 ? -12.835 3.046 -13.328 1.00 30.30 416 SER A N 1
ATOM 3003 C CA . SER A 1 416 ? -11.691 2.144 -13.369 1.00 30.30 416 SER A CA 1
ATOM 3004 C C . SER A 1 416 ? -10.428 2.884 -12.911 1.00 30.30 416 SER A C 1
ATOM 3006 O O . SER A 1 416 ? -10.243 4.057 -13.223 1.00 30.30 416 SER A O 1
ATOM 3008 N N . ALA A 1 417 ? -9.599 2.217 -12.105 1.00 26.70 417 ALA A N 1
ATOM 3009 C CA . ALA A 1 417 ? -8.350 2.749 -11.561 1.00 26.70 417 ALA A CA 1
ATOM 3010 C C . ALA A 1 417 ? -7.416 1.577 -11.213 1.00 26.70 417 ALA A C 1
ATOM 3012 O O . ALA A 1 417 ? -7.872 0.640 -10.564 1.00 26.70 417 ALA A O 1
ATOM 3013 N N . SER A 1 418 ? -6.134 1.609 -11.605 1.00 32.12 418 SER A N 1
ATOM 3014 C CA . SER A 1 418 ? -5.061 0.808 -10.958 1.00 32.12 418 SER A CA 1
ATOM 3015 C C . SER A 1 418 ? -3.572 1.347 -10.985 1.00 32.12 418 SER A C 1
ATOM 3017 O O . SER A 1 418 ? -3.138 2.049 -11.889 1.00 32.12 418 SER A O 1
ATOM 3019 N N . THR A 1 419 ? -2.852 0.981 -9.909 1.00 32.62 419 THR A N 1
ATOM 3020 C CA . THR A 1 419 ? -1.587 1.305 -9.167 1.00 32.62 419 THR A CA 1
ATOM 3021 C C . THR A 1 419 ? -0.156 1.089 -9.660 1.00 32.62 419 THR A C 1
ATOM 3023 O O . THR A 1 419 ? 0.122 0.030 -10.205 1.00 32.62 419 THR A O 1
ATOM 3026 N N . PHE A 1 420 ? 0.768 1.894 -9.078 1.00 27.94 420 PHE A N 1
ATOM 3027 C CA . PHE A 1 420 ? 1.930 1.484 -8.229 1.00 27.94 420 PHE A CA 1
ATOM 3028 C C . PHE A 1 420 ? 1.946 2.344 -6.930 1.00 27.94 420 PHE A C 1
ATOM 3030 O O . PHE A 1 420 ? 1.516 3.485 -6.967 1.00 27.94 420 PHE A O 1
ATOM 3037 N N . SER A 1 421 ? 2.404 1.976 -5.727 1.00 27.39 421 SER A N 1
ATOM 3038 C CA . SER A 1 421 ? 3.105 0.808 -5.191 1.00 27.39 421 SER A CA 1
ATOM 3039 C C . SER A 1 421 ? 2.278 0.185 -4.057 1.00 27.39 421 SER A C 1
ATOM 3041 O O . SER A 1 421 ? 1.960 0.890 -3.105 1.00 27.39 421 SER A O 1
ATOM 3043 N N . VAL A 1 422 ? 1.960 -1.110 -4.125 1.00 31.58 422 VAL A N 1
ATOM 3044 C CA . VAL A 1 422 ? 1.051 -1.776 -3.163 1.00 31.58 422 VAL A CA 1
ATOM 3045 C C . VAL A 1 422 ? 1.702 -2.894 -2.359 1.00 31.58 422 VAL A C 1
ATOM 3047 O O . VAL A 1 422 ? 1.298 -3.130 -1.221 1.00 31.58 422 VAL A O 1
ATOM 3050 N N . GLN A 1 423 ? 2.788 -3.490 -2.857 1.00 28.73 423 GLN A N 1
ATOM 3051 C CA . GLN A 1 423 ? 3.550 -4.467 -2.074 1.00 28.73 423 GLN A CA 1
ATOM 3052 C C . GLN A 1 423 ? 4.038 -3.871 -0.754 1.00 28.73 423 GLN A C 1
ATOM 3054 O O . GLN A 1 423 ? 3.906 -4.505 0.276 1.00 28.73 423 GLN A O 1
ATOM 3059 N N . SER A 1 424 ? 4.470 -2.609 -0.745 1.00 29.59 424 SER A N 1
ATOM 3060 C CA . SER A 1 424 ? 4.850 -1.909 0.488 1.00 29.59 424 SER A CA 1
ATOM 3061 C C . SER A 1 424 ? 3.686 -1.222 1.189 1.00 29.59 424 SER A C 1
ATOM 3063 O O . SER A 1 424 ? 3.948 -0.552 2.158 1.00 29.59 424 SER A O 1
ATOM 3065 N N . THR A 1 425 ? 2.434 -1.313 0.751 1.00 32.41 425 THR A N 1
ATOM 3066 C CA . THR A 1 425 ? 1.312 -0.712 1.503 1.00 32.41 425 THR A CA 1
ATOM 3067 C C . THR A 1 425 ? 0.544 -1.777 2.252 1.00 32.41 425 THR A C 1
ATOM 3069 O O . THR A 1 425 ? 0.087 -1.486 3.335 1.00 32.41 425 THR A O 1
ATOM 3072 N N . ILE A 1 426 ? 0.477 -3.016 1.750 1.00 32.94 426 ILE A N 1
ATOM 3073 C CA . ILE A 1 426 ? 0.018 -4.174 2.535 1.00 32.94 426 ILE A CA 1
ATOM 3074 C C . ILE A 1 426 ? 1.140 -4.623 3.469 1.00 32.94 426 ILE A C 1
ATOM 3076 O O . ILE A 1 426 ? 0.912 -4.773 4.662 1.00 32.94 426 ILE A O 1
ATOM 3080 N N . VAL A 1 427 ? 2.375 -4.725 2.956 1.00 30.95 427 VAL A N 1
ATOM 3081 C CA . VAL A 1 427 ? 3.542 -5.063 3.776 1.00 30.95 427 VAL A CA 1
ATOM 3082 C C . VAL A 1 427 ? 4.046 -3.871 4.578 1.00 30.95 427 VAL A C 1
ATOM 3084 O O . VAL A 1 427 ? 4.576 -4.140 5.625 1.00 30.95 427 VAL A O 1
ATOM 3087 N N . ALA A 1 428 ? 3.857 -2.587 4.226 1.00 31.47 428 ALA A N 1
ATOM 3088 C CA . ALA A 1 428 ? 4.083 -1.494 5.198 1.00 31.47 428 ALA A CA 1
ATOM 3089 C C . ALA A 1 428 ? 2.827 -1.053 5.953 1.00 31.47 428 ALA A C 1
ATOM 3091 O O . ALA A 1 428 ? 2.992 -0.324 6.907 1.00 31.47 428 ALA A O 1
ATOM 3092 N N . PHE A 1 429 ? 1.606 -1.520 5.666 1.00 34.94 429 PHE A N 1
ATOM 3093 C CA . PHE A 1 429 ? 0.593 -1.559 6.733 1.00 34.94 429 PHE A CA 1
ATOM 3094 C C . PHE A 1 429 ? 0.993 -2.637 7.739 1.00 34.94 429 PHE A C 1
ATOM 3096 O O . PHE A 1 429 ? 1.084 -2.351 8.916 1.00 34.94 429 PHE A O 1
ATOM 3103 N N . ALA A 1 430 ? 1.353 -3.845 7.309 1.00 27.95 430 ALA A N 1
ATOM 3104 C CA . ALA A 1 430 ? 1.829 -4.868 8.237 1.00 27.95 430 ALA A CA 1
ATOM 3105 C C . ALA A 1 430 ? 3.138 -4.452 8.951 1.00 27.95 430 ALA A C 1
ATOM 3107 O O . ALA A 1 430 ? 3.209 -4.509 10.168 1.00 27.95 430 ALA A O 1
ATOM 3108 N N . LEU A 1 431 ? 4.146 -3.939 8.235 1.00 26.91 431 LEU A N 1
ATOM 3109 C CA . LEU A 1 431 ? 5.467 -3.559 8.764 1.00 26.91 431 LEU A CA 1
ATOM 3110 C C . LEU A 1 431 ? 5.533 -2.156 9.369 1.00 26.91 431 LEU A C 1
ATOM 3112 O O . LEU A 1 431 ? 6.324 -1.979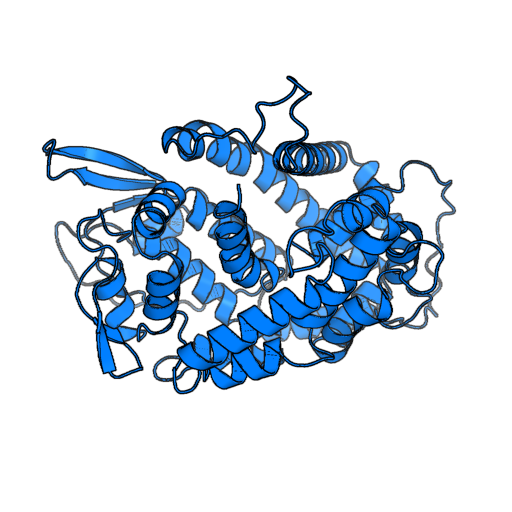 10.284 1.00 26.91 431 LEU A O 1
ATOM 3116 N N . ALA A 1 432 ? 4.763 -1.150 8.925 1.00 29.73 432 ALA A N 1
ATOM 3117 C CA . ALA A 1 432 ? 4.724 0.111 9.680 1.00 29.73 432 ALA A CA 1
ATOM 3118 C C . ALA A 1 432 ? 4.020 -0.099 11.016 1.00 29.73 432 ALA A C 1
ATOM 3120 O O . ALA A 1 432 ? 4.347 0.589 11.966 1.00 29.73 432 ALA A O 1
ATOM 3121 N N . PHE A 1 433 ? 3.113 -1.069 11.123 1.00 31.02 433 PHE A N 1
ATOM 3122 C CA . PHE A 1 433 ? 2.532 -1.415 12.407 1.00 31.02 433 PHE A CA 1
ATOM 3123 C C . PHE A 1 433 ? 3.393 -2.383 13.244 1.00 31.02 433 PHE A C 1
ATOM 3125 O O . PHE A 1 433 ? 3.459 -2.209 14.456 1.00 31.02 433 PHE A O 1
ATOM 3132 N N . VAL A 1 434 ? 4.117 -3.332 12.635 1.00 26.78 434 VAL A N 1
ATOM 3133 C CA . VAL A 1 434 ? 5.107 -4.172 13.348 1.00 26.78 434 VAL A CA 1
ATOM 3134 C C . VAL A 1 434 ? 6.327 -3.347 13.790 1.00 26.78 434 VAL A C 1
ATOM 3136 O O . VAL A 1 434 ? 6.795 -3.498 14.910 1.00 26.78 434 VAL A O 1
ATOM 3139 N N . GLY A 1 435 ? 6.788 -2.387 12.985 1.00 24.42 435 GLY A N 1
ATOM 3140 C CA . GLY A 1 435 ? 7.878 -1.470 13.343 1.00 24.42 435 GLY A CA 1
ATOM 3141 C C . GLY A 1 435 ? 7.511 -0.424 14.407 1.00 24.42 435 GLY A C 1
ATOM 3142 O O . GLY A 1 435 ? 8.406 0.122 15.041 1.00 24.42 435 GLY A O 1
ATOM 3143 N N . ILE A 1 436 ? 6.216 -0.164 14.641 1.00 27.56 436 ILE A N 1
ATOM 3144 C CA . ILE A 1 436 ? 5.725 0.651 15.773 1.00 27.56 436 ILE A CA 1
ATOM 3145 C C . ILE A 1 436 ? 5.762 -0.140 17.096 1.00 27.56 436 ILE A C 1
ATOM 3147 O O . ILE A 1 436 ? 5.717 0.464 18.160 1.00 27.56 436 ILE A O 1
ATOM 3151 N N . TYR A 1 437 ? 5.849 -1.474 17.054 1.00 25.61 437 TYR A N 1
ATOM 3152 C CA . TYR A 1 437 ? 5.870 -2.321 18.250 1.00 25.61 437 TYR A CA 1
ATOM 3153 C C . TYR A 1 437 ? 7.278 -2.498 18.854 1.00 25.61 437 TYR A C 1
ATOM 3155 O O . TYR A 1 437 ? 7.395 -2.779 20.044 1.00 25.61 437 TYR A O 1
ATOM 3163 N N . GLU A 1 438 ? 8.341 -2.302 18.064 1.00 23.66 438 GLU A N 1
ATOM 3164 C CA . GLU A 1 438 ? 9.740 -2.454 18.512 1.00 23.66 438 GLU A CA 1
ATOM 3165 C C . GLU A 1 438 ? 10.465 -1.128 18.839 1.00 23.66 438 GLU A C 1
ATOM 3167 O O . GLU A 1 438 ? 11.663 -1.139 19.135 1.00 23.66 438 GLU A O 1
ATOM 3172 N N . ALA A 1 439 ? 9.751 0.004 18.835 1.00 24.83 439 ALA A N 1
ATOM 3173 C CA . ALA A 1 439 ? 10.219 1.309 19.321 1.00 24.83 439 ALA A CA 1
ATOM 3174 C C . ALA A 1 439 ? 9.397 1.752 20.539 1.00 24.83 439 ALA A C 1
ATOM 3176 O O . ALA A 1 439 ? 10.001 2.306 21.490 1.00 24.83 439 ALA A O 1
#

Foldseek 3Di:
DVVVVLLLVLLVVPPDDDDDDDDDDPPQDFFFQLDCPQLSNVSNVVVPCAPPDPLRQPSNLQRVVVCVLPVLVRRLQSQFNSNVLSVVQCVDPLSVVQSVVVVVLVVLCVPPPDDPPDNRPVPPPLPQVCLAPPVLCCLVVRNLVNQLCCLVRSVVNSNVRSDPSNVSVQVVCCVLFVDDASVQASVLSLLVSQLRAKWWWDQDPVPRDIDITGLNSLVCQQQVVDVNVVLVVQLQQAALVCNLCQQCQHWDQGQVRDTDGGSVVHRRSFCSCLSVQVSVQQVLSASSCVSLVVNQQADHPGFDQLVSVLCQCPVCSHNNLSVQSSVLSVCVPVP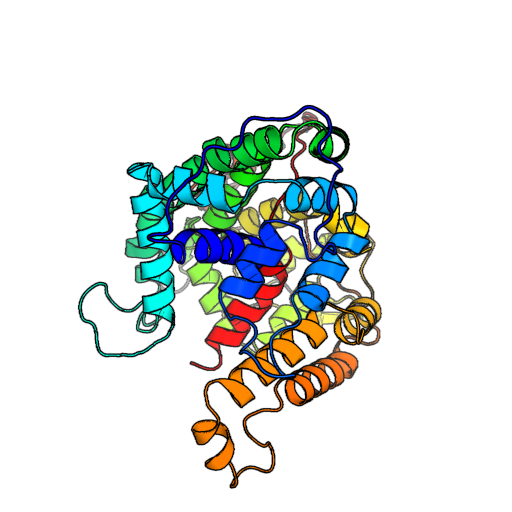VVVQVPQVPDPPRPRNSSVVSNVVSVVSCVVRHRGTGHDRHPPLVRQGPIQIGGSRDRVSSVSHGHPPDDDDDDDDDDDDGHHDPDCVCVVVVVVVVVVVVVVD

Sequence (439 aa):
MGVFTLLVTAACAFGATTSAAATVNSTKTCTTLADKNAPLYTALSLLNMGGSGDNGMAVDSMLAPVDAALPWLSKCVGSGDILAIGMTALSDPSLSKCLNLVSSLESSASGDGKDEGLGSVASLSLNGNIFGSSLCPLLSSTLMPCLDTIYTKTLPALIISGGSCCDDMQAKMEEFLGTEWEEVLKSLTRRTGDVVCAVKSYRNASSGATTNETCVDAWIKALGSGPFMDDIFKMAQTPNDQACAAMEGETFTTTSGEQYQLFKNQTPIDSCFAPMNLLLTDMSKLPMIAAMNMTDMFADGKCLKGQSVIDWAKDPNGSVLQLANSVDGMIKNTMPNLVSNATSSNTSAGDITAEVDSGITELEEELAGVCLHLPNSVASCKYKSSIQFAFFTDASQQFASNDNAETPKASASTASASTFSVQSTIVAFALAFVGIYEA

Mean predicted aligned error: 12.36 Å

Solvent-accessible surface area (backbone atoms only — not comparable to full-atom values): 23688 Å² total; per-residue (Å²): 68,66,73,59,49,47,54,48,53,54,28,63,71,61,76,84,72,89,86,76,89,80,74,89,59,99,78,70,78,70,27,30,42,66,35,75,84,11,44,46,44,44,46,51,56,69,67,46,63,26,52,101,54,102,51,28,40,54,62,57,63,76,29,41,56,51,27,72,60,35,49,42,52,18,22,15,55,11,34,9,51,51,63,62,48,21,53,52,37,59,68,33,71,68,48,32,54,35,52,52,49,53,52,51,54,52,61,25,51,68,61,73,90,77,69,92,84,58,85,40,62,58,68,56,68,88,52,61,61,48,50,63,70,48,49,37,52,44,42,61,74,46,49,47,57,31,49,50,50,44,48,73,48,52,50,56,50,37,43,63,53,16,40,81,36,23,47,59,30,52,52,49,42,42,70,63,15,75,42,63,58,58,63,17,36,50,49,52,51,37,31,53,47,16,33,45,40,13,34,33,40,40,69,39,86,89,78,67,44,80,44,78,42,29,22,43,45,40,48,48,55,37,35,73,77,53,66,44,68,58,54,50,53,50,52,29,17,27,46,58,94,43,35,53,48,30,39,55,36,32,76,34,60,31,64,78,68,47,82,44,53,45,36,76,98,48,70,42,50,33,33,43,45,53,38,43,25,53,38,44,39,37,56,54,44,19,67,63,34,53,60,68,70,49,45,36,22,54,36,87,100,43,46,35,47,27,50,60,55,42,53,48,45,67,28,81,82,20,72,53,41,46,48,30,47,31,50,27,27,43,48,59,69,78,37,52,73,60,44,68,71,32,78,85,47,98,64,59,55,70,44,47,36,59,51,50,52,49,50,51,52,58,45,37,72,73,25,54,86,27,40,31,24,51,54,34,74,66,81,79,58,80,43,90,27,35,45,43,49,68,62,48,68,76,58,31,71,78,53,59,54,74,89,72,88,76,87,81,80,86,73,93,72,92,81,69,44,30,70,72,64,55,72,41,47,59,49,35,50,53,42,54,54,53,58,61,70,81,109

Secondary structure (DSSP, 8-state):
-HHHHHHHHHHHT------------S--PPPPTT-TTSHHHHHHHHTTSS-SSTTS--HHHHHHHHHHH-HHHHHHHHHS-HHHHHHHHHHSHHHHHHHHHHHHHHHHHS--TT--SS--GGG----THHIIIIIHHHIIIIIHHHHHHHHHHHHHHHHHHHGGGGHHHHHHHHHHHSS-HHHHHHHHHHHHHHHHH-EEEEE-TTT-SEEEEEHHHHHHHHHHTS-HHHHHHHHHT--TTTHHHHHTT-EEE-TTS-EEETTTTS---GGGHHHHHHHHHH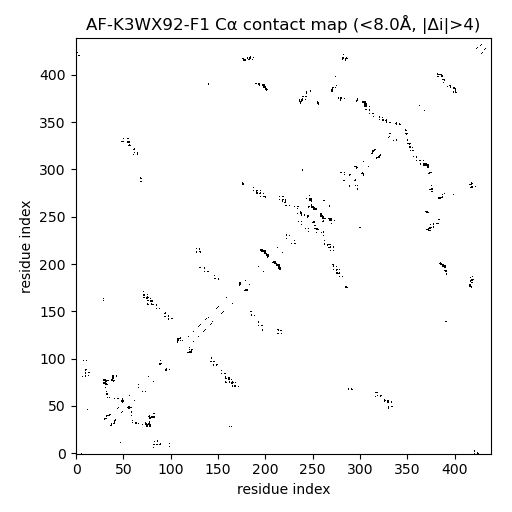HHT-HHHHHTT-GGGGSTT--EEHHHHHHHHH-TTSHHHHHHHHHHHHHHHH-HHHHHH-TTSSS-TT-HHHHHHHHHHHHHHHHTT-EE------TT---SSEEE-SS-GGGGGTT---SS--PPPPP--------S--HHHHHHHHHHHHTTT--

pLDDT: mean 70.5, std 20.73, range [23.3, 95.94]

Radius of gyration: 22.83 Å; Cα contacts (8 Å, |Δi|>4): 641; chains: 1; bounding box: 67×47×61 Å